Protein 6H4E (pdb70)

InterPro domains:
  IPR002220 DapA-like [PF00701] (4-289)
  IPR002220 DapA-like [PIRSF001365] (1-294)
  IPR002220 DapA-like [PR00146] (37-58)
  IPR002220 DapA-like [PR00146] (73-91)
  IPR002220 DapA-like [PTHR12128] (3-294)
  IPR002220 DapA-like [SM01130] (3-294)
  IPR013785 Aldolase-type TIM barrel [G3DSA:3.20.20.70] (1-297)

Structure (mmCIF, N/CA/C/O backbone):
data_6H4E
#
_entry.id   6H4E
#
_cell.length_a   80.777
_cell.length_b   81.984
_cell.length_c   106.839
_cell.angle_alpha   90.000
_cell.angle_beta   90.000
_cell.angle_gamma   90.000
#
_symmetry.space_group_name_H-M   'P 21 21 2'
#
loop_
_entity.id
_entity.type
_entity.pdbx_description
1 polymer 'Putative N-acetylneuraminate lyase'
2 non-polymer 'SULFATE ION'
3 water water
#
loop_
_atom_site.group_PDB
_atom_site.id
_atom_site.type_symbol
_atom_site.label_atom_id
_atom_site.label_alt_id
_atom_site.label_comp_id
_atom_site.label_asym_id
_atom_site.label_entity_id
_atom_site.label_seq_id
_atom_site.pdbx_PDB_ins_code
_atom_site.Cartn_x
_atom_site.Cartn_y
_atom_site.Cartn_z
_atom_site.occupancy
_atom_site.B_iso_or_equiv
_atom_site.auth_seq_id
_atom_site.auth_comp_id
_atom_site.auth_asym_id
_atom_site.auth_atom_id
_atom_site.pdbx_PDB_model_num
ATOM 1 N N . ASN A 1 1 ? -11.542 28.767 155.641 1.00 26.78 2 ASN A N 1
ATOM 2 C CA . ASN A 1 1 ? -10.330 29.525 155.333 1.00 18.39 2 ASN A CA 1
ATOM 3 C C . ASN A 1 1 ? -9.358 28.686 154.526 1.00 13.53 2 ASN A C 1
ATOM 4 O O . ASN A 1 1 ? -8.776 27.731 155.039 1.00 16.82 2 ASN A O 1
ATOM 9 N N . LYS A 1 2 ? -9.167 29.060 153.268 1.00 11.24 3 LYS A N 1
ATOM 10 C CA . LYS A 1 2 ? -8.319 28.278 152.382 1.00 10.17 3 LYS A CA 1
ATOM 11 C C . LYS A 1 2 ? -6.848 28.537 152.682 1.00 10.66 3 LYS A C 1
ATOM 12 O O . LYS A 1 2 ? -6.469 29.596 153.186 1.00 11.98 3 LYS A O 1
ATOM 18 N N . LEU A 1 3 ? -6.019 27.538 152.389 1.00 8.06 4 LEU A N 1
ATOM 19 C CA . LEU A 1 3 ? -4.578 27.708 152.497 1.00 8.79 4 LEU A CA 1
ATOM 20 C C . LEU A 1 3 ? -4.093 28.781 151.525 1.00 9.01 4 LEU A C 1
ATOM 21 O O . LEU A 1 3 ? -4.752 29.109 150.538 1.00 10.26 4 LEU A O 1
ATOM 26 N N . SER A 1 4 ? -2.905 29.313 151.804 1.00 8.86 5 SER A N 1
ATOM 27 C CA . SER A 1 4 ? -2.272 30.284 150.925 1.00 9.00 5 SER A CA 1
ATOM 28 C C . SER A 1 4 ? -0.767 30.066 150.941 1.00 9.19 5 SER A C 1
ATOM 29 O O . SER A 1 4 ? -0.207 29.593 151.931 1.00 13.09 5 SER A O 1
ATOM 32 N N . GLY A 1 5 ? -0.117 30.411 149.832 1.00 10.15 6 GLY A N 1
ATOM 33 C CA . GLY A 1 5 ? 1.332 30.363 149.811 1.00 9.41 6 GLY A CA 1
ATOM 34 C C . GLY A 1 5 ? 1.878 28.946 149.725 1.00 9.46 6 GLY A C 1
ATOM 35 O O . GLY A 1 5 ? 1.263 28.044 149.146 1.00 10.45 6 GLY A O 1
ATOM 36 N N . LEU A 1 6 ? 3.061 28.758 150.310 1.00 7.47 7 LEU A N 1
ATOM 37 C CA . LEU A 1 6 ? 3.791 27.496 150.248 1.00 7.26 7 LEU A CA 1
ATOM 38 C C . LEU A 1 6 ? 3.593 26.717 151.537 1.00 9.05 7 LEU A C 1
ATOM 39 O O . LEU A 1 6 ? 3.836 27.239 152.628 1.00 9.69 7 LEU A O 1
ATOM 44 N N . ILE A 1 7 ? 3.170 25.464 151.409 1.00 7.41 8 ILE A N 1
ATOM 45 C CA . ILE A 1 7 ? 3.005 24.568 152.545 1.00 6.83 8 ILE A CA 1
ATOM 46 C C . ILE A 1 7 ? 4.027 23.449 152.377 1.00 6.85 8 ILE A C 1
ATOM 47 O O . ILE A 1 7 ? 4.000 22.717 151.381 1.00 7.30 8 ILE A O 1
ATOM 52 N N . ALA A 1 8 ? 4.961 23.342 153.314 1.00 4.97 9 ALA A N 1
ATOM 53 C CA . ALA A 1 8 ? 5.947 22.282 153.205 1.00 4.90 9 ALA A CA 1
ATOM 54 C C . ALA A 1 8 ? 5.342 20.954 153.620 1.00 6.31 9 ALA A C 1
ATOM 55 O O . ALA A 1 8 ? 4.465 20.891 154.482 1.00 8.05 9 ALA A O 1
ATOM 57 N N . ALA A 1 9 ? 5.823 19.886 152.994 1.00 6.14 10 ALA A N 1
ATOM 58 C CA . ALA A 1 9 ? 5.546 18.534 153.446 1.00 5.24 10 ALA A CA 1
ATOM 59 C C . ALA A 1 9 ? 6.804 18.051 154.145 1.00 5.64 10 ALA A C 1
ATOM 60 O O . ALA A 1 9 ? 7.723 17.575 153.480 1.00 6.11 10 ALA A O 1
ATOM 62 N N . PRO A 1 10 ? 6.920 18.215 155.458 1.00 5.71 11 PRO A N 1
ATOM 63 C CA . PRO A 1 10 ? 8.219 17.996 156.107 1.00 4.50 11 PRO A CA 1
ATOM 64 C C . PRO A 1 10 ? 8.576 16.527 156.249 1.00 5.80 11 PRO A C 1
ATOM 65 O O . PRO A 1 10 ? 7.726 15.637 156.279 1.00 6.57 11 PRO A O 1
ATOM 69 N N . HIS A 1 11 ? 9.879 16.292 156.330 1.00 5.24 12 HIS A N 1
ATOM 70 C CA . HIS A 1 11 ? 10.397 14.968 156.614 1.00 4.63 12 HIS A CA 1
ATOM 71 C C . HIS A 1 11 ? 10.131 14.597 158.068 1.00 5.06 12 HIS A C 1
ATOM 72 O O . HIS A 1 11 ? 9.870 15.456 158.921 1.00 6.12 12 HIS A O 1
ATOM 79 N N . THR A 1 12 ? 10.172 13.292 158.345 1.00 6.13 13 THR A N 1
ATOM 80 C CA . THR A 1 12 ? 10.268 12.828 159.722 1.00 5.55 13 THR A CA 1
ATOM 81 C C . THR A 1 12 ? 11.713 12.456 159.984 1.00 6.13 13 THR A C 1
ATOM 82 O O . THR A 1 12 ? 12.261 11.590 159.281 1.00 7.46 13 THR A O 1
ATOM 86 N N . PRO A 1 13 ? 12.367 13.095 160.950 1.00 6.49 14 PRO A N 1
ATOM 87 C CA . PRO A 1 13 ? 13.799 12.851 161.173 1.00 6.93 14 PRO A CA 1
ATOM 88 C C . PRO A 1 13 ? 14.018 11.559 161.949 1.00 7.55 14 PRO A C 1
ATOM 89 O O . PRO A 1 13 ? 13.348 11.294 162.950 1.00 9.01 14 PRO A O 1
ATOM 93 N N . PHE A 1 14 ? 14.961 10.750 161.484 1.00 7.66 15 PHE A N 1
ATOM 94 C CA . PHE A 1 14 ? 15.314 9.523 162.183 1.00 8.13 15 PHE A CA 1
ATOM 95 C C . PHE A 1 14 ? 1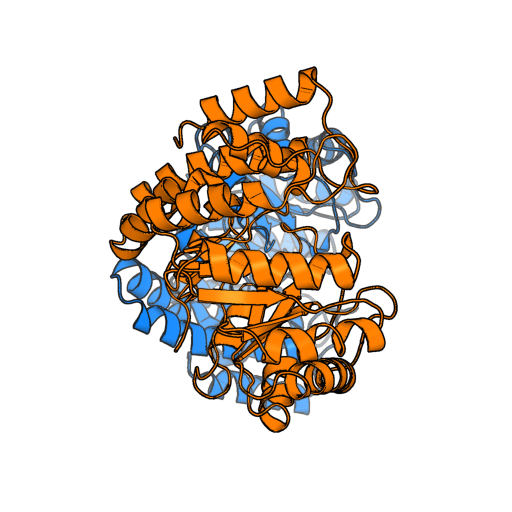6.750 9.610 162.673 1.00 11.24 15 PHE A C 1
ATOM 96 O O . PHE A 1 14 ? 17.614 10.186 161.999 1.00 10.34 15 PHE A O 1
ATOM 104 N N . ALA A 1 15 ? 16.987 9.042 163.853 1.00 11.99 16 ALA A N 1
ATOM 105 C CA . ALA A 1 15 ? 18.333 8.915 164.389 1.00 12.45 16 ALA A CA 1
ATOM 106 C C . ALA A 1 15 ? 19.085 7.820 163.635 1.00 13.87 16 ALA A C 1
ATOM 107 O O . ALA A 1 15 ? 18.543 7.147 162.754 1.00 15.91 16 ALA A O 1
ATOM 109 N N . ALA A 1 16 ? 20.359 7.628 164.006 1.00 14.63 17 ALA A N 1
ATOM 110 C CA . ALA A 1 16 ? 21.190 6.660 163.301 1.00 18.29 17 ALA A CA 1
ATOM 111 C C . ALA A 1 16 ? 20.593 5.260 163.335 1.00 14.98 17 ALA A C 1
ATOM 112 O O . ALA A 1 16 ? 20.738 4.504 162.369 1.00 20.42 17 ALA A O 1
ATOM 114 N N . ASP A 1 17 ? 19.905 4.900 164.416 1.00 16.71 18 ASP A N 1
ATOM 115 C CA . ASP A 1 17 ? 19.320 3.571 164.544 1.00 14.80 18 ASP A CA 1
ATOM 116 C C . ASP A 1 17 ? 17.918 3.474 163.954 1.00 18.99 18 ASP A C 1
ATOM 117 O O . ASP A 1 17 ? 17.269 2.434 164.104 1.00 19.69 18 ASP A O 1
ATOM 122 N N . GLY A 1 18 ? 17.435 4.527 163.296 1.00 14.84 19 GLY A N 1
ATOM 123 C CA . GLY A 1 18 ? 16.120 4.513 162.698 1.00 13.26 19 GLY A CA 1
ATOM 124 C C . GLY A 1 18 ? 14.984 4.950 163.601 1.00 13.27 19 GLY A C 1
ATOM 125 O O . GLY A 1 18 ? 13.849 5.054 163.124 1.00 11.73 19 GLY A O 1
ATOM 126 N N . SER A 1 19 ? 15.244 5.219 164.877 1.00 11.96 20 SER A N 1
ATOM 127 C CA . SER A 1 19 ? 14.195 5.718 165.754 1.00 12.95 20 SER A CA 1
ATOM 128 C C . SER A 1 19 ? 13.868 7.171 165.414 1.00 12.10 20 SER A C 1
ATOM 129 O O . SER A 1 19 ? 14.656 7.873 164.782 1.00 10.34 20 SER A O 1
ATOM 132 N N . VAL A 1 20 ? 12.687 7.630 165.842 1.00 9.25 21 VAL A N 1
ATOM 133 C CA . VAL A 1 20 ? 12.307 9.010 165.549 1.00 9.41 21 VAL A CA 1
ATOM 134 C C . VAL A 1 20 ? 13.146 9.950 166.401 1.00 10.25 21 VAL A C 1
ATOM 135 O O . VAL A 1 20 ? 13.259 9.771 167.621 1.00 10.46 21 VAL A O 1
ATOM 139 N N . ASN A 1 21 ? 13.737 10.961 165.763 1.00 9.60 22 ASN A N 1
ATOM 140 C CA . ASN A 1 21 ? 14.590 11.936 166.448 1.00 9.44 22 ASN A CA 1
ATOM 141 C C . ASN A 1 21 ? 13.747 13.185 166.723 1.00 8.29 22 ASN A C 1
ATOM 142 O O . ASN A 1 21 ? 13.824 14.189 166.015 1.00 9.28 22 ASN A O 1
ATOM 147 N N . TYR A 1 22 ? 12.925 13.113 167.778 1.00 8.93 23 TYR A N 1
ATOM 148 C CA . TYR A 1 22 ? 11.903 14.144 167.988 1.00 7.91 23 TYR A CA 1
ATOM 149 C C . TYR A 1 22 ? 12.441 15.569 168.066 1.00 8.40 23 TYR A C 1
ATOM 150 O O . TYR A 1 22 ? 11.807 16.461 167.477 1.00 9.87 23 TYR A O 1
ATOM 159 N N . PRO A 1 23 ? 13.556 15.871 168.739 1.00 8.30 24 PRO A N 1
ATOM 160 C CA . PRO A 1 23 ? 13.972 17.279 168.825 1.00 9.27 24 PRO A CA 1
ATOM 161 C C . PRO A 1 23 ? 14.275 17.911 167.478 1.00 9.56 24 PRO A C 1
ATOM 162 O O . PRO A 1 23 ? 14.183 19.140 167.352 1.00 11.77 24 PRO A O 1
ATOM 166 N N . VAL A 1 24 ? 14.630 17.117 166.464 1.00 8.23 25 VAL A N 1
ATOM 167 C CA . VAL A 1 24 ? 14.934 17.701 165.161 1.00 7.32 25 VAL A CA 1
ATOM 168 C C . VAL A 1 24 ? 13.671 18.254 164.500 1.00 7.79 25 VAL A C 1
ATOM 169 O O . VAL A 1 24 ? 13.764 19.139 163.646 1.00 7.80 25 VAL A O 1
ATOM 173 N N . ILE A 1 25 ? 12.484 17.798 164.915 1.00 7.95 26 ILE A N 1
ATOM 174 C CA . ILE A 1 25 ? 11.253 18.413 164.427 1.00 8.93 26 ILE A CA 1
ATOM 175 C C . ILE A 1 25 ? 11.224 19.895 164.784 1.00 8.29 26 ILE A C 1
ATOM 176 O O . ILE A 1 25 ? 10.795 20.731 163.977 1.00 8.42 26 ILE A O 1
ATOM 181 N N . ASP A 1 26 ? 11.690 20.252 165.994 1.00 8.03 27 ASP A N 1
ATOM 182 C CA . ASP A 1 26 ? 11.795 21.667 166.356 1.00 9.09 27 ASP A CA 1
ATOM 183 C C . ASP A 1 26 ? 12.649 22.433 165.349 1.00 8.28 27 ASP A C 1
ATOM 184 O O . ASP A 1 26 ? 12.319 23.567 164.976 1.00 9.33 27 ASP A O 1
ATOM 189 N N . ASP A 1 27 ? 13.776 21.842 164.939 1.00 8.37 28 ASP A N 1
ATOM 190 C CA . ASP A 1 27 ? 14.659 22.490 163.968 1.00 9.18 28 ASP A CA 1
ATOM 191 C C . ASP A 1 27 ? 13.949 22.724 162.640 1.00 7.81 28 ASP A C 1
ATOM 192 O O . ASP A 1 27 ? 14.058 23.801 162.043 1.00 9.39 28 ASP A O 1
ATOM 197 N N . ILE A 1 28 ? 13.267 21.699 162.132 1.00 8.00 29 ILE A N 1
ATOM 198 C CA . ILE A 1 28 ? 12.580 21.841 160.851 1.00 7.68 29 ILE A CA 1
ATOM 199 C C . ILE A 1 28 ? 11.527 22.935 160.945 1.00 7.33 29 ILE A C 1
ATOM 200 O O . ILE A 1 28 ? 11.443 23.811 160.080 1.00 8.11 29 ILE A O 1
ATOM 205 N N . ALA A 1 29 ? 10.711 22.900 162.006 1.00 7.02 30 ALA A N 1
ATOM 206 C CA . ALA A 1 29 ? 9.638 23.879 162.150 1.00 8.57 30 ALA A CA 1
ATOM 207 C C . ALA A 1 29 ? 10.187 25.304 162.179 1.00 7.83 30 ALA A C 1
ATOM 208 O O . ALA A 1 29 ? 9.662 26.197 161.502 1.00 6.92 30 ALA A O 1
ATOM 210 N N . LYS A 1 30 ? 11.259 25.532 162.951 1.00 8.65 31 LYS A N 1
ATOM 211 C CA . LYS A 1 30 ? 11.857 26.864 163.017 1.00 9.43 31 LYS A CA 1
ATOM 212 C C . LYS A 1 30 ? 12.342 27.318 161.651 1.00 7.86 31 LYS A C 1
ATOM 213 O O . LYS A 1 30 ? 12.222 28.496 161.299 1.00 9.03 31 LYS A O 1
ATOM 219 N N . HIS A 1 31 ? 12.897 26.394 160.870 1.00 8.88 32 HIS A N 1
ATOM 220 C CA . HIS A 1 31 ? 13.373 26.745 159.541 1.00 9.81 32 HIS A CA 1
ATOM 221 C C . HIS A 1 31 ? 12.216 27.082 158.610 1.00 8.20 32 HIS A C 1
ATOM 222 O O . HIS A 1 31 ? 12.308 28.022 157.811 1.00 8.42 32 HIS A O 1
ATOM 229 N N . LEU A 1 32 ? 11.120 26.318 158.686 1.00 8.61 33 LEU A N 1
ATOM 230 C CA . LEU A 1 32 ? 9.962 26.620 157.849 1.00 8.25 33 LEU A CA 1
ATOM 231 C C . LEU A 1 32 ? 9.409 28.001 158.165 1.00 9.06 33 LEU A C 1
ATOM 232 O O . LEU A 1 32 ? 9.105 28.786 157.260 1.00 10.23 33 LEU A O 1
ATOM 237 N N . ILE A 1 33 ? 9.258 28.307 159.456 1.00 8.87 34 ILE A N 1
ATOM 238 C CA . ILE A 1 33 ? 8.728 29.607 159.858 1.00 10.00 34 ILE A CA 1
ATOM 239 C C . ILE A 1 33 ? 9.628 30.726 159.351 1.00 10.61 34 ILE A C 1
ATOM 240 O O . ILE A 1 33 ? 9.150 31.753 158.850 1.00 11.26 34 ILE A O 1
ATOM 245 N N . ALA A 1 34 ? 10.943 30.528 159.442 1.00 11.76 35 ALA A N 1
ATOM 246 C CA . ALA A 1 34 ? 11.887 31.575 159.061 1.00 11.47 35 ALA A CA 1
ATOM 247 C C . ALA A 1 34 ? 11.915 31.828 157.559 1.00 16.62 35 ALA A C 1
ATOM 248 O O . ALA A 1 34 ? 12.270 32.933 157.130 1.00 18.97 35 ALA A O 1
ATOM 250 N N . THR A 1 35 ? 11.569 30.839 156.739 1.00 10.33 36 THR A N 1
ATOM 251 C CA . THR A 1 35 ? 11.711 30.990 155.297 1.00 11.29 36 THR A CA 1
ATOM 252 C C . THR A 1 35 ? 10.402 31.334 154.596 1.00 13.48 36 THR A C 1
ATOM 253 O O . THR A 1 35 ? 10.358 31.323 153.363 1.00 19.05 36 THR A O 1
ATOM 257 N N . GLY A 1 36 ? 9.351 31.668 155.341 1.00 12.20 37 GLY A N 1
ATOM 258 C CA . GLY A 1 36 ? 8.136 32.176 154.737 1.00 10.48 37 GLY A CA 1
ATOM 259 C C . GLY A 1 36 ? 7.087 31.137 154.421 1.00 12.29 37 GLY A C 1
ATOM 260 O O . GLY A 1 36 ? 6.033 31.491 153.882 1.00 14.64 37 GLY A O 1
ATOM 261 N N . VAL A 1 37 ? 7.345 29.870 154.735 1.00 9.30 38 VAL A N 1
ATOM 262 C CA . VAL A 1 37 ? 6.351 28.821 154.575 1.00 9.46 38 VAL A CA 1
ATOM 263 C C . VAL A 1 37 ? 5.196 29.068 155.540 1.00 8.82 38 VAL A C 1
ATOM 264 O O . VAL A 1 37 ? 5.404 29.488 156.686 1.00 11.89 38 VAL A O 1
ATOM 268 N N . THR A 1 38 ? 3.962 28.820 155.082 1.00 7.97 39 THR A N 1
ATOM 269 C CA . THR A 1 38 ? 2.776 29.128 155.877 1.00 8.57 39 THR A CA 1
ATOM 270 C C . THR A 1 38 ? 2.167 27.917 156.569 1.00 9.17 39 THR A C 1
ATOM 271 O O . THR A 1 38 ? 1.278 28.093 157.409 1.00 10.16 39 THR A O 1
ATOM 275 N N . GLY A 1 39 ? 2.612 26.708 156.250 1.00 8.25 40 GLY A N 1
ATOM 276 C CA . GLY A 1 39 ? 2.016 25.540 156.869 1.00 8.46 40 GLY A CA 1
ATOM 277 C C . GLY A 1 39 ? 2.852 24.304 156.635 1.00 8.20 40 GLY A C 1
ATOM 278 O O . GLY A 1 39 ? 3.841 24.327 155.902 1.00 8.23 40 GLY A O 1
ATOM 279 N N . ALA A 1 40 ? 2.432 23.214 157.276 1.00 7.15 41 ALA A N 1
ATOM 280 C CA . ALA A 1 40 ? 3.112 21.926 157.154 1.00 5.43 41 ALA A CA 1
ATOM 281 C C . ALA A 1 40 ? 2.087 20.813 156.989 1.00 7.16 41 ALA A C 1
ATOM 282 O O . ALA A 1 40 ? 1.135 20.716 157.774 1.00 7.72 41 ALA A O 1
ATOM 284 N N . TYR A 1 41 ? 2.297 19.981 155.967 1.00 7.03 42 TYR A N 1
ATOM 285 C CA . TYR A 1 41 ? 1.498 18.785 155.716 1.00 5.85 42 TYR A CA 1
ATOM 286 C C . TYR A 1 41 ? 2.288 17.612 156.293 1.00 6.59 42 TYR A C 1
ATOM 287 O O . TYR A 1 41 ? 3.269 17.159 155.696 1.00 6.82 42 TYR A O 1
ATOM 296 N N . VAL A 1 42 ? 1.850 17.128 157.463 1.00 5.61 43 VAL A N 1
ATOM 297 C CA . VAL A 1 42 ? 2.660 16.306 158.365 1.00 5.56 43 VAL A CA 1
ATOM 298 C C . VAL A 1 42 ? 2.333 14.831 158.171 1.00 6.10 43 VAL A C 1
ATOM 299 O O . VAL A 1 42 ? 1.160 14.442 158.105 1.00 5.10 43 VAL A O 1
ATOM 303 N N . LEU A 1 43 ? 3.379 14.005 158.112 1.00 6.37 44 LEU A N 1
ATOM 304 C CA . LEU A 1 43 ? 3.273 12.543 158.037 1.00 5.74 44 LEU A CA 1
ATOM 305 C C . LEU A 1 43 ? 2.611 12.071 156.742 1.00 4.78 44 LEU A C 1
ATOM 306 O O . LEU A 1 43 ? 1.979 11.008 156.697 1.00 5.89 44 LEU A O 1
ATOM 311 N N . GLY A 1 44 ? 2.781 12.843 155.680 1.00 6.53 45 GLY A N 1
ATOM 312 C CA . GLY A 1 44 ? 2.426 12.401 154.343 1.00 6.73 45 GLY A CA 1
ATOM 313 C C . GLY A 1 44 ? 3.516 11.542 153.741 1.00 8.08 45 GLY A C 1
ATOM 314 O O . GLY A 1 44 ? 4.280 10.875 154.445 1.00 8.03 45 GLY A O 1
ATOM 315 N N . THR A 1 45 ? 3.594 11.564 152.413 1.00 6.84 46 THR A N 1
ATOM 316 C CA . THR A 1 45 ? 4.593 10.757 151.716 1.00 8.22 46 THR A CA 1
ATOM 317 C C . THR A 1 45 ? 6.010 11.219 152.040 1.00 7.25 46 THR A C 1
ATOM 318 O O . THR A 1 45 ? 6.869 10.411 152.411 1.00 6.64 46 THR A O 1
ATOM 322 N N . THR A 1 46 ? 6.272 12.518 151.907 1.00 6.28 47 THR A N 1
ATOM 323 C CA . THR A 1 46 ? 7.605 13.034 152.205 1.00 5.27 47 THR A CA 1
ATOM 324 C C . THR A 1 46 ? 7.968 12.805 153.668 1.00 6.05 47 THR A C 1
ATOM 325 O O . THR A 1 46 ? 9.137 12.559 153.999 1.00 6.16 47 THR A O 1
ATOM 329 N N . GLY A 1 47 ? 6.977 12.901 154.559 1.00 5.66 48 GLY A N 1
ATOM 330 C CA . GLY A 1 47 ? 7.147 12.641 155.972 1.00 5.66 48 GLY A CA 1
ATOM 331 C C . GLY A 1 47 ? 7.172 11.190 156.364 1.00 5.71 48 GLY A C 1
ATOM 332 O O . GLY A 1 47 ? 7.289 10.893 157.559 1.00 7.01 48 GLY A O 1
ATOM 333 N N . GLU A 1 48 ? 7.061 10.282 155.392 1.00 4.64 49 GLU A N 1
ATOM 334 C CA . GLU A 1 48 ? 7.156 8.844 155.637 1.00 5.83 49 GLU A CA 1
ATOM 335 C C . GLU A 1 48 ? 6.167 8.407 156.710 1.00 6.03 49 GLU A C 1
ATOM 336 O O . GLU A 1 48 ? 6.464 7.568 157.564 1.00 6.78 49 GLU A O 1
ATOM 342 N N . GLY A 1 49 ? 4.971 8.994 156.675 1.00 5.70 50 GLY A N 1
ATOM 343 C CA . GLY A 1 49 ? 3.991 8.669 157.699 1.00 6.54 50 GLY A CA 1
ATOM 344 C C . GLY A 1 49 ? 3.708 7.181 157.771 1.00 5.03 50 GLY A C 1
ATOM 345 O O . GLY A 1 49 ? 3.687 6.584 158.856 1.00 6.29 50 GLY A O 1
ATOM 346 N N . ILE A 1 50 ? 3.511 6.553 156.609 1.00 6.55 51 ILE A N 1
ATOM 347 C CA . ILE A 1 50 ? 3.218 5.123 156.594 1.00 6.60 51 ILE A CA 1
ATOM 348 C C . ILE A 1 50 ? 4.414 4.270 156.990 1.00 7.16 51 ILE A C 1
ATOM 349 O O . ILE A 1 50 ? 4.261 3.058 157.164 1.00 7.89 51 ILE A O 1
ATOM 354 N N . HIS A 1 51 ? 5.589 4.867 157.190 1.00 4.97 52 HIS A N 1
ATOM 355 C CA . HIS A 1 51 ? 6.729 4.122 157.714 1.00 6.73 52 HIS A CA 1
ATOM 356 C C . HIS A 1 51 ? 6.792 4.117 159.236 1.00 7.83 52 HIS A C 1
ATOM 357 O O . HIS A 1 51 ? 7.603 3.375 159.811 1.00 7.31 52 HIS A O 1
ATOM 364 N N . CYS A 1 52 ? 5.941 4.899 159.897 1.00 5.83 53 CYS A N 1
ATOM 365 C CA . CYS A 1 52 ? 5.944 5.031 161.347 1.00 6.98 53 CYS A CA 1
ATOM 366 C C . CYS A 1 52 ? 4.790 4.246 161.959 1.00 7.03 53 CYS A C 1
ATOM 367 O O . CYS A 1 52 ? 3.742 4.065 161.337 1.00 7.06 53 CYS A O 1
ATOM 370 N N . SER A 1 53 ? 4.991 3.776 163.187 1.00 5.70 54 SER A N 1
ATOM 371 C CA . SER A 1 53 ? 3.912 3.099 163.898 1.00 6.97 54 SER A CA 1
ATOM 372 C C . SER A 1 53 ? 2.854 4.115 164.330 1.00 7.28 54 SER A C 1
ATOM 373 O O . SER A 1 53 ? 3.080 5.317 164.311 1.00 6.29 54 SER A O 1
ATOM 376 N N . VAL A 1 54 ? 1.694 3.613 164.763 1.00 7.82 55 VAL A N 1
ATOM 377 C CA . VAL A 1 54 ? 0.645 4.506 165.261 1.00 6.15 55 VAL A CA 1
ATOM 378 C C . VAL A 1 54 ? 1.162 5.360 166.416 1.00 7.84 55 VAL A C 1
ATOM 379 O O . VAL A 1 54 ? 0.909 6.571 166.475 1.00 7.65 55 VAL A O 1
ATOM 383 N N . GLU A 1 55 ? 1.887 4.751 167.358 1.00 7.86 56 GLU A N 1
ATOM 384 C CA . GLU A 1 55 ? 2.361 5.526 168.502 1.00 8.32 56 GLU A CA 1
ATOM 385 C C . GLU A 1 55 ? 3.407 6.552 168.085 1.00 7.94 56 GLU A C 1
ATOM 386 O O . GLU A 1 55 ? 3.421 7.672 168.603 1.00 7.89 56 GLU A O 1
ATOM 392 N N . GLU A 1 56 ? 4.271 6.205 167.124 1.00 6.06 57 GLU A N 1
ATOM 393 C CA . GLU A 1 56 ? 5.214 7.190 166.610 1.00 6.61 57 GLU A CA 1
ATOM 394 C C . GLU A 1 56 ? 4.481 8.343 165.942 1.00 5.82 57 GLU A C 1
ATOM 395 O O . GLU A 1 56 ? 4.836 9.511 166.135 1.00 6.25 57 GLU A O 1
ATOM 401 N N . ARG A 1 57 ? 3.442 8.032 165.163 1.00 6.12 58 ARG A N 1
ATOM 402 C CA . ARG A 1 57 ? 2.732 9.083 164.446 1.00 4.78 58 ARG A CA 1
ATOM 403 C C . ARG A 1 57 ? 2.024 10.028 165.407 1.00 4.67 58 ARG A C 1
ATOM 404 O O . ARG A 1 57 ? 1.999 11.240 165.176 1.00 5.31 58 ARG A O 1
ATOM 412 N N . LYS A 1 58 ? 1.457 9.499 166.497 1.00 5.63 59 LYS A N 1
ATOM 413 C CA . LYS A 1 58 ? 0.845 10.377 167.490 1.00 6.34 59 LYS A CA 1
ATOM 414 C C . LYS A 1 58 ? 1.876 11.331 168.080 1.00 5.59 59 LYS A C 1
ATOM 415 O O . LYS A 1 58 ? 1.635 12.538 168.189 1.00 7.03 59 LYS A O 1
ATOM 421 N N . LYS A 1 59 ? 3.044 10.802 168.451 1.00 5.05 60 LYS A N 1
ATOM 422 C CA . LYS A 1 59 ? 4.072 11.637 169.065 1.00 6.73 60 LYS A CA 1
ATOM 423 C C . LYS A 1 59 ? 4.637 12.652 168.080 1.00 7.20 60 LYS A C 1
ATOM 424 O O . LYS A 1 59 ? 4.942 13.786 168.462 1.00 8.42 60 LYS A O 1
ATOM 430 N N . VAL A 1 60 ? 4.791 12.266 166.807 1.00 6.09 61 VAL A N 1
ATOM 431 C CA . VAL A 1 60 ? 5.269 13.217 165.805 1.00 6.19 61 VAL A CA 1
ATOM 432 C C . VAL A 1 60 ? 4.279 14.366 165.644 1.00 6.52 61 VAL A C 1
ATOM 433 O O . VAL A 1 60 ? 4.672 15.536 165.579 1.00 7.37 61 VAL A O 1
ATOM 437 N N . ALA A 1 61 ? 2.979 14.056 165.583 1.00 5.87 62 ALA A N 1
ATOM 438 C CA . ALA A 1 61 ? 1.996 15.118 165.420 1.00 6.40 62 ALA A CA 1
ATOM 439 C C . ALA A 1 61 ? 1.995 16.041 166.631 1.00 7.56 62 ALA A C 1
ATOM 440 O O . ALA A 1 61 ? 1.924 17.265 166.483 1.00 7.27 62 ALA A O 1
ATOM 442 N N . GLU A 1 62 ? 2.105 15.472 167.836 1.00 8.09 63 GLU A N 1
ATOM 443 C CA . GLU A 1 62 ? 2.173 16.307 169.035 1.00 8.34 63 GLU A CA 1
ATOM 444 C C . GLU A 1 62 ? 3.376 17.232 168.997 1.00 8.23 63 GLU A C 1
ATOM 445 O O . GLU A 1 62 ? 3.275 18.406 169.376 1.00 8.45 63 GLU A O 1
ATOM 451 N N . ARG A 1 63 ? 4.525 16.719 168.541 1.00 8.46 64 ARG A N 1
ATOM 452 C CA . ARG A 1 63 ? 5.734 17.538 168.499 1.00 7.57 64 ARG A CA 1
ATOM 453 C C . ARG A 1 63 ? 5.605 18.660 167.478 1.00 6.96 64 ARG A C 1
ATOM 454 O O . ARG A 1 63 ? 6.107 19.766 167.693 1.00 8.12 64 ARG A O 1
ATOM 462 N N . TRP A 1 64 ? 4.927 18.407 166.359 1.00 5.89 65 TRP A N 1
ATOM 463 C CA . TRP A 1 64 ? 4.721 19.481 165.394 1.00 6.70 65 TRP A CA 1
ATOM 464 C C . TRP A 1 64 ? 3.877 20.604 165.990 1.00 6.35 65 TRP A C 1
ATOM 465 O O . TRP A 1 64 ? 4.123 21.783 165.718 1.00 7.43 65 TRP A O 1
ATOM 476 N N . VAL A 1 65 ? 2.878 20.266 166.806 1.00 6.75 66 VAL A N 1
ATOM 477 C CA . VAL A 1 65 ? 2.077 21.318 167.432 1.00 8.26 66 VAL A CA 1
ATOM 478 C C . VAL A 1 65 ? 2.946 22.173 168.351 1.00 7.31 66 VAL A C 1
ATOM 479 O O . VAL A 1 65 ? 2.923 23.406 168.274 1.00 9.60 66 VAL A O 1
ATOM 483 N N . THR A 1 66 ? 3.731 21.538 169.225 1.00 9.31 67 THR A N 1
ATOM 484 C CA . THR A 1 66 ? 4.532 22.315 170.166 1.00 8.73 67 THR A CA 1
ATOM 485 C C . THR A 1 66 ? 5.646 23.074 169.453 1.00 13.04 67 THR A C 1
ATOM 486 O O . THR A 1 66 ? 5.964 24.209 169.824 1.00 13.65 67 THR A O 1
ATOM 490 N N . ALA A 1 67 ? 6.243 22.467 168.423 1.00 9.76 68 ALA A N 1
ATOM 491 C CA . ALA A 1 67 ? 7.366 23.090 167.726 1.00 11.20 68 ALA A CA 1
ATOM 492 C C . ALA A 1 67 ? 6.946 24.314 166.924 1.00 11.04 68 ALA A C 1
ATOM 493 O O . ALA A 1 67 ? 7.743 25.246 166.752 1.00 12.62 68 ALA A O 1
ATOM 495 N N . SER A 1 68 ? 5.723 24.321 166.397 1.00 9.27 69 SER A N 1
ATOM 496 C CA . SER A 1 68 ? 5.304 25.364 165.475 1.00 10.06 69 SER A CA 1
ATOM 497 C C . SER A 1 68 ? 4.766 26.599 166.185 1.00 11.09 69 SER A C 1
ATOM 498 O O . SER A 1 68 ? 4.664 27.655 165.555 1.00 11.65 69 SER A O 1
ATOM 501 N N . GLN A 1 69 ? 4.412 26.481 167.465 1.00 13.53 70 GLN A N 1
ATOM 502 C CA . GLN A 1 69 ? 4.008 27.624 168.294 1.00 17.56 70 GLN A CA 1
ATOM 503 C C . GLN A 1 69 ? 2.944 28.479 167.612 1.00 15.17 70 GLN A C 1
ATOM 504 O O . GLN A 1 69 ? 2.987 29.713 167.655 1.00 17.65 70 GLN A O 1
ATOM 510 N N . GLY A 1 70 ? 1.988 27.820 166.961 1.00 12.10 71 GLY A N 1
ATOM 511 C CA . GLY A 1 70 ? 0.893 28.519 166.320 1.00 10.69 71 GLY A CA 1
ATOM 512 C C . GLY A 1 70 ? 1.244 29.300 165.074 1.00 14.46 71 GLY A C 1
ATOM 513 O O . GLY A 1 70 ? 0.407 30.068 164.597 1.00 16.32 71 GLY A O 1
ATOM 514 N N . GLN A 1 71 ? 2.447 29.131 164.523 1.00 11.64 72 GLN A N 1
ATOM 515 C CA . GLN A 1 71 ? 2.897 29.923 163.386 1.00 12.01 72 GLN A CA 1
ATOM 516 C C . GLN A 1 71 ? 2.724 29.213 162.049 1.00 11.69 72 GLN A C 1
ATOM 517 O O . GLN A 1 71 ? 3.051 29.795 161.008 1.00 12.69 72 GLN A O 1
ATOM 523 N N . LEU A 1 72 ? 2.230 27.976 162.052 1.00 9.92 73 LEU A N 1
ATOM 524 C CA . LEU A 1 72 ? 2.068 27.182 160.839 1.00 10.05 73 LEU A CA 1
ATOM 525 C C . LEU A 1 72 ? 0.680 26.553 160.815 1.00 9.99 73 LEU A C 1
ATOM 526 O O . LEU A 1 72 ? 0.248 25.983 161.820 1.00 11.18 73 LEU A O 1
ATOM 531 N N . ASP A 1 73 ? -0.007 26.635 159.672 1.00 8.97 74 ASP A N 1
ATOM 532 C CA . ASP A 1 73 ? -1.184 25.794 159.447 1.00 8.65 74 ASP A CA 1
ATOM 533 C C . ASP A 1 73 ? -0.752 24.334 159.416 1.00 9.61 74 ASP A C 1
ATOM 534 O O . ASP A 1 73 ? 0.073 23.949 158.585 1.00 11.99 74 ASP A O 1
ATOM 539 N N . LEU A 1 74 ? -1.315 23.507 160.289 1.00 6.75 75 LEU A N 1
ATOM 540 C CA . LEU A 1 74 ? -0.894 22.113 160.402 1.00 5.70 75 LEU A CA 1
ATOM 541 C C . LEU A 1 74 ? -1.986 21.190 159.890 1.00 7.06 75 LEU A C 1
ATOM 542 O O . LEU A 1 74 ? -3.130 21.267 160.346 1.00 6.70 75 LEU A O 1
ATOM 547 N N . ILE A 1 75 ? -1.625 20.306 158.963 1.00 5.74 76 ILE A N 1
ATOM 548 C CA . ILE A 1 75 ? -2.526 19.284 158.440 1.00 6.70 76 ILE A CA 1
ATOM 549 C C . ILE A 1 75 ? -1.876 17.944 158.733 1.00 6.12 76 ILE A C 1
ATOM 550 O O . ILE A 1 75 ? -0.724 17.717 158.346 1.00 7.27 76 ILE A O 1
ATOM 555 N N . ILE A 1 76 ? -2.584 17.079 159.452 1.00 7.08 77 ILE A N 1
ATOM 556 C CA . ILE A 1 76 ? -2.031 15.800 159.882 1.00 5.73 77 ILE A CA 1
ATOM 557 C C . ILE A 1 76 ? -2.563 14.711 158.960 1.00 5.71 77 ILE A C 1
ATOM 558 O O . ILE A 1 76 ? -3.772 14.455 158.924 1.00 5.78 77 ILE A O 1
ATOM 563 N N . HIS A 1 77 ? -1.663 14.040 158.237 1.00 5.66 78 HIS A N 1
ATOM 564 C CA . HIS A 1 77 ? -2.063 12.880 157.444 1.00 4.24 78 HIS A CA 1
ATOM 565 C C . HIS A 1 77 ? -2.223 11.665 158.357 1.00 5.41 78 HIS A C 1
ATOM 566 O O . HIS A 1 77 ? -1.253 11.199 158.962 1.00 6.31 78 HIS A O 1
ATOM 573 N N . THR A 1 78 ? -3.450 11.143 158.434 1.00 5.15 79 THR A N 1
ATOM 574 C CA . THR A 1 78 ? -3.806 10.027 159.305 1.00 5.98 79 THR A CA 1
ATOM 575 C C . THR A 1 78 ? -3.995 8.722 158.544 1.00 7.13 79 THR A C 1
ATOM 576 O O . THR A 1 78 ? -4.396 7.717 159.147 1.00 8.73 79 THR A O 1
ATOM 580 N N . GLY A 1 79 ? -3.736 8.712 157.238 1.00 6.05 80 GLY A N 1
ATOM 581 C CA . GLY A 1 79 ? -4.063 7.552 156.432 1.00 7.37 80 GLY A CA 1
ATOM 582 C C . GLY A 1 79 ? -3.132 6.382 156.686 1.00 9.11 80 GLY A C 1
ATOM 583 O O . GLY A 1 79 ? -1.939 6.540 156.924 1.00 6.44 80 GLY A O 1
ATOM 584 N N . ALA A 1 80 ? -3.710 5.184 156.621 1.00 10.47 81 ALA A N 1
ATOM 585 C CA . ALA A 1 80 ? -2.990 3.933 156.801 1.00 8.39 81 ALA A CA 1
ATOM 586 C C . ALA A 1 80 ? -3.816 2.848 156.129 1.00 9.62 81 ALA A C 1
ATOM 587 O O . ALA A 1 80 ? -5.007 3.031 155.885 1.00 12.28 81 ALA A O 1
ATOM 589 N N . LEU A 1 81 ? -3.179 1.708 155.838 1.00 8.12 82 LEU A N 1
ATOM 590 C CA . LEU A 1 81 ? -3.944 0.641 155.192 1.00 10.10 82 LEU A CA 1
ATOM 591 C C . LEU A 1 81 ? -5.010 0.072 156.120 1.00 9.71 82 LEU A C 1
ATOM 592 O O . LEU A 1 81 ? -6.050 -0.397 155.644 1.00 9.28 82 LEU A O 1
ATOM 597 N N . SER A 1 82 ? -4.791 0.124 157.438 1.00 6.78 83 SER A N 1
ATOM 598 C CA . SER A 1 82 ? -5.766 -0.374 158.402 1.00 7.32 83 SER A CA 1
ATOM 599 C C . SER A 1 82 ? -6.703 0.747 158.837 1.00 7.30 83 SER A C 1
ATOM 600 O O . SER A 1 82 ? -6.250 1.791 159.319 1.00 8.75 83 SER A O 1
ATOM 603 N N . ILE A 1 83 ? -8.009 0.517 158.680 1.00 8.88 84 ILE A N 1
ATOM 604 C CA . ILE A 1 83 ? -9.000 1.471 159.175 1.00 8.41 84 ILE A CA 1
ATOM 605 C C . ILE A 1 83 ? -8.918 1.596 160.700 1.00 7.47 84 ILE A C 1
ATOM 606 O O . ILE A 1 83 ? -9.207 2.661 161.254 1.00 8.78 84 ILE A O 1
ATOM 611 N N . ALA A 1 84 ? -8.524 0.524 161.397 1.00 7.96 85 ALA A N 1
ATOM 612 C CA . ALA A 1 84 ? -8.310 0.618 162.840 1.00 7.00 85 ALA A CA 1
ATOM 613 C C . ALA A 1 84 ? -7.242 1.657 163.164 1.00 7.72 85 ALA A C 1
ATOM 614 O O . ALA A 1 84 ? -7.442 2.527 164.018 1.00 7.92 85 ALA A O 1
ATOM 616 N N . ASP A 1 85 ? -6.102 1.587 162.467 1.00 7.84 86 ASP A N 1
ATOM 617 C CA . ASP A 1 85 ? -5.020 2.551 162.677 1.00 6.47 86 ASP A CA 1
ATOM 618 C C . ASP A 1 85 ? -5.461 3.962 162.302 1.00 7.04 86 ASP A C 1
ATOM 619 O O . ASP A 1 85 ? -5.196 4.925 163.033 1.00 6.40 86 ASP A O 1
ATOM 624 N N . THR A 1 86 ? -6.114 4.103 161.139 1.00 6.31 87 THR A N 1
ATOM 625 C CA . THR A 1 86 ? -6.535 5.419 160.664 1.00 7.69 87 THR A CA 1
ATOM 626 C C . THR A 1 86 ? -7.465 6.097 161.658 1.00 8.33 87 THR A C 1
ATOM 627 O O . THR A 1 86 ? -7.302 7.284 161.964 1.00 7.76 87 THR A O 1
ATOM 631 N N . LEU A 1 87 ? -8.471 5.367 162.149 1.00 6.79 88 LEU A N 1
ATOM 632 C CA . LEU A 1 87 ? -9.421 6.009 163.055 1.00 6.99 88 LEU A CA 1
ATOM 633 C C . LEU A 1 87 ? -8.785 6.304 164.405 1.00 6.88 88 LEU A C 1
ATOM 634 O O . LEU A 1 87 ? -9.132 7.300 165.043 1.00 7.62 88 LEU A O 1
ATOM 639 N N . GLU A 1 88 ? -7.865 5.456 164.866 1.00 6.41 89 GLU A N 1
ATOM 640 C CA A GLU A 1 88 ? -7.140 5.753 166.098 0.52 7.50 89 GLU A CA 1
ATOM 641 C CA B GLU A 1 88 ? -7.157 5.767 166.103 0.48 7.50 89 GLU A CA 1
ATOM 642 C C . GLU A 1 88 ? -6.312 7.022 165.943 1.00 7.71 89 GLU A C 1
ATOM 643 O O . GLU A 1 88 ? -6.286 7.880 166.836 1.00 7.12 89 GLU A O 1
ATOM 654 N N . LEU A 1 89 ? -5.622 7.153 164.807 1.00 5.75 90 LEU A N 1
ATOM 655 C CA . LEU A 1 89 ? -4.865 8.367 164.527 1.00 5.89 90 LEU A CA 1
ATOM 656 C C . LEU A 1 89 ? -5.779 9.580 164.394 1.00 6.98 90 LEU A C 1
ATOM 657 O O . LEU A 1 89 ? -5.431 10.683 164.834 1.00 7.11 90 LEU A O 1
ATOM 662 N N . ALA A 1 90 ? -6.941 9.410 163.763 1.00 5.76 91 ALA A N 1
ATOM 663 C CA . ALA A 1 90 ? -7.858 10.534 163.632 1.00 6.24 91 ALA A CA 1
ATOM 664 C C . ALA A 1 90 ? -8.393 10.970 164.992 1.00 5.99 91 ALA A C 1
ATOM 665 O O . ALA A 1 90 ? -8.479 12.171 165.277 1.00 7.47 91 ALA A O 1
ATOM 667 N N . ARG A 1 91 ? -8.765 10.010 165.842 1.00 5.87 92 ARG A N 1
ATOM 668 C CA . ARG A 1 91 ? -9.241 10.359 167.181 1.00 7.85 92 ARG A CA 1
ATOM 669 C C . ARG A 1 91 ? -8.181 11.126 167.960 1.00 7.60 92 ARG A C 1
ATOM 670 O O . ARG A 1 91 ? -8.497 12.060 168.701 1.00 8.99 92 ARG A O 1
ATOM 678 N N . HIS A 1 92 ? -6.914 10.756 167.796 1.00 5.09 93 HIS A N 1
ATOM 679 C CA . HIS A 1 92 ? -5.861 11.487 168.487 1.00 7.25 93 HIS A CA 1
ATOM 680 C C . HIS A 1 92 ? -5.685 12.883 167.898 1.00 6.72 93 HIS A C 1
ATOM 681 O O . HIS A 1 92 ? -5.547 13.869 168.635 1.00 8.67 93 HIS A O 1
ATOM 688 N N . ALA A 1 93 ? -5.720 12.993 166.568 1.00 6.44 94 ALA A N 1
ATOM 689 C CA . ALA A 1 93 ? -5.555 14.295 165.925 1.00 7.19 94 ALA A CA 1
ATOM 690 C C . ALA A 1 93 ? -6.656 15.268 166.334 1.00 6.16 94 ALA A C 1
ATOM 691 O O . ALA A 1 93 ? -6.413 16.476 166.437 1.00 8.18 94 ALA A O 1
ATOM 693 N N . GLU A 1 94 ? -7.862 14.756 166.577 1.00 6.68 95 GLU A N 1
ATOM 694 C CA . GLU A 1 94 ? -8.983 15.568 167.036 1.00 7.58 95 GLU A CA 1
ATOM 695 C C . GLU A 1 94 ? -8.683 16.276 168.354 1.00 7.53 95 GLU A C 1
ATOM 696 O O . GLU A 1 94 ? -9.279 17.325 168.629 1.00 11.10 95 GLU A O 1
ATOM 702 N N . THR A 1 95 ? -7.757 15.748 169.157 1.00 7.78 96 THR A N 1
ATOM 703 C CA . THR A 1 95 ? -7.385 16.376 170.420 1.00 8.64 96 THR A CA 1
ATOM 704 C C . THR A 1 95 ? -6.314 17.452 170.269 1.00 9.75 96 THR A C 1
ATOM 705 O O . THR A 1 95 ? -5.942 18.074 171.270 1.00 11.24 96 THR A O 1
ATOM 709 N N . LEU A 1 96 ? -5.804 17.681 169.061 1.00 8.16 97 LEU A N 1
ATOM 710 C CA . LEU A 1 96 ? -4.672 18.572 168.841 1.00 7.65 97 LEU A CA 1
ATOM 711 C C . LEU A 1 96 ? -5.118 19.899 168.239 1.00 7.72 97 LEU A C 1
ATOM 712 O O . LEU A 1 96 ? -6.129 19.982 167.538 1.00 8.92 97 LEU A O 1
ATOM 717 N N . ASP A 1 97 ? -4.327 20.941 168.491 1.0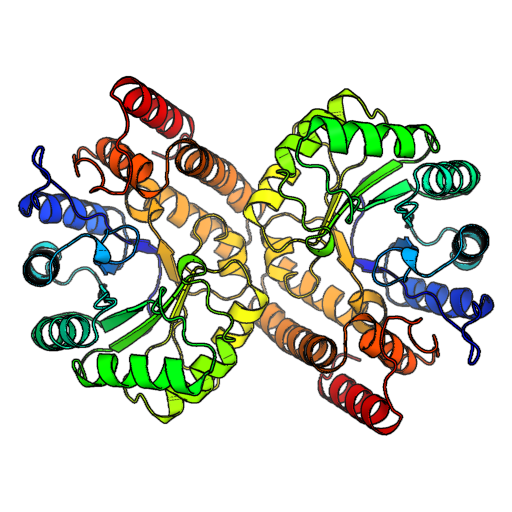0 8.19 98 ASP A N 1
ATOM 718 C CA . ASP A 1 97 ? -4.582 22.260 167.912 1.00 9.56 98 ASP A CA 1
ATOM 719 C C . ASP A 1 97 ? -3.988 22.280 166.506 1.00 9.91 98 ASP A C 1
ATOM 720 O O . ASP A 1 97 ? -2.874 22.756 166.273 1.00 10.29 98 ASP A O 1
ATOM 725 N N . ILE A 1 98 ? -4.755 21.730 165.560 1.00 8.41 99 ILE A N 1
ATOM 726 C CA . ILE A 1 98 ? -4.361 21.621 164.161 1.00 7.34 99 ILE A CA 1
ATOM 727 C C . ILE A 1 98 ? -5.479 22.172 163.279 1.00 8.60 99 ILE A C 1
ATOM 728 O O . ILE A 1 98 ? -6.616 22.345 163.714 1.00 10.54 99 ILE A O 1
ATOM 733 N N . LYS A 1 99 ? -5.149 22.400 162.006 1.00 6.74 100 LYS A N 1
ATOM 734 C CA . LYS A 1 99 ? -6.148 22.888 161.057 1.00 8.14 100 LYS A CA 1
ATOM 735 C C . LYS A 1 99 ? -7.025 21.760 160.526 1.00 8.16 100 LYS A C 1
ATOM 736 O O . LYS A 1 99 ? -8.247 21.926 160.416 1.00 9.33 100 LYS A O 1
ATOM 742 N N . ALA A 1 100 ? -6.435 20.612 160.195 1.00 5.42 101 ALA A N 1
ATOM 743 C CA . ALA A 1 100 ? -7.166 19.595 159.445 1.00 4.96 101 ALA A CA 1
ATOM 744 C C . ALA A 1 100 ? -6.451 18.253 159.545 1.00 5.72 101 ALA A C 1
ATOM 745 O O . ALA A 1 100 ? -5.267 18.189 159.880 1.00 6.35 101 ALA A O 1
ATOM 747 N N . THR A 1 101 ? -7.187 17.182 159.246 1.00 5.82 102 THR A N 1
ATOM 748 C CA . THR A 1 101 ? -6.607 15.870 158.969 1.00 4.48 102 THR A CA 1
ATOM 749 C C . THR A 1 101 ? -6.778 15.546 157.488 1.00 5.26 102 THR A C 1
ATOM 750 O O . THR A 1 101 ? -7.449 16.267 156.751 1.00 5.82 102 THR A O 1
ATOM 754 N N . SER A 1 102 ? -6.170 14.435 157.073 1.00 4.79 103 SER A N 1
ATOM 755 C CA . SER A 1 102 ? -6.119 14.059 155.662 1.00 5.53 103 SER A CA 1
ATOM 756 C C . SER A 1 102 ? -5.815 12.573 155.544 1.00 5.65 103 SER A C 1
ATOM 757 O O . SER A 1 102 ? -5.082 12.026 156.368 1.00 6.07 103 SER A O 1
ATOM 760 N N . VAL A 1 103 ? -6.374 11.918 154.518 1.00 5.05 104 VAL A N 1
ATOM 761 C CA . VAL A 1 103 ? -5.997 10.536 154.209 1.00 5.42 104 VAL A CA 1
ATOM 762 C C . VAL A 1 103 ? -5.710 10.395 152.722 1.00 6.08 104 VAL A C 1
ATOM 763 O O . VAL A 1 103 ? -6.400 10.979 151.881 1.00 6.72 104 VAL A O 1
ATOM 767 N N . ILE A 1 104 ? -4.671 9.612 152.413 1.00 6.06 105 ILE A N 1
ATOM 768 C CA . ILE A 1 104 ? -4.352 9.235 151.040 1.00 5.61 105 ILE A CA 1
ATOM 769 C C . ILE A 1 104 ? -5.212 8.040 150.623 1.00 6.46 105 ILE A C 1
ATOM 770 O O . ILE A 1 104 ? -5.760 7.307 151.452 1.00 8.01 105 ILE A O 1
ATOM 775 N N . GLY A 1 105 ? -5.338 7.833 149.314 1.00 6.25 106 GLY A N 1
ATOM 776 C CA . GLY A 1 105 ? -6.080 6.687 148.828 1.00 8.12 106 GLY A CA 1
ATOM 777 C C . GLY A 1 105 ? -5.417 5.374 149.200 1.00 8.85 106 GLY A C 1
ATOM 778 O O . GLY A 1 105 ? -4.214 5.192 149.008 1.00 9.06 106 GLY A O 1
ATOM 779 N N . PRO A 1 106 ? -6.185 4.432 149.752 1.00 9.61 107 PRO A N 1
ATOM 780 C CA . PRO A 1 106 ? -5.623 3.105 150.046 1.00 9.56 107 PRO A CA 1
ATOM 781 C C . PRO A 1 106 ? -5.096 2.441 148.782 1.00 10.78 107 PRO A C 1
ATOM 782 O O . PRO A 1 106 ? -5.769 2.419 147.749 1.00 13.19 107 PRO A O 1
ATOM 786 N N . CYS A 1 107 ? -3.884 1.901 148.866 1.00 9.97 108 CYS A N 1
ATOM 787 C CA . CYS A 1 107 ? -3.135 1.534 147.671 1.00 10.64 108 CYS A CA 1
ATOM 788 C C . CYS A 1 107 ? -2.969 0.035 147.479 1.00 10.64 108 CYS A C 1
ATOM 789 O O . CYS A 1 107 ? -2.332 -0.374 146.500 1.00 11.34 108 CYS A O 1
ATOM 792 N N . PHE A 1 108 ? -3.520 -0.795 148.369 1.00 9.85 109 PHE A N 1
ATOM 793 C CA . PHE A 1 108 ? -3.420 -2.231 148.148 1.00 11.14 109 PHE A CA 1
ATOM 794 C C . PHE A 1 108 ? -4.726 -2.800 147.611 1.00 10.45 109 PHE A C 1
ATOM 795 O O . PHE A 1 108 ? -4.795 -3.203 146.443 1.00 12.09 109 PHE A O 1
ATOM 803 N N . PHE A 1 109 ? -5.761 -2.857 148.449 1.00 8.11 110 PHE A N 1
ATOM 804 C CA . PHE A 1 109 ? -7.125 -3.005 147.956 1.00 7.35 110 PHE A CA 1
ATOM 805 C C . PHE A 1 109 ? -7.533 -1.628 147.457 1.00 9.71 110 PHE A C 1
ATOM 806 O O . PHE A 1 109 ? -7.876 -0.753 148.253 1.00 12.15 110 PHE A O 1
ATOM 814 N N . LYS A 1 110 ? -7.460 -1.420 146.146 1.00 8.80 111 LYS A N 1
ATOM 815 C CA . LYS A 1 110 ? -7.656 -0.100 145.560 1.00 11.50 111 LYS A CA 1
ATOM 816 C C . LYS A 1 110 ? -9.140 0.157 145.339 1.00 10.26 111 LYS A C 1
ATOM 817 O O . LYS A 1 110 ? -9.775 -0.583 144.577 1.00 13.14 111 LYS A O 1
ATOM 823 N N . PRO A 1 111 ? -9.733 1.163 145.980 1.00 10.05 112 PRO A N 1
ATOM 824 C CA . PRO A 1 111 ? -11.123 1.515 145.660 1.00 10.90 112 PRO A CA 1
ATOM 825 C C . PRO A 1 111 ? -11.267 1.793 144.173 1.00 10.69 112 PRO A C 1
ATOM 826 O O . PRO A 1 111 ? -10.460 2.513 143.582 1.00 11.84 112 PRO A O 1
ATOM 830 N N . SER A 1 112 ? -12.288 1.187 143.563 1.00 12.67 113 SER A N 1
ATOM 831 C CA . SER A 1 112 ? -12.527 1.358 142.140 1.00 12.76 113 SER A CA 1
ATOM 832 C C . SER A 1 112 ? -13.838 2.061 141.834 1.00 15.08 113 SER A C 1
ATOM 833 O O . SER A 1 112 ? -14.123 2.314 140.659 1.00 18.56 113 SER A O 1
ATOM 836 N N . HIS A 1 113 ? -14.630 2.399 142.850 1.00 13.06 114 HIS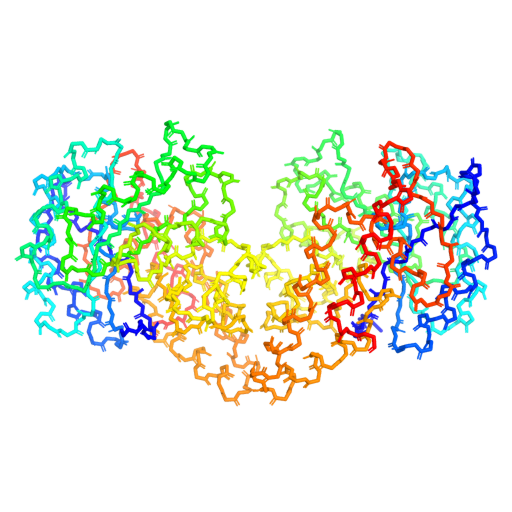 A N 1
ATOM 837 C CA . HIS A 1 113 ? -15.859 3.158 142.675 1.00 11.62 114 HIS A CA 1
ATOM 838 C C . HIS A 1 113 ? -15.851 4.363 143.600 1.00 9.38 114 HIS A C 1
ATOM 839 O O . HIS A 1 113 ? -15.378 4.280 144.737 1.00 11.88 114 HIS A O 1
ATOM 846 N N . VAL A 1 114 ? -16.410 5.468 143.104 1.00 10.11 115 VAL A N 1
ATOM 847 C CA . VAL A 1 114 ? -16.470 6.712 143.873 1.00 9.68 115 VAL A CA 1
ATOM 848 C C . VAL A 1 114 ? -17.032 6.468 145.268 1.00 8.76 115 VAL A C 1
ATOM 849 O O . VAL A 1 114 ? -16.463 6.911 146.272 1.00 8.79 115 VAL A O 1
ATOM 853 N N . ASP A 1 115 ? -18.167 5.767 145.354 1.00 6.35 116 ASP A N 1
ATOM 854 C CA . ASP A 1 115 ? -18.833 5.640 146.648 1.00 10.05 116 ASP A CA 1
ATOM 855 C C . ASP A 1 115 ? -17.962 4.913 147.663 1.00 9.08 116 ASP A C 1
ATOM 856 O O . ASP A 1 115 ? -18.053 5.185 148.867 1.00 10.49 116 ASP A O 1
ATOM 861 N N . ASP A 1 116 ? -17.125 3.981 147.202 1.00 11.04 117 ASP A N 1
ATOM 862 C CA . ASP A 1 116 ? -16.286 3.232 148.130 1.00 11.13 117 ASP A CA 1
ATOM 863 C C . ASP A 1 116 ? -15.167 4.102 148.683 1.00 9.02 117 ASP A C 1
ATOM 864 O O . ASP A 1 116 ? -14.837 4.019 149.876 1.00 9.79 117 ASP A O 1
ATOM 869 N N . LEU A 1 117 ? -14.566 4.940 147.833 1.00 8.80 118 LEU A N 1
ATOM 870 C CA . LEU A 1 117 ? -13.556 5.874 148.322 1.00 7.53 118 LEU A CA 1
ATOM 871 C C . LEU A 1 117 ? -14.179 6.901 149.257 1.00 8.06 118 LEU A C 1
ATOM 872 O O . LEU A 1 117 ? -13.577 7.276 150.270 1.00 8.78 118 LEU A O 1
ATOM 877 N N . VAL A 1 118 ? -15.391 7.361 148.933 1.00 9.18 119 VAL A N 1
ATOM 878 C CA . VAL A 1 118 ? -16.066 8.344 149.777 1.00 7.07 119 VAL A CA 1
ATOM 879 C C . VAL A 1 118 ? -16.316 7.781 151.172 1.00 9.34 119 VAL A C 1
ATOM 880 O O . VAL A 1 118 ? -16.080 8.461 152.178 1.00 9.80 119 VAL A O 1
ATOM 884 N N . GLU A 1 119 ? -16.804 6.536 151.262 1.00 9.58 120 GLU A N 1
ATOM 885 C CA . GLU A 1 119 ? -17.125 5.984 152.576 1.00 12.00 120 GLU A CA 1
ATOM 886 C C . GLU A 1 119 ? -15.873 5.826 153.433 1.00 11.32 120 GLU A C 1
ATOM 887 O O . GLU A 1 119 ? -15.898 6.108 154.636 1.00 10.60 120 GLU A O 1
ATOM 893 N N . TYR A 1 120 ? -14.758 5.394 152.831 1.00 8.25 121 TYR A N 1
ATOM 894 C CA . TYR A 1 120 ? -13.501 5.345 153.573 1.00 10.30 121 TYR A CA 1
ATOM 895 C C . TYR A 1 120 ? -13.131 6.719 154.120 1.00 10.20 121 TYR A C 1
ATOM 896 O O . TYR A 1 120 ? -12.790 6.864 155.301 1.00 9.69 121 TYR A O 1
ATOM 905 N N . CYS A 1 121 ? -13.209 7.750 153.275 1.00 8.62 122 CYS A N 1
ATOM 906 C CA . CYS A 1 121 ? -12.887 9.100 153.725 1.00 7.76 122 CYS A CA 1
ATOM 907 C C . CYS A 1 121 ? -13.886 9.601 154.757 1.00 7.50 122 CYS A C 1
ATOM 908 O O . CYS A 1 121 ? -13.512 10.329 155.681 1.00 9.33 122 CYS A O 1
ATOM 911 N N . ARG A 1 122 ? -15.167 9.255 154.593 1.00 7.18 123 ARG A N 1
ATOM 912 C CA . ARG A 1 122 ? -16.181 9.724 155.536 1.00 8.82 123 ARG A CA 1
ATOM 913 C C . ARG A 1 122 ? -15.879 9.238 156.947 1.00 9.25 123 ARG A C 1
ATOM 914 O O . ARG A 1 122 ? -16.029 9.991 157.923 1.00 8.71 123 ARG A O 1
ATOM 922 N N . LEU A 1 123 ? -15.436 7.987 157.070 1.00 8.92 124 LEU A N 1
ATOM 923 C CA . LEU A 1 123 ? -15.100 7.438 158.380 1.00 10.53 124 LEU A CA 1
ATOM 924 C C . LEU A 1 123 ? -13.923 8.181 159.006 1.00 8.85 124 LEU A C 1
ATOM 925 O O . LEU A 1 123 ? -13.970 8.569 160.181 1.00 9.21 124 LEU A O 1
ATOM 930 N N . ALA A 1 124 ? -12.861 8.407 158.225 1.00 8.38 125 ALA A N 1
ATOM 931 C CA . ALA A 1 124 ? -11.697 9.110 158.756 1.00 6.61 125 ALA A CA 1
ATOM 932 C C . ALA A 1 124 ? -12.050 10.536 159.171 1.00 8.02 125 ALA A C 1
ATOM 933 O O . ALA A 1 124 ? -11.619 11.015 160.226 1.00 8.42 125 ALA A O 1
ATOM 935 N N . ALA A 1 125 ? -12.829 11.231 158.347 1.00 6.88 126 ALA A N 1
ATOM 936 C CA . ALA A 1 125 ? -13.181 12.610 158.656 1.00 6.29 126 ALA A CA 1
ATOM 937 C C . ALA A 1 125 ? -14.082 12.687 159.881 1.00 9.08 126 ALA A C 1
ATOM 938 O O . ALA A 1 125 ? -13.983 13.633 160.674 1.00 8.07 126 ALA A O 1
ATOM 940 N N . ALA A 1 126 ? -14.968 11.701 160.048 1.00 7.96 127 ALA A N 1
ATOM 941 C CA . ALA A 1 126 ? -15.908 11.729 161.161 1.00 8.51 127 ALA A CA 1
ATOM 942 C C . ALA A 1 126 ? -15.250 11.400 162.491 1.00 10.26 127 ALA A C 1
ATOM 943 O O . ALA A 1 126 ? -15.853 11.648 163.545 1.00 11.28 127 ALA A O 1
ATOM 945 N N . SER A 1 127 ? -14.042 10.843 162.472 1.00 8.23 128 SER A N 1
ATOM 946 C CA . SER A 1 127 ? -13.305 10.615 163.704 1.00 7.11 128 SER A CA 1
ATOM 947 C C . SER A 1 127 ? -12.464 11.816 164.122 1.00 8.01 128 SER A C 1
ATOM 948 O O . SER A 1 127 ? -11.966 11.841 165.248 1.00 8.92 128 SER A O 1
ATOM 951 N N . ALA A 1 128 ? -12.321 12.820 163.262 1.00 8.59 129 ALA A N 1
ATOM 952 C CA . ALA A 1 128 ? -11.748 14.113 163.644 1.00 8.40 129 ALA A CA 1
ATOM 953 C C . ALA A 1 128 ? -12.694 15.217 163.184 1.00 8.60 129 ALA A C 1
ATOM 954 O O . ALA A 1 128 ? -12.353 16.049 162.343 1.00 8.83 129 ALA A O 1
ATOM 956 N N . PRO A 1 129 ? -13.906 15.255 163.746 1.00 7.70 130 PRO A N 1
ATOM 957 C CA . PRO A 1 129 ? -14.974 16.057 163.133 1.00 7.54 130 PRO A CA 1
ATOM 958 C C . PRO A 1 129 ? -14.801 17.551 163.285 1.00 6.40 130 PRO A C 1
ATOM 959 O O . PRO A 1 129 ? -15.314 18.297 162.442 1.00 8.76 130 PRO A O 1
ATOM 963 N N . SER A 1 130 ? -14.119 18.030 164.327 1.00 6.18 131 SER A N 1
ATOM 964 C CA . SER A 1 130 ? -14.037 19.472 164.511 1.00 8.48 131 SER A CA 1
ATOM 965 C C . SER A 1 130 ? -12.859 20.085 163.774 1.00 8.21 131 SER A C 1
ATOM 966 O O . SER A 1 130 ? -12.658 21.297 163.862 1.00 10.27 131 SER A O 1
ATOM 969 N N . LYS A 1 131 ? -12.097 19.284 163.034 1.00 6.51 132 LYS A N 1
ATOM 970 C CA . LYS A 1 131 ? -11.025 19.776 162.180 1.00 6.53 132 LYS A CA 1
ATOM 971 C C . LYS A 1 131 ? -11.440 19.663 160.717 1.00 8.08 132 LYS A C 1
ATOM 972 O O . LYS A 1 131 ? -12.335 18.898 160.361 1.00 8.00 132 LYS A O 1
ATOM 978 N N . GLY A 1 132 ? -10.785 20.445 159.868 1.00 6.00 133 GLY A N 1
ATOM 979 C CA . GLY A 1 132 ? -10.987 20.298 158.438 1.00 7.19 133 GLY A CA 1
ATOM 980 C C . GLY A 1 132 ? -10.518 18.939 157.965 1.00 6.97 133 GLY A C 1
ATOM 981 O O . GLY A 1 132 ? -9.867 18.188 158.686 1.00 6.40 133 GLY A O 1
ATOM 982 N N . PHE A 1 133 ? -10.870 18.608 156.722 1.00 6.89 134 PHE A N 1
ATOM 983 C CA . PHE A 1 133 ? -10.491 17.318 156.148 1.00 6.12 134 PHE A CA 1
ATOM 984 C C . PHE A 1 133 ? -10.110 17.485 154.681 1.00 6.70 134 PHE A C 1
ATOM 985 O O . PHE A 1 133 ? -10.919 17.967 153.883 1.00 7.06 134 PHE A O 1
ATOM 993 N N . TYR A 1 134 ? -8.894 17.055 154.321 1.00 4.95 135 TYR A N 1
ATOM 994 C CA . TYR A 1 134 ? -8.434 17.046 152.932 1.00 5.90 135 TYR A CA 1
ATOM 995 C C . TYR A 1 134 ? -8.243 15.612 152.461 1.00 6.02 135 TYR A C 1
ATOM 996 O O . TYR A 1 134 ? -7.530 14.841 153.108 1.00 5.91 135 TYR A O 1
ATOM 1005 N N . TYR A 1 135 ? -8.848 15.248 151.331 1.00 6.56 136 TYR A N 1
ATOM 1006 C CA . TYR A 1 135 ? -8.414 14.018 150.684 1.00 5.32 136 TYR A CA 1
ATOM 1007 C C . TYR A 1 135 ? -7.034 14.254 150.085 1.00 6.39 136 TYR A C 1
ATOM 1008 O O . TYR A 1 135 ? -6.756 15.329 149.557 1.00 9.30 136 TYR A O 1
ATOM 1017 N N . TYR A 1 136 ? -6.159 13.263 150.184 1.00 5.83 137 TYR A N 1
ATOM 1018 C CA . TYR A 1 136 ? -4.833 13.352 149.568 1.00 5.72 137 TYR A CA 1
ATOM 1019 C C . TYR A 1 136 ? -4.878 12.502 148.303 1.00 5.89 137 TYR A C 1
ATOM 1020 O O . TYR A 1 136 ? -4.807 11.274 148.365 1.00 6.43 137 TYR A O 1
ATOM 1029 N N . HIS A 1 137 ? -5.002 13.162 147.155 1.00 5.66 138 HIS A N 1
ATOM 1030 C CA . HIS A 1 137 ? -4.991 12.484 145.871 1.00 5.45 138 HIS A CA 1
ATOM 1031 C C . HIS A 1 137 ? -3.550 12.361 145.392 1.00 7.60 138 HIS A C 1
ATOM 1032 O O . HIS A 1 137 ? -2.896 13.374 145.136 1.00 8.21 138 HIS A O 1
ATOM 1039 N N . SER A 1 138 ? -3.059 11.129 145.272 1.00 6.83 139 SER A N 1
ATOM 1040 C CA . SER A 1 138 ? -1.702 10.887 144.795 1.00 6.88 139 SER A CA 1
ATOM 1041 C C . SER A 1 138 ? -1.731 9.823 143.713 1.00 7.26 139 SER A C 1
ATOM 1042 O O . SER A 1 138 ? -2.342 8.770 143.899 1.00 8.36 139 SER A O 1
ATOM 1045 N N . THR A 1 139 ? -1.032 10.077 142.606 1.00 8.87 140 THR A N 1
ATOM 1046 C CA . THR A 1 139 ? -0.885 9.041 141.592 1.00 8.59 140 THR A CA 1
ATOM 1047 C C . THR A 1 139 ? -0.180 7.804 142.137 1.00 9.21 140 THR A C 1
ATOM 1048 O O . THR A 1 139 ? -0.335 6.721 141.563 1.00 11.43 140 THR A O 1
ATOM 1052 N N . MET A 1 140 ? 0.575 7.935 143.233 1.00 9.82 141 MET A N 1
ATOM 1053 C CA . MET A 1 140 ? 1.222 6.770 143.829 1.00 9.16 141 MET A CA 1
ATOM 1054 C C . MET A 1 140 ? 0.221 5.742 144.338 1.00 11.37 141 MET A C 1
ATOM 1055 O O . MET A 1 140 ? 0.569 4.562 144.444 1.00 11.50 141 MET A O 1
ATOM 1060 N N . SER A 1 141 ? -1.017 6.150 144.633 1.00 7.69 142 SER A N 1
ATOM 1061 C CA . SER A 1 141 ? -2.019 5.183 145.070 1.00 10.82 142 SER A CA 1
ATOM 1062 C C . SER A 1 141 ? -2.574 4.348 143.928 1.00 9.75 142 SER A C 1
ATOM 1063 O O . SER A 1 141 ? -3.161 3.292 144.182 1.00 12.20 142 SER A O 1
ATOM 1066 N N . GLY A 1 142 ? -2.435 4.807 142.686 1.00 9.09 143 GLY A N 1
ATOM 1067 C CA . GLY A 1 142 ? -2.853 4.001 141.555 1.00 11.35 143 GLY A CA 1
ATOM 1068 C C . GLY A 1 142 ? -4.343 3.854 141.348 1.00 11.29 143 GLY A C 1
ATOM 1069 O O . GLY A 1 142 ? -4.773 2.887 140.712 1.00 11.47 143 GLY A O 1
ATOM 1070 N N . LEU A 1 143 ? -5.149 4.781 141.854 1.00 10.39 144 LEU A N 1
ATOM 1071 C CA . LEU A 1 143 ? -6.596 4.697 141.717 1.00 8.06 144 LEU A CA 1
ATOM 1072 C C . LEU A 1 143 ? -7.053 5.306 140.396 1.00 12.65 144 LEU A C 1
ATOM 1073 O O . LEU A 1 143 ? -6.413 6.207 139.852 1.00 16.91 144 LEU A O 1
ATOM 1078 N N . SER A 1 144 ? -8.187 4.818 139.896 1.00 11.05 145 SER A N 1
ATOM 1079 C CA . SER A 1 144 ? -8.734 5.267 138.620 1.00 12.16 145 SER A CA 1
ATOM 1080 C C . SER A 1 144 ? -9.998 6.103 138.787 1.00 15.79 145 SER A C 1
ATOM 1081 O O . SER A 1 144 ? -10.754 6.276 137.828 1.00 22.90 145 SER A O 1
ATOM 1084 N N . ILE A 1 145 ? -10.225 6.641 139.972 1.00 10.58 146 ILE A N 1
ATOM 1085 C CA . ILE A 1 145 ? -11.437 7.388 140.286 1.00 8.31 146 ILE A CA 1
ATOM 1086 C C . ILE A 1 145 ? -11.239 8.850 139.914 1.00 8.68 146 ILE A C 1
ATOM 1087 O O . ILE A 1 145 ? -10.231 9.467 140.291 1.00 10.96 146 ILE A O 1
ATOM 1092 N N . ASP A 1 146 ? -12.203 9.413 139.188 1.00 8.92 147 ASP A N 1
ATOM 1093 C CA . ASP A 1 146 ? -12.102 10.815 138.802 1.00 9.11 147 ASP A CA 1
ATOM 1094 C C . ASP A 1 146 ? -12.287 11.714 140.016 1.00 9.56 147 ASP A C 1
ATOM 1095 O O . ASP A 1 146 ? -13.251 11.564 140.769 1.00 7.92 147 ASP A O 1
ATOM 1100 N N . MET A 1 147 ? -11.370 12.665 140.202 1.00 7.46 148 MET A N 1
ATOM 1101 C CA . MET A 1 147 ? -11.398 13.445 141.432 1.00 5.81 148 MET A CA 1
ATOM 1102 C C . MET A 1 147 ? -12.507 14.488 141.456 1.00 7.11 148 MET A C 1
ATOM 1103 O O . MET A 1 147 ? -12.939 14.881 142.546 1.00 7.58 148 MET A O 1
ATOM 1108 N N . GLU A 1 148 ? -12.976 14.971 140.296 1.00 6.74 149 GLU A N 1
ATOM 1109 C CA . GLU A 1 148 ? -14.145 15.850 140.322 1.00 7.14 149 GLU A CA 1
ATOM 1110 C C . GLU A 1 148 ? -15.369 15.084 140.794 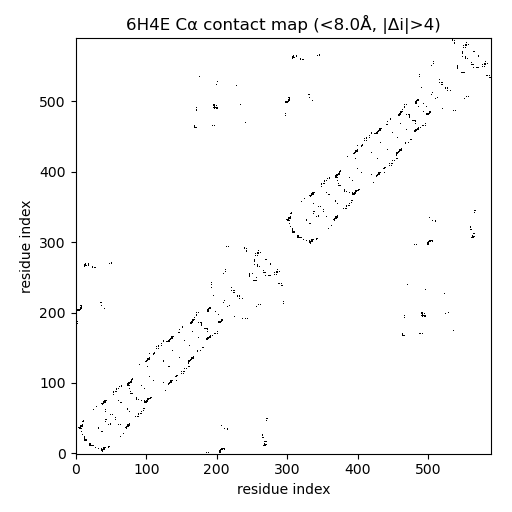1.00 8.88 149 GLU A C 1
ATOM 1111 O O . GLU A 1 148 ? -16.117 15.555 141.659 1.00 8.78 149 GLU A O 1
ATOM 1117 N N . LYS A 1 149 ? -15.583 13.891 140.237 1.00 8.50 150 LYS A N 1
ATOM 1118 C CA . LYS A 1 149 ? -16.701 13.068 140.676 1.00 8.30 150 LYS A CA 1
ATOM 1119 C C . LYS A 1 149 ? -16.580 12.734 142.155 1.00 8.16 150 LYS A C 1
ATOM 1120 O O . LYS A 1 149 ? -17.573 12.765 142.886 1.00 8.87 150 LYS A O 1
ATOM 1126 N N . PHE A 1 150 ? -15.368 12.421 142.615 1.00 6.75 151 PHE A N 1
ATOM 1127 C CA . PHE A 1 150 ? -15.177 12.120 144.028 1.00 7.07 151 PHE A CA 1
ATOM 1128 C C . PHE A 1 150 ? -15.540 13.318 144.892 1.00 6.38 151 PHE A C 1
ATOM 1129 O O . PHE A 1 150 ? -16.228 13.179 145.907 1.00 8.31 151 PHE A O 1
ATOM 1137 N N . LEU A 1 151 ? -15.062 14.507 144.517 1.00 7.02 152 LEU A N 1
ATOM 1138 C CA . LEU A 1 151 ? -15.298 15.684 145.345 1.00 8.25 152 LEU A CA 1
ATOM 1139 C C . LEU A 1 151 ? -16.785 16.023 145.410 1.00 9.18 152 LEU A C 1
ATOM 1140 O O . LEU A 1 151 ? -17.306 16.375 146.475 1.00 10.73 152 LEU A O 1
ATOM 1145 N N . GLN A 1 152 ? -17.495 15.885 144.285 1.00 8.19 153 GLN A N 1
ATOM 1146 C CA . GLN A 1 152 ? -18.932 16.140 144.277 1.00 9.94 153 GLN A CA 1
ATOM 1147 C C . GLN A 1 152 ? -19.675 15.169 145.181 1.00 8.54 153 GLN A C 1
ATOM 1148 O O . GLN A 1 152 ? -20.578 15.568 145.922 1.00 12.22 153 GLN A O 1
ATOM 1154 N N . ALA A 1 153 ? -19.300 13.890 145.152 1.00 7.79 154 ALA A N 1
ATOM 1155 C CA . ALA A 1 153 ? -19.967 12.911 146.007 1.00 8.31 154 ALA A CA 1
ATOM 1156 C C . ALA A 1 153 ? -19.576 13.082 147.469 1.00 9.16 154 ALA A C 1
ATOM 1157 O O . ALA A 1 153 ? -20.422 12.974 148.365 1.00 8.78 154 ALA A O 1
ATOM 1159 N N . ALA A 1 154 ? -18.294 13.322 147.729 1.00 7.39 155 ALA A N 1
ATOM 1160 C CA . ALA A 1 154 ? -17.845 13.467 149.109 1.00 6.69 155 ALA A CA 1
ATOM 1161 C C . ALA A 1 154 ? -18.453 14.698 149.760 1.00 8.82 155 ALA A C 1
ATOM 1162 O O . ALA A 1 154 ? -18.757 14.679 150.959 1.00 9.28 155 ALA A O 1
ATOM 1164 N N . GLY A 1 155 ? -18.655 15.765 148.988 1.00 9.80 156 GLY A N 1
ATOM 1165 C CA . GLY A 1 155 ? -19.236 16.972 149.548 1.00 11.58 156 GLY A CA 1
ATOM 1166 C C . GLY A 1 155 ? -20.623 16.767 150.113 1.00 11.08 156 GLY A C 1
ATOM 1167 O O . GLY A 1 155 ? -21.040 17.507 151.013 1.00 13.23 156 GLY A O 1
ATOM 1168 N N . LYS A 1 156 ? -21.342 15.756 149.631 1.00 9.61 157 LYS A N 1
ATOM 1169 C CA . LYS A 1 156 ? -22.694 15.517 150.111 1.00 9.96 157 LYS A CA 1
ATOM 1170 C C . LYS A 1 156 ? -22.744 14.781 151.443 1.00 11.28 157 LYS A C 1
ATOM 1171 O O . LYS A 1 156 ? -23.767 14.871 152.133 1.00 14.17 157 LYS A O 1
ATOM 1177 N N . VAL A 1 157 ? -21.690 14.062 151.831 1.00 8.79 158 VAL A N 1
ATOM 1178 C CA . VAL A 1 157 ? -21.733 13.249 153.040 1.00 10.16 158 VAL A CA 1
ATOM 1179 C C . VAL A 1 157 ? -20.644 13.584 154.048 1.00 9.58 158 VAL A C 1
ATOM 1180 O O . VAL A 1 157 ? -20.714 13.087 155.182 1.00 13.75 158 VAL A O 1
ATOM 1184 N N . ILE A 1 158 ? -19.634 14.377 153.692 1.00 6.80 159 ILE A N 1
ATOM 1185 C CA . ILE A 1 158 ? -18.581 14.716 154.653 1.00 6.59 159 ILE A CA 1
ATOM 1186 C C . ILE A 1 158 ? -18.705 16.190 155.006 1.00 5.76 159 ILE A C 1
ATOM 1187 O O . ILE A 1 158 ? -18.263 17.055 154.235 1.00 6.57 159 ILE A O 1
ATOM 1192 N N . PRO A 1 159 ? -19.315 16.522 156.146 1.00 7.26 160 PRO A N 1
ATOM 1193 C CA . PRO A 1 159 ? -19.634 17.929 156.415 1.00 6.46 160 PRO A CA 1
ATOM 1194 C C . PRO A 1 159 ? -18.420 18.786 156.704 1.00 6.13 160 PRO A C 1
ATOM 1195 O O . PRO A 1 159 ? -18.499 20.007 156.525 1.00 7.97 160 PRO A O 1
ATOM 1199 N N . ASN A 1 160 ? -17.298 18.196 157.114 1.00 4.62 161 ASN A N 1
ATOM 1200 C CA . ASN A 1 160 ? -16.081 18.956 157.353 1.00 5.39 161 ASN A CA 1
ATOM 1201 C C . ASN A 1 160 ? -15.081 18.832 156.203 1.00 5.11 161 ASN A C 1
ATOM 1202 O O . ASN A 1 160 ? -13.901 19.146 156.380 1.00 7.75 161 ASN A O 1
ATOM 1207 N N . LEU A 1 161 ? -15.540 18.437 155.013 1.00 5.84 162 LEU A N 1
ATOM 1208 C CA . LEU A 1 161 ? -14.665 18.380 153.844 1.00 5.40 162 LEU A CA 1
ATOM 1209 C C . LEU A 1 161 ? -14.142 19.765 153.495 1.00 7.62 162 LEU A C 1
ATOM 1210 O O . LEU A 1 161 ? -14.918 20.688 153.235 1.00 7.94 162 LEU A O 1
ATOM 1215 N N . SER A 1 162 ? -12.816 19.899 153.474 1.00 6.18 163 SER A N 1
ATOM 1216 C CA . SER A 1 162 ? -12.142 21.130 153.093 1.00 7.12 163 SER A CA 1
ATOM 1217 C C . SER A 1 162 ? -11.688 21.130 151.644 1.00 7.19 163 SER A C 1
ATOM 1218 O O . SER A 1 162 ? -11.639 22.193 151.025 1.00 8.26 163 SER A O 1
ATOM 1221 N N . GLY A 1 163 ? -11.360 19.975 151.101 1.00 6.88 164 GLY A N 1
ATOM 1222 C CA . GLY A 1 163 ? -10.890 19.904 149.733 1.00 7.76 164 GLY A CA 1
ATOM 1223 C C . GLY A 1 163 ? -9.920 18.738 149.562 1.00 6.41 164 GLY A C 1
ATOM 1224 O O . GLY A 1 163 ? -10.127 17.659 150.110 1.00 5.66 164 GLY A O 1
ATOM 1225 N N . MET A 1 164 ? -8.862 18.989 148.792 1.00 7.06 165 MET A N 1
ATOM 1226 C CA . MET A 1 164 ? -8.038 17.906 148.286 1.00 7.54 165 MET A CA 1
ATOM 1227 C C . MET A 1 164 ? -6.626 18.415 148.041 1.00 6.81 165 MET A C 1
ATOM 1228 O O . MET A 1 164 ? -6.459 19.461 147.418 1.00 8.25 165 MET A O 1
ATOM 1233 N N . LYS A 1 165 ? -5.626 17.682 148.533 1.00 5.93 166 LYS A N 1
ATOM 1234 C CA . LYS A 1 165 ? -4.246 17.890 148.109 1.00 5.20 166 LYS A CA 1
ATOM 1235 C C . LYS A 1 165 ? -4.044 17.147 146.791 1.00 7.42 166 LYS A C 1
ATOM 1236 O O . LYS A 1 165 ? -4.345 15.954 146.701 1.00 6.87 166 LYS A O 1
ATOM 1242 N N . PHE A 1 166 ? -3.576 17.853 145.762 1.00 6.62 167 PHE A N 1
ATOM 1243 C CA . PHE A 1 166 ? -3.647 17.346 144.389 1.00 5.61 167 PHE A CA 1
ATOM 1244 C C . PHE A 1 166 ? -2.250 17.011 143.883 1.00 5.00 167 PHE A C 1
ATOM 1245 O O . PHE A 1 166 ? -1.555 17.881 143.356 1.00 6.22 167 PHE A O 1
ATOM 1253 N N . ASN A 1 167 ? -1.855 15.742 144.009 1.00 4.53 168 ASN A N 1
ATOM 1254 C CA . ASN A 1 167 ? -0.545 15.263 143.563 1.00 5.61 168 ASN A CA 1
ATOM 1255 C C . ASN A 1 167 ? -0.747 14.434 142.301 1.00 6.58 168 ASN A C 1
ATOM 1256 O O . ASN A 1 167 ? -0.724 13.205 142.322 1.00 8.11 168 ASN A O 1
ATOM 1261 N N . SER A 1 168 ? -0.932 15.134 141.189 1.00 5.35 169 SER A N 1
ATOM 1262 C CA . SER A 1 168 ? -1.194 14.504 139.904 1.00 6.25 169 SER A CA 1
ATOM 1263 C C . SER A 1 168 ? -0.845 15.498 138.812 1.00 5.31 169 SER A C 1
ATOM 1264 O O . SER A 1 168 ? -1.019 16.704 139.012 1.00 6.22 169 SER A O 1
ATOM 1267 N N . PRO A 1 169 ? -0.362 15.033 137.660 1.00 7.14 170 PRO A N 1
ATOM 1268 C CA . PRO A 1 169 ? -0.105 15.935 136.534 1.00 6.65 170 PRO A CA 1
ATOM 1269 C C . PRO A 1 169 ? -1.347 16.273 135.731 1.00 7.14 170 PRO A C 1
ATOM 1270 O O . PRO A 1 169 ? -1.238 16.988 134.730 1.00 6.97 170 PRO A O 1
ATOM 1274 N N . ASP A 1 170 ? -2.520 15.786 136.124 1.00 6.93 171 ASP A N 1
ATOM 1275 C CA . ASP A 1 170 ? -3.713 16.006 135.305 1.00 5.52 171 ASP A CA 1
ATOM 1276 C C . ASP A 1 170 ? -4.262 17.393 135.612 1.00 7.00 171 ASP A C 1
ATOM 1277 O O . ASP A 1 170 ? -5.114 17.577 136.492 1.00 6.18 171 ASP A O 1
ATOM 1282 N N . MET A 1 171 ? -3.788 18.375 134.843 1.00 6.11 172 MET A N 1
ATOM 1283 C CA . MET A 1 171 ? -4.186 19.767 135.034 1.00 5.62 172 MET A CA 1
ATOM 1284 C C . MET A 1 171 ? -5.626 20.022 134.621 1.00 6.59 172 MET A C 1
ATOM 1285 O O . MET A 1 171 ? -6.226 20.991 135.098 1.00 6.47 172 MET A O 1
ATOM 1290 N N . TYR A 1 172 ? -6.180 19.181 133.745 1.00 4.26 173 TYR A N 1
ATOM 1291 C CA . TYR A 1 172 ? -7.593 19.287 133.387 1.00 4.90 173 TYR A CA 1
ATOM 1292 C C . TYR A 1 172 ? -8.472 18.896 134.569 1.00 5.78 173 TYR A C 1
ATOM 1293 O O . TYR A 1 172 ? -9.411 19.623 134.939 1.00 5.64 173 TYR A O 1
ATOM 1302 N N . GLU A 1 173 ? -8.159 17.755 135.182 1.00 6.52 174 GLU A N 1
ATOM 1303 C CA . GLU A 1 173 ? -8.847 17.330 136.394 1.00 7.03 174 GLU A CA 1
ATOM 1304 C C . GLU A 1 173 ? -8.681 18.357 137.508 1.00 5.61 174 GLU A C 1
ATOM 1305 O O . GLU A 1 173 ? -9.641 18.672 138.215 1.00 6.54 174 GLU A O 1
ATOM 1311 N N . PHE A 1 174 ? -7.475 18.909 137.660 1.00 4.82 175 PHE A N 1
ATOM 1312 C CA . PHE A 1 174 ? -7.248 19.947 138.664 1.00 4.55 175 PHE A CA 1
ATOM 1313 C C . PHE A 1 174 ? -8.200 21.124 138.461 1.00 5.61 175 PHE A C 1
ATOM 1314 O O . PHE A 1 174 ? -8.856 21.588 139.402 1.00 6.96 175 PHE A O 1
ATOM 1322 N N . GLN A 1 175 ? -8.297 21.614 137.227 1.00 5.08 176 GLN A N 1
ATOM 1323 C CA . GLN A 1 175 ? -9.169 22.756 136.972 1.00 5.40 176 GLN A CA 1
ATOM 1324 C C . GLN A 1 175 ? -10.634 22.420 137.228 1.00 7.08 176 GLN A C 1
ATOM 1325 O O . GLN A 1 175 ? -11.402 23.274 137.685 1.00 7.02 176 GLN A O 1
ATOM 1331 N N . ARG A 1 176 ? -11.054 21.192 136.924 1.00 6.69 177 ARG A N 1
ATOM 1332 C CA . ARG A 1 176 ? -12.441 20.837 137.226 1.00 7.03 177 ARG A CA 1
ATOM 1333 C C . ARG A 1 176 ? -12.681 20.795 138.734 1.00 8.07 177 ARG A C 1
ATOM 1334 O O . ARG A 1 176 ? -13.741 21.215 139.213 1.00 8.25 177 ARG A O 1
ATOM 1342 N N . CYS A 1 177 ? -11.699 20.323 139.500 1.00 6.81 178 CYS A N 1
ATOM 1343 C CA . CYS A 1 177 ? -11.892 20.258 140.945 1.00 5.79 178 CYS A CA 1
ATOM 1344 C C . CYS A 1 177 ? -12.013 21.652 141.550 1.00 6.27 178 CYS A C 1
ATOM 1345 O O . CYS A 1 177 ? -12.806 21.867 142.473 1.00 7.49 178 CYS A O 1
ATOM 1348 N N . LEU A 1 178 ? -11.233 22.611 141.046 1.00 6.56 179 LEU A N 1
ATOM 1349 C CA . LEU A 1 178 ? -11.322 23.984 141.538 1.00 7.20 179 LEU A CA 1
ATOM 1350 C C . LEU A 1 178 ? -12.710 24.569 141.344 1.00 8.87 179 LEU A C 1
ATOM 1351 O O . LEU A 1 178 ? -13.079 25.504 142.061 1.00 9.96 179 LEU A O 1
ATOM 1356 N N . ARG A 1 179 ? -13.479 24.054 140.386 1.00 6.30 180 ARG A N 1
ATOM 1357 C CA . ARG A 1 179 ? -14.790 24.602 140.074 1.00 6.97 180 ARG A CA 1
ATOM 1358 C C . ARG A 1 179 ? -15.945 23.900 140.787 1.00 10.22 180 ARG A C 1
ATOM 1359 O O . ARG A 1 179 ? -17.073 24.393 140.706 1.00 9.71 180 ARG A O 1
ATOM 1367 N N . VAL A 1 180 ? -15.694 22.795 141.502 1.00 8.51 181 VAL A N 1
ATOM 1368 C CA . VAL A 1 180 ? -16.777 22.056 142.151 1.00 9.18 181 VAL A CA 1
ATOM 1369 C C . VAL A 1 180 ? -17.491 22.942 143.172 1.00 7.50 181 VAL A C 1
ATOM 1370 O O . VAL A 1 180 ? -16.862 23.717 143.902 1.00 7.67 181 VAL A O 1
ATOM 1374 N N . GLU A 1 181 ? -18.820 22.824 143.221 1.00 10.96 182 GLU A N 1
ATOM 1375 C CA . GLU A 1 181 ? -19.654 23.567 144.172 1.00 10.41 182 GLU A CA 1
ATOM 1376 C C . GLU A 1 181 ? -19.316 25.058 144.168 1.00 8.89 182 GLU A C 1
ATOM 1377 O O . GLU A 1 181 ? -19.154 25.693 145.210 1.00 10.61 182 GLU A O 1
ATOM 1383 N N . GLY A 1 182 ? -19.222 25.626 142.968 1.00 9.92 183 GLY A N 1
ATOM 1384 C CA . GLY A 1 182 ? -18.955 27.047 142.844 1.00 11.32 183 GLY A CA 1
ATOM 1385 C C . GLY A 1 182 ? -17.617 27.500 143.382 1.00 12.59 183 GLY A C 1
ATOM 1386 O O . GLY A 1 182 ? -17.468 28.664 143.751 1.00 14.48 183 GLY A O 1
ATOM 1387 N N . GLY A 1 183 ? -16.629 26.616 143.432 1.00 9.53 184 GLY A N 1
ATOM 1388 C CA . GLY A 1 183 ? -15.339 26.986 143.979 1.00 10.47 184 GLY A CA 1
ATOM 1389 C C . GLY A 1 183 ? -15.231 26.857 145.480 1.00 9.83 184 GLY A C 1
ATOM 1390 O O . GLY A 1 183 ? -14.325 27.450 146.077 1.00 12.31 184 GLY A O 1
ATOM 1391 N N . LYS A 1 184 ? -16.113 26.079 146.109 1.00 8.65 185 LYS A N 1
ATOM 1392 C CA . LYS A 1 184 ? -16.140 25.999 147.566 1.00 8.18 185 LYS A CA 1
ATOM 1393 C C . LYS A 1 184 ? -14.842 25.437 148.137 1.00 9.82 185 LYS A C 1
ATOM 1394 O O . LYS A 1 184 ? -14.364 25.904 149.177 1.00 10.83 185 LYS A O 1
ATOM 1400 N N . TYR A 1 185 ? -14.251 24.450 147.469 1.00 7.77 186 TYR A N 1
ATOM 1401 C CA . TYR A 1 185 ? -13.236 23.631 148.116 1.00 8.69 186 TYR A CA 1
ATOM 1402 C C . TYR A 1 185 ? -11.832 24.162 147.866 1.00 6.91 186 TYR A C 1
ATOM 1403 O O . TYR A 1 185 ? -11.573 24.928 146.932 1.00 9.38 186 TYR A O 1
ATOM 1412 N N . ASP A 1 186 ? -10.933 23.758 148.753 1.00 6.15 187 ASP A N 1
ATOM 1413 C CA . ASP A 1 186 ? -9.530 24.143 148.726 1.00 6.47 187 ASP A CA 1
ATOM 1414 C C . ASP A 1 186 ? -8.747 23.023 148.056 1.00 7.11 187 ASP A C 1
ATOM 1415 O O . ASP A 1 186 ? -8.790 21.879 148.518 1.00 7.99 187 ASP A O 1
ATOM 1420 N N . ILE A 1 187 ? -8.042 23.345 146.970 1.00 6.76 188 ILE A N 1
ATOM 1421 C CA . ILE A 1 187 ? -7.286 22.337 146.223 1.00 6.22 188 ILE A CA 1
ATOM 1422 C C . ILE A 1 187 ? -5.812 22.727 146.171 1.00 5.63 188 ILE A C 1
ATOM 1423 O O . ILE A 1 187 ? -5.314 23.122 145.103 1.00 6.93 188 ILE A O 1
ATOM 1428 N N . PRO A 1 188 ? -5.068 22.618 147.275 1.00 6.05 189 PRO A N 1
ATOM 1429 C CA . PRO A 1 188 ? -3.623 22.882 147.213 1.00 4.64 189 PRO A CA 1
ATOM 1430 C C . PRO A 1 188 ? -2.943 22.005 146.171 1.00 7.22 189 PRO A C 1
ATOM 1431 O O . PRO A 1 188 ? -3.203 20.803 146.078 1.00 7.45 189 PRO A O 1
ATOM 1435 N N . PHE A 1 189 ? -2.044 22.616 145.401 1.00 5.70 190 PHE A N 1
ATOM 1436 C CA . PHE A 1 189 ? -1.415 21.944 144.269 1.00 6.40 190 PHE A CA 1
ATOM 1437 C C . PHE A 1 189 ? -0.117 21.263 144.700 1.00 6.08 190 PHE A C 1
ATOM 1438 O O . PHE A 1 189 ? 0.745 21.889 145.322 1.00 6.88 190 PHE A O 1
ATOM 1446 N N . GLY A 1 190 ? 0.033 19.990 144.334 1.00 5.98 191 GLY A N 1
ATOM 1447 C CA . GLY A 1 190 ? 1.063 19.146 144.912 1.00 5.79 191 GLY A CA 1
ATOM 1448 C C . GLY A 1 190 ? 2.272 18.799 144.074 1.00 9.26 191 GLY A C 1
ATOM 1449 O O . GLY A 1 190 ? 3.126 18.030 144.548 1.00 12.92 191 GLY A O 1
ATOM 1450 N N . VAL A 1 191 ? 2.422 19.334 142.870 1.00 6.05 192 VAL A N 1
ATOM 1451 C CA . VAL A 1 191 ? 3.530 18.948 141.998 1.00 7.04 192 VAL A CA 1
ATOM 1452 C C . VAL A 1 191 ? 4.464 20.148 141.846 1.00 7.14 192 VAL A C 1
ATOM 1453 O O . VAL A 1 191 ? 4.233 21.021 141.004 1.00 6.26 192 VAL A O 1
ATOM 1457 N N . ASP A 1 192 ? 5.542 20.180 142.646 1.00 7.64 193 ASP A N 1
ATOM 1458 C CA . ASP A 1 192 ? 6.382 21.377 142.740 1.00 6.77 193 ASP A CA 1
ATOM 1459 C C . ASP A 1 192 ? 6.909 21.800 141.374 1.00 6.69 193 ASP A C 1
ATOM 1460 O O . ASP A 1 192 ? 6.909 22.989 141.033 1.00 8.90 193 ASP A O 1
ATOM 1465 N N . GLU A 1 193 ? 7.397 20.840 140.598 1.00 6.73 194 GLU A N 1
ATOM 1466 C CA . GLU A 1 193 ? 8.059 21.130 139.335 1.00 7.73 194 GLU A CA 1
ATOM 1467 C C . GLU A 1 193 ? 7.075 21.521 138.244 1.00 8.80 194 GLU A C 1
ATOM 1468 O O . GLU A 1 193 ? 7.502 21.875 137.138 1.00 9.93 194 GLU A O 1
ATOM 1474 N N . PHE A 1 194 ? 5.773 21.488 138.542 1.00 6.21 195 PHE A N 1
ATOM 1475 C CA . PHE A 1 194 ? 4.736 22.034 137.678 1.00 6.68 195 PHE A CA 1
ATOM 1476 C C . PHE A 1 194 ? 4.262 23.410 138.131 1.00 7.95 195 PHE A C 1
ATOM 1477 O O . PHE A 1 194 ? 3.226 23.871 137.656 1.00 7.37 195 PHE A O 1
ATOM 1485 N N . ILE A 1 195 ? 4.944 24.058 139.072 1.00 6.78 196 ILE A N 1
ATOM 1486 C CA . ILE A 1 195 ? 4.329 25.237 139.693 1.00 8.10 196 ILE A CA 1
ATOM 1487 C C . ILE A 1 195 ? 3.904 26.331 138.705 1.00 8.45 196 ILE A C 1
ATOM 1488 O O . ILE A 1 195 ? 2.853 26.945 138.941 1.00 8.18 196 ILE A O 1
ATOM 1493 N N . PRO A 1 196 ? 4.600 26.607 137.585 1.00 7.62 197 PRO A N 1
ATOM 1494 C CA . PRO A 1 196 ? 4.039 27.617 136.665 1.00 7.62 197 PRO A CA 1
ATOM 1495 C C . PRO A 1 196 ? 2.693 27.190 136.111 1.00 9.85 197 PRO A C 1
ATOM 1496 O O . PRO A 1 196 ? 1.792 28.023 135.961 1.00 9.05 197 PRO A O 1
ATOM 1500 N N . ALA A 1 197 ? 2.544 25.892 135.823 1.00 8.22 198 ALA A N 1
ATOM 1501 C CA . ALA A 1 197 ? 1.266 25.350 135.366 1.00 7.11 198 ALA A CA 1
ATOM 1502 C C . ALA A 1 197 ? 0.203 25.470 136.447 1.00 9.24 198 ALA A C 1
ATOM 1503 O O . ALA A 1 197 ? -0.944 25.841 136.166 1.00 8.60 198 ALA A O 1
ATOM 1505 N N . GLY A 1 198 ? 0.564 25.156 137.689 1.00 8.09 199 GLY A N 1
ATOM 1506 C CA . GLY A 1 198 ? -0.399 25.283 138.770 1.00 9.50 199 GLY A CA 1
ATOM 1507 C C . GLY A 1 198 ? -0.893 26.706 138.928 1.00 10.94 199 GLY A C 1
ATOM 1508 O O . GLY A 1 198 ? -2.097 26.951 139.028 1.00 10.62 199 GLY A O 1
ATOM 1509 N N . LEU A 1 199 ? 0.035 27.667 138.941 1.00 8.62 200 LEU A N 1
ATOM 1510 C CA . LEU A 1 199 ? -0.352 29.073 139.027 1.00 8.36 200 LEU A CA 1
ATOM 1511 C C . LEU A 1 199 ? -1.267 29.466 137.871 1.00 11.18 200 LEU A C 1
ATOM 1512 O O . LEU A 1 199 ? -2.299 30.120 138.073 1.00 12.39 200 LEU A O 1
ATOM 1517 N N . ALA A 1 200 ? -0.915 29.067 136.647 1.00 7.96 201 ALA A N 1
ATOM 1518 C CA . ALA A 1 200 ? -1.720 29.461 135.497 1.00 9.51 201 ALA A CA 1
ATOM 1519 C C . ALA A 1 200 ? -3.081 28.785 135.489 1.00 10.14 201 ALA A C 1
ATOM 1520 O O . ALA A 1 200 ? -4.011 29.295 134.846 1.00 12.06 201 ALA A O 1
ATOM 1522 N N . CYS A 1 201 ? -3.217 27.654 136.175 1.00 8.59 202 CYS A N 1
ATOM 1523 C CA . CYS A 1 201 ? -4.483 26.936 136.242 1.00 8.55 202 CYS A CA 1
ATOM 1524 C C . CYS A 1 201 ? -5.275 27.251 137.506 1.00 9.71 202 CYS A C 1
ATOM 1525 O O . CYS A 1 201 ? -6.255 26.564 137.795 1.00 10.73 202 CYS A O 1
ATOM 1528 N N . GLY A 1 202 ? -4.871 28.257 138.267 1.00 8.13 203 GLY A N 1
ATOM 1529 C CA . GLY A 1 202 ? -5.691 28.772 139.343 1.00 11.32 203 GLY A CA 1
ATOM 1530 C C . GLY A 1 202 ? -5.312 28.362 140.751 1.00 9.84 203 GLY A C 1
ATOM 1531 O O . GLY A 1 202 ? -6.089 28.616 141.674 1.00 11.08 203 GLY A O 1
ATOM 1532 N N . ALA A 1 203 ? -4.145 27.754 140.957 1.00 9.75 204 ALA A N 1
ATOM 1533 C CA . ALA A 1 203 ? -3.772 27.345 142.307 1.00 8.35 204 ALA A CA 1
ATOM 1534 C C . ALA A 1 203 ? -3.622 28.551 143.228 1.00 8.77 204 ALA A C 1
ATOM 1535 O O . ALA A 1 203 ? -3.047 29.574 142.850 1.00 10.54 204 ALA A O 1
ATOM 1537 N N . LEU A 1 204 ? -4.144 28.416 144.450 1.00 9.12 205 LEU A N 1
ATOM 1538 C CA . LEU A 1 204 ? -3.984 29.425 145.492 1.00 8.46 205 LEU A CA 1
ATOM 1539 C C . LEU A 1 204 ? -2.899 29.067 146.494 1.00 9.26 205 LEU A C 1
ATOM 1540 O O . LEU A 1 204 ? -2.440 29.945 147.236 1.00 11.62 205 LEU A O 1
ATOM 1545 N N . SER A 1 205 ? -2.500 27.801 146.547 1.00 8.22 206 SER A N 1
ATOM 1546 C CA . SER A 1 205 ? -1.431 27.358 147.424 1.00 7.00 206 SER A CA 1
ATOM 1547 C C . SER A 1 205 ? -0.786 26.135 146.794 1.00 6.70 206 SER A C 1
ATOM 1548 O O . SER A 1 205 ? -1.340 25.514 145.883 1.00 8.34 206 SER A O 1
ATOM 1551 N N . ALA A 1 206 ? 0.406 25.809 147.283 1.00 7.43 207 ALA A N 1
ATOM 1552 C CA . ALA A 1 206 ? 1.127 24.634 146.823 1.00 8.73 207 ALA A CA 1
ATOM 1553 C C . ALA A 1 206 ? 1.696 23.900 148.026 1.00 9.95 207 ALA A C 1
ATOM 1554 O O . ALA A 1 206 ? 2.206 24.529 148.956 1.00 9.95 207 ALA A O 1
ATOM 1556 N N . VAL A 1 207 ? 1.595 22.573 148.011 1.00 7.27 208 VAL A N 1
ATOM 1557 C CA . VAL A 1 207 ? 2.116 21.726 149.081 1.00 7.74 208 VAL A CA 1
ATOM 1558 C C . VAL A 1 207 ? 3.178 20.833 148.467 1.00 8.27 208 VAL A C 1
ATOM 1559 O O . VAL A 1 207 ? 2.916 20.170 147.457 1.00 9.15 208 VAL A O 1
ATOM 1563 N N . GLY A 1 208 ? 4.373 20.817 149.048 1.00 7.32 209 GLY A N 1
ATOM 1564 C CA . GLY A 1 208 ? 5.449 20.112 148.378 1.00 10.02 209 GLY A CA 1
ATOM 1565 C C . GLY A 1 208 ? 6.673 19.901 149.238 1.00 7.33 209 GLY A C 1
ATOM 1566 O O . GLY A 1 208 ? 6.898 20.599 150.234 1.00 7.76 209 GLY A O 1
ATOM 1567 N N . SER A 1 209 ? 7.479 18.923 148.817 1.00 5.71 210 SER A N 1
ATOM 1568 C CA . SER A 1 209 ? 8.684 18.578 149.556 1.00 6.38 210 SER A CA 1
ATOM 1569 C C . SER A 1 209 ? 9.799 19.585 149.345 1.00 6.72 210 SER A C 1
ATOM 1570 O O . SER A 1 209 ? 10.623 19.785 150.252 1.00 7.29 210 SER A O 1
ATOM 1573 N N . THR A 1 210 ? 9.884 20.198 148.160 1.00 4.83 211 THR A N 1
ATOM 1574 C CA . THR A 1 210 ? 11.055 21.043 147.941 1.00 8.24 211 THR A CA 1
ATOM 1575 C C . THR A 1 210 ? 10.960 22.371 148.676 1.00 6.54 211 THR A C 1
ATOM 1576 O O . THR A 1 210 ? 11.980 23.057 148.812 1.00 7.72 211 THR A O 1
ATOM 1580 N N . TYR A 1 211 ? 9.784 22.734 149.190 1.00 6.37 212 TYR A N 1
ATOM 1581 C CA . TYR A 1 211 ? 9.681 23.959 149.976 1.00 5.36 212 TYR A CA 1
ATOM 1582 C C . TYR A 1 211 ? 10.335 23.816 151.347 1.00 7.76 212 TYR A C 1
ATOM 1583 O O . TYR A 1 211 ? 10.480 24.816 152.050 1.00 8.68 212 TYR A O 1
ATOM 1592 N N . ASN A 1 212 ? 10.743 22.603 151.727 1.00 6.27 213 ASN A N 1
ATOM 1593 C CA . ASN A 1 212 ? 11.511 22.413 152.954 1.00 6.61 213 ASN A CA 1
ATOM 1594 C C . ASN A 1 212 ? 12.862 23.092 152.876 1.00 8.48 213 ASN A C 1
ATOM 1595 O O . ASN A 1 212 ? 13.397 23.522 153.900 1.00 8.80 213 ASN A O 1
ATOM 1600 N N . TYR A 1 213 ? 13.453 23.155 151.685 1.00 6.99 214 TYR A N 1
ATOM 1601 C CA . TYR A 1 213 ? 14.827 23.622 151.562 1.00 7.26 214 TYR A CA 1
ATOM 1602 C C . TYR A 1 213 ? 15.027 24.632 150.442 1.00 7.66 214 TYR A C 1
ATOM 1603 O O . TYR A 1 213 ? 16.136 25.162 150.303 1.00 9.05 214 TYR A O 1
ATOM 1612 N N . ALA A 1 214 ? 13.988 24.938 149.660 1.00 7.80 215 ALA A N 1
ATOM 1613 C CA . ALA A 1 214 ? 14.114 25.883 148.554 1.00 7.75 215 ALA A CA 1
ATOM 1614 C C . ALA A 1 214 ? 12.942 26.860 148.501 1.00 8.25 215 ALA A C 1
ATOM 1615 O O . ALA A 1 214 ? 12.611 27.366 147.425 1.00 7.67 215 ALA A O 1
ATOM 1617 N N . ALA A 1 215 ? 12.298 27.140 149.640 1.00 9.38 216 ALA A N 1
ATOM 1618 C CA . ALA A 1 215 ? 11.142 28.037 149.605 1.00 8.76 216 ALA A CA 1
ATOM 1619 C C . ALA A 1 215 ? 11.455 29.413 149.016 1.00 8.59 216 ALA A C 1
ATOM 1620 O O . ALA A 1 215 ? 10.642 29.896 148.209 1.00 9.69 216 ALA A O 1
ATOM 1622 N N . PRO A 1 216 ? 12.574 30.077 149.326 1.00 10.29 217 PRO A N 1
ATOM 1623 C CA . PRO A 1 216 ? 12.795 31.404 148.722 1.00 11.66 217 PRO A CA 1
ATOM 1624 C C . PRO A 1 216 ? 12.823 31.382 147.205 1.00 10.44 217 PRO A C 1
ATOM 1625 O O . PRO A 1 216 ? 12.345 32.334 146.575 1.00 11.13 217 PRO A O 1
ATOM 1629 N N . LEU A 1 217 ? 13.365 30.319 146.602 1.00 8.31 218 LEU A N 1
ATOM 1630 C CA . LEU A 1 217 ? 13.349 30.197 145.146 1.00 9.01 218 LEU A CA 1
ATOM 1631 C C . LEU A 1 217 ? 11.924 30.245 144.612 1.00 9.79 218 LEU A C 1
ATOM 1632 O O . LEU A 1 217 ? 11.629 30.958 143.648 1.00 7.79 218 LEU A O 1
ATOM 1637 N N . TYR A 1 218 ? 11.021 29.482 145.226 1.00 8.20 219 TYR A N 1
ATOM 1638 C CA . TYR A 1 218 ? 9.650 29.449 144.724 1.00 8.45 219 TYR A CA 1
ATOM 1639 C C . TYR A 1 218 ? 8.884 30.724 145.058 1.00 9.64 219 TYR A C 1
ATOM 1640 O O . TYR A 1 218 ? 8.002 31.136 144.294 1.00 8.96 219 TYR A O 1
ATOM 1649 N N . LEU A 1 219 ? 9.182 31.353 146.192 1.00 7.56 220 LEU A N 1
ATOM 1650 C CA . LEU A 1 219 ? 8.556 32.639 146.477 1.00 9.29 220 LEU A CA 1
ATOM 1651 C C . LEU A 1 219 ? 8.961 33.682 145.443 1.00 9.84 220 LEU A C 1
ATOM 1652 O O . LEU A 1 219 ? 8.140 34.519 145.044 1.00 10.96 220 LEU A O 1
ATOM 1657 N N . GLU A 1 220 ? 10.221 33.640 144.987 1.00 10.71 221 GLU A N 1
ATOM 1658 C CA . GLU A 1 220 ? 10.647 34.529 143.906 1.00 11.61 221 GLU A CA 1
ATOM 1659 C C . GLU A 1 220 ? 9.940 34.199 142.598 1.00 13.40 221 GLU A C 1
ATOM 1660 O O . GLU A 1 220 ? 9.511 35.107 141.874 1.00 11.60 221 GLU A O 1
ATOM 1666 N N . LEU A 1 221 ? 9.812 32.907 142.271 1.00 10.13 222 LEU A N 1
ATOM 1667 C CA . LEU A 1 221 ? 9.099 32.512 141.055 1.00 10.64 222 LEU A CA 1
ATOM 1668 C C . LEU A 1 221 ? 7.673 33.053 141.063 1.00 9.56 222 LEU A C 1
ATOM 1669 O O . LEU A 1 221 ? 7.193 33.588 140.061 1.00 11.69 222 LEU A O 1
ATOM 1674 N N . ILE A 1 222 ? 6.976 32.895 142.190 1.00 9.13 223 ILE A N 1
ATOM 1675 C CA . ILE A 1 222 ? 5.598 33.362 142.302 1.00 10.50 223 ILE A CA 1
ATOM 1676 C C . ILE A 1 222 ? 5.526 34.869 142.081 1.00 12.24 223 ILE A C 1
ATOM 1677 O O . ILE A 1 222 ? 4.652 35.365 141.357 1.00 13.31 223 ILE A O 1
ATOM 1682 N N . GLU A 1 223 ? 6.453 35.618 142.678 1.00 12.36 224 GLU A N 1
ATOM 1683 C CA . GLU A 1 223 ? 6.446 37.061 142.466 1.00 17.10 224 GLU A CA 1
ATOM 1684 C C . GLU A 1 223 ? 6.681 37.411 140.997 1.00 16.61 224 GLU A C 1
ATOM 1685 O O . GLU A 1 223 ? 5.976 38.257 140.436 1.00 16.38 224 GLU A O 1
ATOM 1691 N N . LYS A 1 224 ? 7.654 36.762 140.348 1.00 11.93 225 LYS A N 1
ATOM 1692 C CA . LYS A 1 224 ? 7.891 37.017 138.928 1.00 13.73 225 LYS A CA 1
ATOM 1693 C C . LYS A 1 224 ? 6.658 36.695 138.094 1.00 15.29 225 LYS A C 1
ATOM 1694 O O . LYS A 1 224 ? 6.337 37.420 137.145 1.00 17.36 225 LYS A O 1
ATOM 1700 N N . PHE A 1 225 ? 5.955 35.606 138.429 1.00 12.84 226 PHE A N 1
ATOM 1701 C CA . PHE A 1 225 ? 4.731 35.252 137.716 1.00 14.71 226 PHE A CA 1
ATOM 1702 C C . PHE A 1 225 ? 3.683 36.345 137.867 1.00 17.81 226 PHE A C 1
ATOM 1703 O O . PHE A 1 225 ? 3.052 36.758 136.887 1.00 19.52 226 PHE A O 1
ATOM 1711 N N . ASN A 1 226 ? 3.492 36.829 139.094 1.00 17.06 227 ASN A N 1
ATOM 1712 C CA . ASN A 1 226 ? 2.485 37.851 139.340 1.00 18.33 227 ASN A CA 1
ATOM 1713 C C . ASN A 1 226 ? 2.859 39.171 138.682 1.00 18.87 227 ASN A C 1
ATOM 1714 O O . ASN A 1 226 ? 1.972 39.955 138.328 1.00 21.34 227 ASN A O 1
ATOM 1719 N N . GLN A 1 227 ? 4.152 39.430 138.511 1.00 19.45 228 GLN A N 1
ATOM 1720 C CA . GLN A 1 227 ? 4.637 40.674 137.928 1.00 19.94 228 GLN A CA 1
ATOM 1721 C C . GLN A 1 227 ? 4.742 40.623 136.412 1.00 25.05 228 GLN A C 1
ATOM 1722 O O . GLN A 1 227 ? 5.222 41.592 135.811 1.00 25.53 228 GLN A O 1
ATOM 1728 N N . GLY A 1 228 ? 4.312 39.529 135.787 1.00 21.55 229 GLY A N 1
ATOM 1729 C CA . GLY A 1 228 ? 4.353 39.403 134.343 1.00 19.09 229 GLY A CA 1
ATOM 1730 C C . GLY A 1 228 ? 5.728 39.199 133.750 1.00 21.66 229 GLY A C 1
ATOM 1731 O O . GLY A 1 228 ? 5.892 39.350 132.536 1.00 24.55 229 GLY A O 1
ATOM 1732 N N . ASP A 1 229 ? 6.718 38.845 134.565 1.00 18.60 230 ASP A N 1
ATOM 1733 C CA . ASP A 1 229 ? 8.097 38.681 134.106 1.00 15.80 230 ASP A CA 1
ATOM 1734 C C . ASP A 1 229 ? 8.297 37.223 133.702 1.00 18.65 230 ASP A C 1
ATOM 1735 O O . ASP A 1 229 ? 8.792 36.393 134.465 1.00 18.58 230 ASP A O 1
ATOM 1740 N N . HIS A 1 230 ? 7.903 36.913 132.464 1.00 21.62 231 HIS A N 1
ATOM 1741 C CA . HIS A 1 230 ? 7.943 35.524 132.017 1.00 20.62 231 HIS A CA 1
ATOM 1742 C C . HIS A 1 230 ? 9.372 34.992 131.946 1.00 20.61 231 HIS A C 1
ATOM 1743 O O . HIS A 1 230 ? 9.602 33.805 132.202 1.00 19.07 231 HIS A O 1
ATOM 1750 N N . GLN A 1 231 ? 10.348 35.846 131.635 1.00 18.09 232 GLN A N 1
ATOM 1751 C CA . GLN A 1 231 ? 11.728 35.377 131.607 1.00 18.07 232 GLN A CA 1
ATOM 1752 C C . GLN A 1 231 ? 12.228 35.075 133.015 1.00 17.91 232 GLN A C 1
ATOM 1753 O O . GLN A 1 231 ? 12.990 34.124 133.222 1.00 17.15 232 GLN A O 1
ATOM 1759 N N . GLY A 1 232 ? 11.792 35.860 134.000 1.00 15.83 233 GLY A N 1
ATOM 1760 C CA . GLY A 1 232 ? 12.167 35.575 135.374 1.00 16.58 233 GLY A CA 1
ATOM 1761 C C . GLY A 1 232 ? 11.603 34.256 135.865 1.00 13.23 233 GLY A C 1
ATOM 1762 O O . GLY A 1 232 ? 12.253 33.543 136.635 1.00 11.75 233 GLY A O 1
ATOM 1763 N N . VAL A 1 233 ? 10.383 33.918 135.441 1.00 11.20 234 VAL A N 1
ATOM 1764 C CA . VAL A 1 233 ? 9.807 32.626 135.816 1.00 11.25 234 VAL A CA 1
ATOM 1765 C C . VAL A 1 233 ? 10.640 31.492 135.229 1.00 11.28 234 VAL A C 1
ATOM 1766 O O . VAL A 1 233 ? 10.968 30.514 135.914 1.00 10.92 234 VAL A O 1
ATOM 1770 N N . ALA A 1 234 ? 11.010 31.617 133.952 1.00 12.95 235 ALA A N 1
ATOM 1771 C CA . ALA A 1 234 ? 11.841 30.596 133.322 1.00 12.61 235 ALA A CA 1
ATOM 1772 C C . ALA A 1 234 ? 13.200 30.476 134.004 1.00 11.05 235 ALA A C 1
ATOM 1773 O O . ALA A 1 234 ? 13.712 29.364 134.192 1.00 12.33 235 ALA A O 1
ATOM 1775 N N . ASP A 1 235 ? 13.809 31.610 134.371 1.00 12.14 236 ASP A N 1
ATOM 1776 C CA . ASP A 1 235 ? 15.097 31.565 135.059 1.00 12.72 236 ASP A CA 1
ATOM 1777 C C . ASP A 1 235 ? 14.983 30.864 136.408 1.00 11.28 236 ASP A C 1
ATOM 1778 O O . ASP A 1 235 ? 15.881 30.113 136.808 1.00 12.41 236 ASP A O 1
ATOM 1783 N N . CYS A 1 236 ? 13.894 31.117 137.136 1.00 9.08 237 CYS A N 1
ATOM 1784 C CA . CYS A 1 236 ? 13.663 30.385 138.374 1.00 11.78 237 CYS A CA 1
ATOM 1785 C C . CYS A 1 236 ? 13.480 28.903 138.094 1.00 9.44 237 CYS A C 1
ATOM 1786 O O . CYS A 1 236 ? 13.982 28.057 138.841 1.00 7.85 237 CYS A O 1
ATOM 1789 N N . MET A 1 237 ? 12.764 28.569 137.016 1.00 8.94 238 MET A N 1
ATOM 1790 C CA . MET A 1 237 ? 12.537 27.163 136.710 1.00 8.86 238 MET A CA 1
ATOM 1791 C C . MET A 1 237 ? 13.803 26.440 136.272 1.00 7.51 238 MET A C 1
ATOM 1792 O O . MET A 1 237 ? 13.852 25.216 136.396 1.00 7.48 238 MET A O 1
ATOM 1797 N N . ASP A 1 238 ? 14.814 27.148 135.744 1.00 7.48 239 ASP A N 1
ATOM 1798 C CA . ASP A 1 238 ? 16.111 26.507 135.534 1.00 7.03 239 ASP A CA 1
ATOM 1799 C C . ASP A 1 238 ? 16.610 25.870 136.823 1.00 7.27 239 ASP A C 1
ATOM 1800 O O . ASP A 1 238 ? 17.138 24.748 136.818 1.00 9.27 239 ASP A O 1
ATOM 1805 N N . LYS A 1 239 ? 16.466 26.593 137.938 1.00 7.62 240 LYS A N 1
ATOM 1806 C CA . LYS A 1 239 ? 16.951 26.124 139.226 1.00 7.68 240 LYS A CA 1
ATOM 1807 C C . LYS A 1 239 ? 16.045 25.049 139.804 1.00 7.93 240 LYS A C 1
ATOM 1808 O O . LYS A 1 239 ? 16.535 24.087 140.407 1.00 7.85 240 LYS A O 1
ATOM 1814 N N . VAL A 1 240 ? 14.729 25.189 139.619 1.00 7.14 241 VAL A N 1
ATOM 1815 C CA . VAL A 1 240 ? 13.812 24.137 140.048 1.00 6.41 241 VAL A CA 1
ATOM 1816 C C . VAL A 1 240 ? 14.141 22.835 139.326 1.00 7.46 241 VAL A C 1
ATOM 1817 O O . VAL A 1 240 ? 14.248 21.769 139.946 1.00 5.94 241 VAL A O 1
ATOM 1821 N N . ILE A 1 241 ? 14.325 22.909 138.004 1.00 7.18 242 ILE A N 1
ATOM 1822 C CA . ILE A 1 241 ? 14.658 21.709 137.241 1.00 5.89 242 ILE A CA 1
ATOM 1823 C C . ILE A 1 241 ? 15.932 21.069 137.777 1.00 5.12 242 ILE A C 1
ATOM 1824 O O . ILE A 1 241 ? 16.009 19.845 137.929 1.00 7.70 242 ILE A O 1
ATOM 1829 N N . ALA A 1 242 ? 16.949 21.880 138.077 1.00 6.53 243 ALA A N 1
ATOM 1830 C CA . ALA A 1 242 ? 18.200 21.319 138.585 1.00 6.92 243 ALA A CA 1
ATOM 1831 C C . ALA A 1 242 ? 17.989 20.562 139.897 1.00 5.35 243 ALA A C 1
ATOM 1832 O O . ALA A 1 242 ? 18.625 19.524 140.129 1.00 8.08 243 ALA A O 1
ATOM 1834 N N . ILE A 1 243 ? 17.103 21.067 140.764 1.00 6.46 244 ILE A N 1
ATOM 1835 C CA . ILE A 1 243 ? 16.769 20.356 142.000 1.00 8.34 244 ILE A CA 1
ATOM 1836 C C . ILE A 1 243 ? 16.127 19.017 141.680 1.00 6.27 244 ILE A C 1
ATOM 1837 O O . ILE A 1 243 ? 16.515 17.974 142.218 1.00 6.90 244 ILE A O 1
ATOM 1842 N N . ILE A 1 244 ? 15.117 19.029 140.805 1.00 6.84 245 ILE A N 1
ATOM 1843 C CA . ILE A 1 244 ? 14.359 17.810 140.534 1.00 6.18 245 ILE A CA 1
ATOM 1844 C C . ILE A 1 244 ? 15.260 16.736 139.950 1.00 7.23 245 ILE A C 1
ATOM 1845 O O . ILE A 1 244 ? 15.080 15.543 140.230 1.00 6.90 245 ILE A O 1
ATOM 1850 N N . ARG A 1 245 ? 16.244 17.135 139.137 1.00 5.79 246 ARG A N 1
ATOM 1851 C CA . ARG A 1 245 ? 17.156 16.158 138.562 1.00 5.75 246 ARG A CA 1
ATOM 1852 C C . ARG A 1 245 ? 17.845 15.351 139.647 1.00 8.50 246 ARG A C 1
ATOM 1853 O O . ARG A 1 245 ? 18.085 14.151 139.473 1.00 9.36 246 ARG A O 1
ATOM 1861 N N . VAL A 1 246 ? 18.186 15.995 140.769 1.00 5.82 247 VAL A N 1
ATOM 1862 C CA . VAL A 1 246 ? 18.841 15.267 141.860 1.00 7.58 247 VAL A CA 1
ATOM 1863 C C . VAL A 1 246 ? 17.865 14.300 142.514 1.00 8.29 247 VAL A C 1
ATOM 1864 O O . VAL A 1 246 ? 18.235 13.183 142.893 1.00 7.82 247 VAL A O 1
ATOM 1868 N N . LEU A 1 247 ? 16.608 14.724 142.678 1.00 6.99 248 LEU A N 1
ATOM 1869 C CA . LEU A 1 247 ? 15.594 13.848 143.258 1.00 7.38 248 LEU A CA 1
ATOM 1870 C C . LEU A 1 247 ? 15.343 12.628 142.376 1.00 9.69 248 LEU A C 1
ATOM 1871 O O . LEU A 1 247 ? 15.118 11.521 142.882 1.00 9.53 248 LEU A O 1
ATOM 1876 N N . VAL A 1 248 ? 15.363 12.815 141.056 1.00 9.47 249 VAL A N 1
ATOM 1877 C CA . VAL A 1 248 ? 15.145 11.694 140.150 1.00 11.43 249 VAL A CA 1
ATOM 1878 C C . VAL A 1 248 ? 16.314 10.719 140.222 1.00 9.82 249 VAL A C 1
ATOM 1879 O O . VAL A 1 248 ? 16.120 9.496 140.224 1.00 13.33 249 VAL A O 1
ATOM 1883 N N . GLU A 1 249 ? 17.539 11.240 140.298 1.00 11.85 250 GLU A N 1
ATOM 1884 C CA . GLU A 1 249 ? 18.718 10.373 140.296 1.00 10.01 250 GLU A CA 1
ATOM 1885 C C . GLU A 1 249 ? 18.817 9.548 141.572 1.00 13.61 250 GLU A C 1
ATOM 1886 O O . GLU A 1 249 ? 19.145 8.356 141.523 1.00 14.92 250 GLU A O 1
ATOM 1892 N N . TYR A 1 250 ? 18.527 10.152 142.721 1.00 11.57 251 TYR A N 1
ATOM 1893 C CA . TYR A 1 250 ? 18.851 9.542 144.004 1.00 11.47 251 TYR A CA 1
ATOM 1894 C C . TYR A 1 250 ? 17.639 9.154 144.841 1.00 11.95 251 TYR A C 1
ATOM 1895 O O . TYR A 1 250 ? 17.816 8.534 145.896 1.00 16.16 251 TYR A O 1
ATOM 1904 N N . GLY A 1 251 ? 16.432 9.481 144.401 1.00 10.57 252 GLY A N 1
ATOM 1905 C CA . GLY A 1 251 ? 15.233 9.193 145.166 1.00 9.22 252 GLY A CA 1
ATOM 1906 C C . GLY A 1 251 ? 14.725 10.457 145.818 1.00 8.90 252 GLY A C 1
ATOM 1907 O O . GLY A 1 251 ? 15.504 11.207 146.413 1.00 8.86 252 GLY A O 1
ATOM 1908 N N . GLY A 1 252 ? 13.425 10.714 145.698 1.00 9.35 253 GLY A N 1
ATOM 1909 C CA . GLY A 1 252 ? 12.884 11.962 146.215 1.00 7.22 253 GLY A CA 1
ATOM 1910 C C . GLY A 1 252 ? 13.041 12.103 147.722 1.00 9.37 253 GLY A C 1
ATOM 1911 O O . GLY A 1 252 ? 13.513 13.131 148.218 1.00 7.49 253 GLY A O 1
ATOM 1912 N N . VAL A 1 253 ? 12.635 11.076 148.477 1.00 8.34 254 VAL A N 1
ATOM 1913 C CA . VAL A 1 253 ? 12.757 11.167 149.930 1.00 6.83 254 VAL A CA 1
ATOM 1914 C C . VAL A 1 253 ? 14.228 11.192 150.333 1.00 7.74 254 VAL A C 1
ATOM 1915 O O . VAL A 1 253 ? 14.658 12.055 151.108 1.00 9.07 254 VAL A O 1
ATOM 1919 N N . ALA A 1 254 ? 15.031 10.265 149.794 1.00 7.64 255 ALA A N 1
ATOM 1920 C CA . ALA A 1 254 ? 16.430 10.171 150.211 1.00 9.58 255 ALA A CA 1
ATOM 1921 C C . ALA A 1 254 ? 17.194 11.454 149.894 1.00 8.47 255 ALA A C 1
ATOM 1922 O O . ALA A 1 254 ? 17.937 11.973 150.739 1.00 9.30 255 ALA A O 1
ATOM 1924 N N . ALA A 1 255 ? 17.024 11.986 148.679 1.00 6.89 256 ALA A N 1
ATOM 1925 C CA . ALA A 1 255 ? 17.781 13.175 148.306 1.00 9.00 256 ALA A CA 1
ATOM 1926 C C . ALA A 1 255 ? 17.238 14.413 149.000 1.00 9.10 256 ALA A C 1
ATOM 1927 O O . ALA A 1 255 ? 18.007 15.295 149.387 1.00 7.43 256 ALA A O 1
ATOM 1929 N N . GLY A 1 256 ? 15.917 14.505 149.156 1.00 7.40 257 GLY A N 1
ATOM 1930 C CA . GLY A 1 256 ? 15.363 15.632 149.887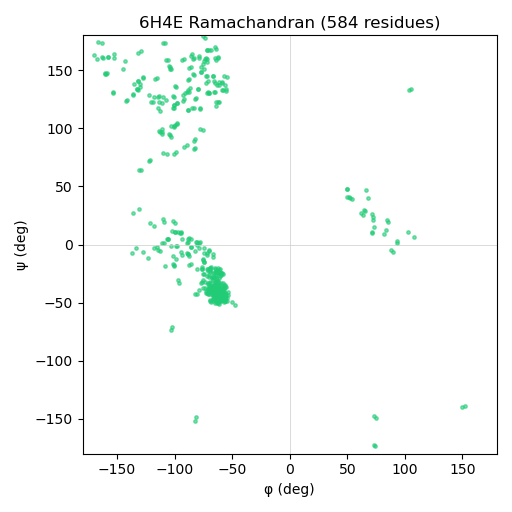 1.00 8.68 257 GLY A CA 1
ATOM 1931 C C . GLY A 1 256 ? 15.830 15.663 151.331 1.00 7.00 257 GLY A C 1
ATOM 1932 O O . GLY A 1 256 ? 16.084 16.732 151.896 1.00 6.51 257 GLY A O 1
ATOM 1933 N N . LYS A 1 257 ? 15.962 14.490 151.948 1.00 6.66 258 LYS A N 1
ATOM 1934 C CA . LYS A 1 257 ? 16.464 14.451 153.317 1.00 7.14 258 LYS A CA 1
ATOM 1935 C C . LYS A 1 257 ? 17.896 14.969 153.392 1.00 8.88 258 LYS A C 1
ATOM 1936 O O . LYS A 1 257 ? 18.227 15.769 154.276 1.00 9.51 258 LYS A O 1
ATOM 1942 N N . VAL A 1 258 ? 18.751 14.537 152.461 1.00 8.39 259 VAL A N 1
ATOM 1943 C CA . VAL A 1 258 ? 20.116 15.054 152.365 1.00 9.92 259 VAL A CA 1
ATOM 1944 C C . VAL A 1 258 ? 20.113 16.568 152.188 1.00 9.30 259 VAL A C 1
ATOM 1945 O O . VAL A 1 258 ? 20.940 17.279 152.775 1.00 10.26 259 VAL A O 1
ATOM 1949 N N . ALA A 1 259 ? 19.173 17.091 151.388 1.00 6.51 260 ALA A N 1
ATOM 1950 C CA . ALA A 1 259 ? 19.126 18.526 151.127 1.00 6.97 260 ALA A CA 1
ATOM 1951 C C . ALA A 1 259 ? 18.942 19.338 152.408 1.00 7.77 260 ALA A C 1
ATOM 1952 O O . ALA A 1 259 ? 19.346 20.503 152.463 1.00 9.02 260 ALA A O 1
ATOM 1954 N N . MET A 1 260 ? 18.331 18.755 153.443 1.00 7.36 261 MET A N 1
ATOM 1955 C CA . MET A 1 260 ? 18.133 19.513 154.674 1.00 6.77 261 MET A CA 1
ATOM 1956 C C . MET A 1 260 ? 19.457 19.869 155.334 1.00 9.35 261 MET A C 1
ATOM 1957 O O . MET A 1 260 ? 19.514 20.836 156.102 1.00 10.03 261 MET A O 1
ATOM 1962 N N . GLN A 1 261 ? 20.533 19.145 155.020 1.00 8.47 262 GLN A N 1
ATOM 1963 C CA . GLN A 1 261 ? 21.831 19.522 155.576 1.00 9.68 262 GLN A CA 1
ATOM 1964 C C . GLN A 1 261 ? 22.339 20.838 155.003 1.00 12.31 262 GLN A C 1
ATOM 1965 O O . GLN A 1 261 ? 23.181 21.488 155.631 1.00 10.11 262 GLN A O 1
ATOM 1971 N N . LEU A 1 262 ? 21.813 21.278 153.856 1.00 10.33 263 LEU A N 1
ATOM 1972 C CA . LEU A 1 262 ? 22.125 22.613 153.351 1.00 11.28 263 LEU A CA 1
ATOM 1973 C C . LEU A 1 262 ? 21.573 23.722 154.241 1.00 12.88 263 LEU A C 1
ATOM 1974 O O . LEU A 1 262 ? 21.890 24.897 154.018 1.00 15.17 263 LEU A O 1
ATOM 1979 N N . HIS A 1 263 ? 20.752 23.381 155.236 1.00 8.64 264 HIS A N 1
ATOM 1980 C CA . HIS A 1 263 ? 20.271 24.326 156.231 1.00 11.10 264 HIS A CA 1
ATOM 1981 C C . HIS A 1 263 ? 20.660 23.895 157.640 1.00 10.05 264 HIS A C 1
ATOM 1982 O O . HIS A 1 263 ? 20.054 24.343 158.619 1.00 13.24 264 HIS A O 1
ATOM 1989 N N . GLY A 1 264 ? 21.644 23.011 157.748 1.00 9.17 265 GLY A N 1
ATOM 1990 C CA . GLY A 1 264 ? 22.171 22.595 159.028 1.00 10.40 265 GLY A CA 1
ATOM 1991 C C . GLY A 1 264 ? 21.380 21.528 159.747 1.00 9.21 265 GLY A C 1
ATOM 1992 O O . GLY A 1 264 ? 21.684 21.239 160.909 1.00 8.77 265 GLY A O 1
ATOM 1993 N N . ILE A 1 265 ? 20.389 20.913 159.100 1.00 8.53 266 ILE A N 1
ATOM 1994 C CA . ILE A 1 265 ? 19.480 19.980 159.768 1.00 8.21 266 ILE A CA 1
ATOM 1995 C C . ILE A 1 265 ? 19.757 18.573 159.255 1.00 9.94 266 ILE A C 1
ATOM 1996 O O . ILE A 1 265 ? 19.652 18.316 158.049 1.00 10.65 266 ILE A O 1
ATOM 2001 N N . ASP A 1 266 ? 20.095 17.659 160.164 1.00 9.83 267 ASP A N 1
ATOM 2002 C CA . ASP A 1 266 ? 20.324 16.256 159.821 1.00 11.73 267 ASP A CA 1
ATOM 2003 C C . ASP A 1 266 ? 19.058 15.485 160.188 1.00 11.41 267 ASP A C 1
ATOM 2004 O O . ASP A 1 266 ? 18.804 15.205 161.365 1.00 10.26 267 ASP A O 1
ATOM 2009 N N . VAL A 1 267 ? 18.258 15.150 159.174 1.00 8.61 268 VAL A N 1
ATOM 2010 C CA . VAL A 1 267 ? 17.020 14.410 159.394 1.00 7.88 268 VAL A CA 1
ATOM 2011 C C . VAL A 1 267 ? 17.218 12.911 159.209 1.00 8.77 268 VAL A C 1
ATOM 2012 O O . VAL A 1 267 ? 16.240 12.151 159.200 1.00 9.82 268 VAL A O 1
ATOM 2016 N N . GLY A 1 268 ? 18.467 12.459 159.093 1.00 9.45 269 GLY A N 1
ATOM 2017 C CA . GLY A 1 268 ? 18.727 11.048 158.982 1.00 8.37 269 GLY A CA 1
ATOM 2018 C C . GLY A 1 268 ? 18.355 10.472 157.621 1.00 9.52 269 GLY A C 1
ATOM 2019 O O . GLY A 1 268 ? 18.011 11.173 156.669 1.00 12.10 269 GLY A O 1
ATOM 2020 N N . ALA A 1 269 ? 18.436 9.160 157.555 1.00 9.61 270 ALA A N 1
ATOM 2021 C CA . ALA A 1 269 ? 18.130 8.410 156.351 1.00 8.74 270 ALA A CA 1
ATOM 2022 C C . ALA A 1 269 ? 16.639 8.137 156.277 1.00 7.94 270 ALA A C 1
ATOM 2023 O O . ALA A 1 269 ? 15.925 8.264 157.278 1.00 8.66 270 ALA A O 1
ATOM 2025 N N . PRO A 1 270 ? 16.128 7.791 155.102 1.00 7.04 271 PRO A N 1
ATOM 2026 C CA . PRO A 1 270 ? 14.774 7.238 155.039 1.00 8.59 271 PRO A CA 1
ATOM 2027 C C . PRO A 1 270 ? 14.724 5.902 155.754 1.00 8.02 271 PRO A C 1
ATOM 2028 O O . PRO A 1 270 ? 15.745 5.248 155.973 1.00 9.01 271 PRO A O 1
ATOM 2032 N N . ARG A 1 271 ? 13.514 5.497 156.114 1.00 7.93 272 ARG A N 1
ATOM 2033 C CA . ARG A 1 271 ? 13.312 4.168 156.663 1.00 8.24 272 ARG A CA 1
ATOM 2034 C C . ARG A 1 271 ? 13.167 3.158 155.539 1.00 8.48 272 ARG A C 1
ATOM 2035 O O . ARG A 1 271 ? 12.650 3.467 154.466 1.00 7.73 272 ARG A O 1
ATOM 2043 N N . ARG A 1 272 ? 13.643 1.945 155.794 1.00 8.50 273 ARG A N 1
ATOM 2044 C CA . ARG A 1 272 ? 13.402 0.828 154.892 1.00 6.82 273 ARG A CA 1
ATOM 2045 C C . ARG A 1 272 ? 11.897 0.671 154.749 1.00 7.91 273 ARG A C 1
ATOM 2046 O O . ARG A 1 272 ? 11.180 0.870 155.721 1.00 10.19 273 ARG A O 1
ATOM 2054 N N . PRO A 1 273 ? 11.413 0.292 153.560 1.00 10.70 274 PRO A N 1
ATOM 2055 C CA . PRO A 1 273 ? 12.142 -0.225 152.396 1.00 12.10 274 PRO A CA 1
ATOM 2056 C C . PRO A 1 273 ? 12.827 0.804 151.499 1.00 14.78 274 PRO A C 1
ATOM 2057 O O . PRO A 1 273 ? 13.441 0.390 150.518 1.00 14.00 274 PRO A O 1
ATOM 2061 N N . LEU A 1 274 ? 12.735 2.096 151.797 1.00 8.64 275 LEU A N 1
ATOM 2062 C CA . LEU A 1 274 ? 13.488 3.055 150.998 1.00 8.14 275 LEU A CA 1
ATOM 2063 C C . LEU A 1 274 ? 14.975 2.847 151.237 1.00 11.69 275 LEU A C 1
ATOM 2064 O O . LEU A 1 274 ? 15.395 2.506 152.344 1.00 11.05 275 LEU A O 1
ATOM 2069 N N . ARG A 1 275 ? 15.782 3.057 150.166 1.00 15.25 276 ARG A N 1
ATOM 2070 C CA . ARG A 1 275 ? 17.225 2.824 150.186 1.00 17.43 276 ARG A CA 1
ATOM 2071 C C . ARG A 1 275 ? 17.959 4.071 150.662 1.00 13.86 276 ARG A C 1
ATOM 2072 O O . ARG A 1 275 ? 17.684 5.165 150.165 1.00 15.59 276 ARG A O 1
ATOM 2080 N N . PRO A 1 276 ? 18.901 3.946 151.591 1.00 14.92 277 PRO A N 1
ATOM 2081 C CA . PRO A 1 276 ? 19.710 5.099 151.986 1.00 11.66 277 PRO A CA 1
ATOM 2082 C C . PRO A 1 276 ? 20.800 5.373 150.960 1.00 14.14 277 PRO A C 1
ATOM 2083 O O . PRO A 1 276 ? 21.177 4.512 150.167 1.00 16.73 277 PRO A O 1
ATOM 2087 N N . LEU A 1 277 ? 21.316 6.598 150.996 1.00 12.50 278 LEU A N 1
ATOM 2088 C CA . LEU A 1 277 ? 22.417 6.970 150.119 1.00 11.49 278 LEU A CA 1
ATOM 2089 C C . LEU A 1 277 ? 23.747 6.618 150.770 1.00 11.35 278 LEU A C 1
ATOM 2090 O O . LEU A 1 277 ? 23.913 6.765 151.982 1.00 15.26 278 LEU A O 1
ATOM 2095 N N . THR A 1 278 ? 24.698 6.162 149.954 1.00 13.15 279 THR A N 1
ATOM 2096 C CA . THR A 1 278 ? 26.054 6.001 150.450 1.00 15.68 279 THR A CA 1
ATOM 2097 C C . THR A 1 278 ? 26.667 7.369 150.729 1.00 16.48 279 THR A C 1
ATOM 2098 O O . THR A 1 278 ? 26.147 8.410 150.322 1.00 14.19 279 THR A O 1
ATOM 2102 N N . ALA A 1 279 ? 27.804 7.363 151.425 1.00 17.42 280 ALA A N 1
ATOM 2103 C CA . ALA A 1 279 ? 28.482 8.624 151.697 1.00 16.87 280 ALA A CA 1
ATOM 2104 C C . ALA A 1 279 ? 28.890 9.310 150.401 1.00 14.67 280 ALA A C 1
ATOM 2105 O O . ALA A 1 279 ? 28.777 10.535 150.274 1.00 14.96 280 ALA A O 1
ATOM 2107 N N . GLU A 1 280 ? 29.350 8.530 149.421 1.00 15.87 281 GLU A N 1
ATOM 2108 C CA . GLU A 1 280 ? 29.709 9.093 148.127 1.00 17.08 281 GLU A CA 1
ATOM 2109 C C . GLU A 1 280 ? 28.496 9.698 147.430 1.00 15.72 281 GLU A C 1
ATOM 2110 O O . GLU A 1 280 ? 28.582 10.791 146.856 1.00 15.36 281 GLU A O 1
ATOM 2116 N N . GLN A 1 281 ? 27.354 9.005 147.478 1.00 14.89 282 GLN A N 1
ATOM 2117 C CA . GLN A 1 281 ? 26.141 9.532 146.855 1.00 13.55 282 GLN A CA 1
ATOM 2118 C C . GLN A 1 281 ? 25.649 10.789 147.559 1.00 12.08 282 GLN A C 1
ATOM 2119 O O . GLN A 1 281 ? 25.184 11.733 146.909 1.00 12.21 282 GLN A O 1
ATOM 2125 N N . LYS A 1 282 ? 25.708 10.808 148.890 1.00 12.06 283 LYS A N 1
ATOM 2126 C CA . LYS A 1 282 ? 25.307 11.998 149.627 1.00 12.68 283 LYS A CA 1
ATOM 2127 C C . LYS A 1 282 ? 26.168 13.203 149.250 1.00 13.11 283 LYS A C 1
ATOM 2128 O O . LYS A 1 282 ? 25.651 14.308 149.051 1.00 11.04 283 LYS A O 1
ATOM 2134 N N . ALA A 1 283 ? 27.485 13.014 149.138 1.00 12.39 284 ALA A N 1
ATOM 2135 C CA . ALA A 1 283 ? 28.341 14.129 148.740 1.00 12.64 284 ALA A CA 1
ATOM 2136 C C . ALA A 1 283 ? 28.039 14.593 147.318 1.00 12.07 284 ALA A C 1
ATOM 2137 O O . ALA A 1 283 ? 28.039 15.799 147.038 1.00 13.94 284 ALA A O 1
ATOM 2139 N N . ASP A 1 284 ? 27.770 13.653 146.404 1.00 11.50 285 ASP A N 1
ATOM 2140 C CA . ASP A 1 284 ? 27.444 14.032 145.032 1.00 11.77 285 ASP A CA 1
ATOM 2141 C C . ASP A 1 284 ? 26.121 14.783 144.979 1.00 12.47 285 ASP A C 1
ATOM 2142 O O . ASP A 1 284 ? 25.994 15.793 144.270 1.00 11.23 285 ASP A O 1
ATOM 2147 N N . ALA A 1 285 ? 25.128 14.312 145.738 1.00 10.44 286 ALA A N 1
ATOM 2148 C CA . ALA A 1 285 ? 23.836 14.989 145.750 1.00 10.37 286 ALA A CA 1
ATOM 2149 C C . ALA A 1 285 ? 23.965 16.412 146.286 1.00 10.65 286 ALA A C 1
ATOM 2150 O O . ALA A 1 285 ? 23.436 17.364 145.694 1.00 10.03 286 ALA A O 1
ATOM 2152 N N . LEU A 1 286 ? 24.680 16.581 147.405 1.00 10.65 287 LEU A N 1
ATOM 2153 C CA . LEU A 1 286 ? 24.872 17.917 147.959 1.00 10.87 287 LEU A CA 1
ATOM 2154 C C . LEU A 1 286 ? 25.600 18.817 146.973 1.00 10.13 287 LEU A C 1
ATOM 2155 O O . LEU A 1 286 ? 25.272 20.001 146.839 1.00 10.53 287 LEU A O 1
ATOM 2160 N N . ALA A 1 287 ? 26.584 18.267 146.256 1.00 9.39 288 ALA A N 1
ATOM 2161 C CA . ALA A 1 287 ? 27.301 19.076 145.277 1.00 10.52 288 ALA A CA 1
ATOM 2162 C C . ALA A 1 287 ? 26.373 19.527 144.155 1.00 11.18 288 ALA A C 1
ATOM 2163 O O . ALA A 1 287 ? 26.430 20.684 143.720 1.00 13.33 288 ALA A O 1
ATOM 2165 N N . LYS A 1 288 ? 25.495 18.631 143.692 1.00 10.35 289 LYS A N 1
ATOM 2166 C CA . LYS A 1 288 ? 24.556 18.989 142.635 1.00 11.23 289 LYS A CA 1
ATOM 2167 C C . LYS A 1 288 ? 23.505 19.973 143.136 1.00 10.94 289 LYS A C 1
ATOM 2168 O O . LYS A 1 288 ? 23.121 20.897 142.414 1.00 10.08 289 LYS A O 1
ATOM 2174 N N . PHE A 1 289 ? 23.048 19.819 144.383 1.00 9.44 290 PHE A N 1
ATOM 2175 C CA . PHE A 1 289 ? 22.139 20.821 144.934 1.00 9.70 290 PHE A CA 1
ATOM 2176 C C . PHE A 1 289 ? 22.800 22.198 144.975 1.00 7.73 290 PHE A C 1
ATOM 2177 O O . PHE A 1 289 ? 22.163 23.214 144.682 1.00 9.60 290 PHE A O 1
ATOM 2185 N N . LYS A 1 290 ? 24.078 22.256 145.358 1.00 10.27 291 LYS A N 1
ATOM 2186 C CA . LYS A 1 290 ? 24.757 23.546 145.404 1.00 11.54 291 LYS A CA 1
ATOM 2187 C C . LYS A 1 290 ? 24.953 24.123 144.011 1.00 11.48 291 LYS A C 1
ATOM 2188 O O . LYS A 1 290 ? 24.818 25.334 143.814 1.00 15.34 291 LYS A O 1
ATOM 2194 N N . ALA A 1 291 ? 25.278 23.274 143.032 1.00 11.76 292 ALA A N 1
ATOM 2195 C CA . ALA A 1 291 ? 25.429 23.743 141.660 1.00 11.31 292 ALA A CA 1
ATOM 2196 C C . ALA A 1 291 ? 24.124 24.272 141.086 1.00 15.21 292 ALA A C 1
ATOM 2197 O O . ALA A 1 291 ? 24.157 25.080 140.150 1.00 17.06 292 ALA A O 1
ATOM 2199 N N . ALA A 1 292 ? 22.978 23.839 141.624 1.00 12.83 293 ALA A N 1
ATOM 2200 C CA . ALA A 1 292 ? 21.696 24.365 141.166 1.00 14.41 293 ALA A CA 1
ATOM 2201 C C . ALA A 1 292 ? 21.545 25.849 141.465 1.00 15.15 293 ALA A C 1
ATOM 2202 O O . ALA A 1 292 ? 20.734 26.520 140.817 1.00 17.62 293 ALA A O 1
ATOM 2204 N N . ASN A 1 293 ? 22.275 26.359 142.459 1.00 14.37 294 ASN A N 1
ATOM 2205 C CA . ASN A 1 293 ? 22.402 27.792 142.719 1.00 16.75 294 ASN A CA 1
ATOM 2206 C C . ASN A 1 293 ? 21.074 28.422 143.157 1.00 15.51 294 ASN A C 1
ATOM 2207 O O . ASN A 1 293 ? 20.678 29.479 142.670 1.00 19.09 294 ASN A O 1
ATOM 2212 N N . PHE A 1 294 ? 20.394 27.774 144.105 1.00 15.37 295 PHE A N 1
ATOM 2213 C CA . PHE A 1 294 ? 19.166 28.322 144.666 1.00 14.39 295 PHE A CA 1
ATOM 2214 C C . PHE A 1 294 ? 19.310 28.817 146.098 1.00 13.21 295 PHE A C 1
ATOM 2215 O O . PHE A 1 294 ? 18.470 29.600 146.550 1.00 14.23 295 PHE A O 1
ATOM 2223 N N . LEU A 1 295 ? 20.340 28.387 146.818 1.00 12.85 296 LEU A N 1
ATOM 2224 C CA . LEU A 1 295 ? 20.477 28.712 148.241 1.00 16.15 296 LEU A CA 1
ATOM 2225 C C . LEU A 1 295 ? 20.713 30.202 148.495 1.00 23.40 296 LEU A C 1
ATOM 2226 O O . LEU A 1 295 ? 21.289 30.897 147.656 1.00 22.60 296 LEU A O 1
ATOM 2231 N N . ASN B 1 1 ? 10.434 29.919 110.709 1.00 26.14 2 ASN B N 1
ATOM 2232 C CA . ASN B 1 1 ? 11.232 28.992 111.498 1.00 19.32 2 ASN B CA 1
ATOM 2233 C C . ASN B 1 1 ? 10.362 28.186 112.458 1.00 14.76 2 ASN B C 1
ATOM 2234 O O . ASN B 1 1 ? 9.787 27.191 112.050 1.00 17.77 2 ASN B O 1
ATOM 2239 N N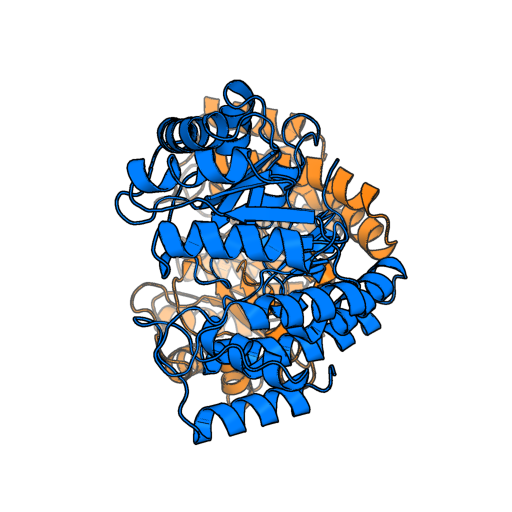 . LYS B 1 2 ? 10.260 28.600 113.724 1.00 11.29 3 LYS B N 1
ATOM 2240 C CA . LYS B 1 2 ? 9.389 27.892 114.659 1.00 10.53 3 LYS B CA 1
ATOM 2241 C C . LYS B 1 2 ? 7.924 28.212 114.386 1.00 10.49 3 LYS B C 1
ATOM 2242 O O . LYS B 1 2 ? 7.580 29.295 113.910 1.00 11.84 3 LYS B O 1
ATOM 2248 N N . LEU B 1 3 ? 7.053 27.253 114.704 1.00 9.24 4 LEU B N 1
ATOM 2249 C CA . LEU B 1 3 ? 5.619 27.482 114.597 1.00 6.87 4 LEU B CA 1
ATOM 2250 C C . LEU B 1 3 ? 5.177 28.574 115.569 1.00 8.75 4 LEU B C 1
ATOM 2251 O O . LEU B 1 3 ? 5.849 28.872 116.561 1.00 9.94 4 LEU B O 1
ATOM 2256 N N . SER B 1 4 ? 4.029 29.184 115.278 1.00 8.78 5 SER B N 1
ATOM 2257 C CA . SER B 1 4 ? 3.438 30.126 116.217 1.00 8.03 5 SER B CA 1
ATOM 2258 C C . SER B 1 4 ? 1.928 29.972 116.192 1.00 8.00 5 SER B C 1
ATOM 2259 O O . SER B 1 4 ? 1.354 29.468 115.229 1.00 11.62 5 SER B O 1
ATOM 2262 N N . GLY B 1 5 ? 1.289 30.407 117.273 1.00 10.21 6 GLY B N 1
ATOM 2263 C CA . GLY B 1 5 ? -0.160 30.430 117.284 1.00 8.66 6 GLY B CA 1
ATOM 2264 C C . GLY B 1 5 ? -0.769 29.043 117.400 1.00 7.34 6 GLY B C 1
ATOM 2265 O O . GLY B 1 5 ? -0.227 28.138 118.044 1.00 8.96 6 GLY B O 1
ATOM 2266 N N . LEU B 1 6 ? -1.928 28.886 116.766 1.00 6.42 7 LEU B N 1
ATOM 2267 C CA . LEU B 1 6 ? -2.699 27.651 116.808 1.00 6.53 7 LEU B CA 1
ATOM 2268 C C . LEU B 1 6 ? -2.489 26.860 115.527 1.00 7.68 7 LEU B C 1
ATOM 2269 O O . LEU B 1 6 ? -2.688 27.385 114.426 1.00 6.98 7 LEU B O 1
ATOM 2274 N N . ILE B 1 7 ? -2.124 25.590 115.684 1.00 7.13 8 ILE B N 1
ATOM 2275 C CA . ILE B 1 7 ? -1.980 24.644 114.586 1.00 8.05 8 ILE B CA 1
ATOM 2276 C C . ILE B 1 7 ? -3.085 23.604 114.745 1.00 5.48 8 ILE B C 1
ATOM 2277 O O . ILE B 1 7 ? -3.099 22.868 115.730 1.00 6.72 8 ILE B O 1
ATOM 2282 N N . ALA B 1 8 ? -4.015 23.542 113.801 1.00 4.75 9 ALA B N 1
ATOM 2283 C CA . ALA B 1 8 ? -5.057 22.535 113.911 1.00 5.26 9 ALA B CA 1
ATOM 2284 C C . ALA B 1 8 ? -4.506 21.180 113.505 1.00 5.15 9 ALA B C 1
ATOM 2285 O O . ALA B 1 8 ? -3.605 21.082 112.672 1.00 6.20 9 ALA B O 1
ATOM 2287 N N . ALA B 1 9 ? -5.034 20.130 114.125 1.00 5.22 10 ALA B N 1
ATOM 2288 C CA . ALA B 1 9 ? -4.810 18.779 113.640 1.00 5.21 10 ALA B CA 1
ATOM 2289 C C . ALA B 1 9 ? -6.091 18.353 112.943 1.00 4.16 10 ALA B C 1
ATOM 2290 O O . ALA B 1 9 ? -7.024 17.914 113.614 1.00 5.92 10 ALA B O 1
ATOM 2292 N N . PRO B 1 10 ? -6.206 18.520 111.630 1.00 5.20 11 PRO B N 1
ATOM 2293 C CA . PRO B 1 10 ? -7.516 18.351 110.990 1.00 3.84 11 PRO B CA 1
ATOM 2294 C C . PRO B 1 10 ? -7.925 16.894 110.872 1.00 4.75 11 PRO B C 1
ATOM 2295 O O . PRO B 1 10 ? -7.111 15.967 110.890 1.00 5.97 11 PRO B O 1
ATOM 2299 N N . HIS B 1 11 ? -9.233 16.712 110.750 1.00 5.54 12 HIS B N 1
ATOM 2300 C CA . HIS B 1 11 ? -9.802 15.408 110.474 1.00 5.24 12 HIS B CA 1
ATOM 2301 C C . HIS B 1 11 ? -9.549 15.012 109.027 1.00 4.70 12 HIS B C 1
ATOM 2302 O O . HIS B 1 11 ? -9.258 15.845 108.158 1.00 5.17 12 HIS B O 1
ATOM 2309 N N . THR B 1 12 ? -9.640 13.707 108.772 1.00 4.62 13 THR B N 1
ATOM 2310 C CA . THR B 1 12 ? -9.752 13.239 107.395 1.00 5.66 13 THR B CA 1
ATOM 2311 C C . THR B 1 12 ? -11.209 12.915 107.121 1.00 5.72 13 THR B C 1
ATOM 2312 O O . THR B 1 12 ? -11.796 12.082 107.826 1.00 6.34 13 THR B O 1
ATOM 2316 N N . PRO B 1 13 ? -11.834 13.572 106.146 1.00 4.58 14 PRO B N 1
ATOM 2317 C CA . PRO B 1 13 ? -13.273 13.384 105.921 1.00 7.52 14 PRO B CA 1
ATOM 2318 C C . PRO B 1 13 ? -13.538 12.099 105.149 1.00 6.73 14 PRO B C 1
ATOM 2319 O O . PRO B 1 13 ? -12.871 11.808 104.150 1.00 6.91 14 PRO B O 1
ATOM 2323 N N . PHE B 1 14 ? -14.518 11.327 105.617 1.00 5.82 15 PHE B N 1
ATOM 2324 C CA . PHE B 1 14 ? -14.913 10.092 104.958 1.00 6.57 15 PHE B CA 1
ATOM 2325 C C . PHE B 1 14 ? -16.354 10.208 104.490 1.00 9.42 15 PHE B C 1
ATOM 2326 O O . PHE B 1 14 ? -17.195 10.796 105.177 1.00 9.60 15 PHE B O 1
ATOM 2334 N N . ALA B 1 15 ? -16.619 9.645 103.317 1.00 9.08 16 ALA B N 1
ATOM 2335 C CA . ALA B 1 15 ? -17.973 9.566 102.791 1.00 10.93 16 ALA B CA 1
ATOM 2336 C C . ALA B 1 15 ? -18.764 8.484 103.530 1.00 10.89 16 ALA B C 1
ATOM 2337 O O . ALA B 1 15 ? -18.256 7.787 104.413 1.00 11.23 16 ALA B O 1
ATOM 2339 N N . ALA B 1 16 ? -20.037 8.334 103.140 1.00 13.94 17 ALA B N 1
ATOM 2340 C CA . ALA B 1 16 ? -20.916 7.392 103.822 1.00 17.03 17 ALA B CA 1
ATOM 2341 C C . ALA B 1 16 ? -20.343 5.980 103.819 1.00 16.19 17 ALA B C 1
ATOM 2342 O O . ALA B 1 16 ? -20.475 5.252 104.808 1.00 18.25 17 ALA B O 1
ATOM 2344 N N . ASP B 1 17 ? -19.687 5.582 102.731 1.00 14.62 18 ASP B N 1
ATOM 2345 C CA . ASP B 1 17 ? -19.145 4.236 102.597 1.00 15.95 18 ASP B CA 1
ATOM 2346 C C . ASP B 1 17 ? -17.751 4.092 103.196 1.00 16.85 18 ASP B C 1
ATOM 2347 O O . ASP B 1 17 ? -17.137 3.029 103.056 1.00 14.77 18 ASP B O 1
ATOM 2352 N N . GLY B 1 18 ? -17.232 5.132 103.844 1.00 12.98 19 GLY B N 1
ATOM 2353 C CA . GLY B 1 18 ? -15.916 5.072 104.437 1.00 10.02 19 GLY B CA 1
ATOM 2354 C C . GLY B 1 18 ? -14.776 5.490 103.530 1.00 10.22 19 GLY B C 1
ATOM 2355 O O . GLY B 1 18 ? -13.638 5.570 104.005 1.00 11.06 19 GLY B O 1
ATOM 2356 N N . SER B 1 19 ? -15.036 5.757 102.251 1.00 10.24 20 SER B N 1
ATOM 2357 C CA . SER B 1 19 ? -13.991 6.241 101.356 1.00 10.49 20 SER B CA 1
ATOM 2358 C C . SER B 1 19 ? -13.621 7.688 101.693 1.00 10.15 20 SER B C 1
ATOM 2359 O O . SER B 1 19 ? -14.388 8.418 102.315 1.00 10.32 20 SER B O 1
ATOM 2362 N N . VAL B 1 20 ? -12.409 8.093 101.298 1.00 8.08 21 VAL B N 1
ATOM 2363 C CA . VAL B 1 20 ? -11.966 9.457 101.571 1.00 8.06 21 VAL B CA 1
ATOM 2364 C C . VAL B 1 20 ? -12.758 10.432 100.711 1.00 7.88 21 VAL B C 1
ATOM 2365 O O . VAL B 1 20 ? -12.864 10.265 99.492 1.00 9.69 21 VAL B O 1
ATOM 2369 N N . ASN B 1 21 ? -13.298 11.473 101.344 1.00 6.88 22 ASN B N 1
ATOM 2370 C CA . ASN B 1 21 ? -14.123 12.474 100.665 1.00 7.36 22 ASN B CA 1
ATOM 2371 C C . ASN B 1 21 ? -13.246 13.696 100.394 1.00 7.34 22 ASN B C 1
ATOM 2372 O O . ASN B 1 21 ? -13.294 14.703 101.101 1.00 7.96 22 ASN B O 1
ATOM 2377 N N . TYR B 1 22 ? -12.416 13.590 99.352 1.00 7.36 23 TYR B N 1
ATOM 2378 C CA . TYR B 1 22 ? -11.352 14.580 99.164 1.00 8.37 23 TYR B CA 1
ATOM 2379 C C . TYR B 1 22 ? -11.836 16.025 99.080 1.00 7.07 23 TYR B C 1
ATOM 2380 O O . TYR B 1 22 ? -11.171 16.894 99.673 1.00 8.38 23 TYR B O 1
ATOM 2389 N N . PRO B 1 23 ? -12.935 16.368 98.396 1.00 7.57 24 PRO B N 1
ATOM 2390 C CA . PRO B 1 23 ? -13.307 17.794 98.308 1.00 9.37 24 PRO B CA 1
ATOM 2391 C C . PRO B 1 23 ? -13.590 18.452 99.655 1.00 9.23 24 PRO B C 1
ATOM 2392 O O . PRO B 1 23 ? -13.440 19.673 99.773 1.00 8.66 24 PRO B O 1
ATOM 2396 N N . VAL B 1 24 ? -13.972 17.689 100.680 1.00 7.58 25 VAL B N 1
ATOM 2397 C CA . VAL B 1 24 ? -14.247 18.300 101.972 1.00 7.07 25 VAL B CA 1
ATOM 2398 C C . VAL B 1 24 ? -12.963 18.813 102.622 1.00 6.31 25 VAL B C 1
ATOM 2399 O O . VAL B 1 24 ? -13.016 19.701 103.476 1.00 7.87 25 VAL B O 1
ATOM 2403 N N . ILE B 1 25 ? -11.800 18.313 102.197 1.00 7.48 26 ILE B N 1
ATOM 2404 C CA . ILE B 1 25 ? -10.544 18.891 102.665 1.00 6.98 26 ILE B CA 1
ATOM 2405 C C . ILE B 1 25 ? -10.461 20.367 102.293 1.00 6.85 26 ILE B C 1
ATOM 2406 O O . ILE B 1 25 ? -10.016 21.197 103.100 1.00 6.77 26 ILE B O 1
ATOM 2411 N N . ASP B 1 26 ? -10.930 20.727 101.085 1.00 6.67 27 ASP B N 1
ATOM 2412 C CA . ASP B 1 26 ? -11.003 22.136 100.698 1.00 7.63 27 ASP B CA 1
ATOM 2413 C C . ASP B 1 26 ? -11.809 22.944 101.710 1.00 7.65 27 ASP B C 1
ATOM 2414 O O . ASP B 1 26 ? -11.429 24.072 102.057 1.00 8.67 27 ASP B O 1
ATOM 2419 N N . ASP B 1 27 ? -12.945 22.396 102.163 1.00 7.26 28 ASP B N 1
ATOM 2420 C CA . ASP B 1 27 ? -13.798 23.096 103.124 1.00 7.78 28 ASP B CA 1
ATOM 2421 C C . ASP B 1 27 ? -13.075 23.305 104.445 1.00 7.16 28 ASP B C 1
ATOM 2422 O O . ASP B 1 27 ? -13.146 24.384 105.041 1.00 6.96 28 ASP B O 1
ATOM 2427 N N . ILE B 1 28 ? -12.415 22.256 104.944 1.00 4.21 29 ILE B N 1
ATOM 2428 C CA . ILE B 1 28 ? -11.721 22.366 106.224 1.00 5.22 29 ILE B CA 1
ATOM 2429 C C . ILE B 1 28 ? -10.625 23.414 106.126 1.00 5.70 29 ILE B C 1
ATOM 2430 O O . ILE B 1 28 ? -10.502 24.291 106.983 1.00 5.77 29 ILE B O 1
ATOM 2435 N N . ALA B 1 29 ? -9.824 23.342 105.060 1.00 4.62 30 ALA B N 1
ATOM 2436 C CA . ALA B 1 29 ? -8.711 24.273 104.915 1.00 6.72 30 ALA B CA 1
ATOM 2437 C C . ALA B 1 29 ? -9.197 25.714 104.853 1.00 6.82 30 ALA B C 1
ATOM 2438 O O . ALA B 1 29 ? -8.621 26.591 105.502 1.00 7.29 30 ALA B O 1
ATOM 2440 N N . LYS B 1 30 ? -10.261 25.982 104.081 1.00 7.28 31 LYS B N 1
ATOM 2441 C CA . LYS B 1 30 ? -10.794 27.344 104.016 1.00 9.18 31 LYS B CA 1
ATOM 2442 C C . LYS B 1 30 ? -11.228 27.827 105.391 1.00 7.34 31 LYS B C 1
ATOM 2443 O O . LYS B 1 30 ? -10.983 28.981 105.762 1.00 9.93 31 LYS B O 1
ATOM 2449 N N . HIS B 1 31 ? -11.862 26.948 106.169 1.00 6.86 32 HIS B N 1
ATOM 2450 C CA . HIS B 1 31 ? -12.291 27.315 107.513 1.00 9.03 32 HIS B CA 1
ATOM 2451 C C . HIS B 1 31 ? -11.103 27.622 108.418 1.00 7.39 32 HIS B C 1
ATOM 2452 O O . HIS B 1 31 ? -11.129 28.596 109.179 1.00 7.43 32 HIS B O 1
ATOM 2459 N N . LEU B 1 32 ? -10.062 26.784 108.372 1.00 8.00 33 LEU B N 1
ATOM 2460 C CA . LEU B 1 32 ? -8.893 27.021 109.212 1.00 6.92 33 LEU B CA 1
ATOM 2461 C C . LEU B 1 32 ? -8.265 28.372 108.897 1.00 7.57 33 LEU B C 1
ATOM 2462 O O . LEU B 1 32 ? -7.934 29.145 109.802 1.00 9.13 33 LEU B O 1
ATOM 2467 N N . ILE B 1 33 ? -8.083 28.663 107.612 1.00 7.25 34 ILE B N 1
ATOM 2468 C CA . ILE B 1 33 ? -7.481 29.936 107.221 1.00 10.07 34 ILE B CA 1
ATOM 2469 C C . ILE B 1 33 ? -8.336 31.101 107.699 1.00 8.13 34 ILE B C 1
ATOM 2470 O O . ILE B 1 33 ? -7.817 32.106 108.205 1.00 10.83 34 ILE B O 1
ATOM 2475 N N . ALA B 1 34 ? -9.659 30.983 107.547 1.00 8.19 35 ALA B N 1
ATOM 2476 C CA . ALA B 1 34 ? -10.558 32.068 107.927 1.00 10.93 35 ALA B CA 1
ATOM 2477 C C . ALA B 1 34 ? -10.503 32.373 109.416 1.00 13.90 35 ALA B C 1
ATOM 2478 O O . ALA B 1 34 ? -10.695 33.525 109.820 1.00 16.81 35 ALA B O 1
ATOM 2480 N N . THR B 1 35 ? -10.261 31.368 110.254 1.00 10.70 36 THR B N 1
ATOM 2481 C CA . THR B 1 35 ? -10.332 31.572 111.695 1.00 11.31 36 THR B CA 1
ATOM 2482 C C . THR B 1 35 ? -8.996 31.914 112.342 1.00 14.86 36 THR B C 1
ATOM 2483 O O . THR B 1 35 ? -8.941 32.018 113.568 1.00 18.14 36 THR B O 1
ATOM 2487 N N . GLY B 1 36 ? -7.926 32.088 111.573 1.00 12.61 37 GLY B N 1
ATOM 2488 C CA . GLY B 1 36 ? -6.672 32.533 112.148 1.00 14.78 37 GLY B CA 1
ATOM 2489 C C . GLY B 1 36 ? -5.720 31.430 112.547 1.00 14.43 37 GLY B C 1
ATOM 2490 O O . GLY B 1 36 ? -4.656 31.719 113.105 1.00 13.13 37 GLY B O 1
ATOM 2491 N N . VAL B 1 37 ? -6.073 30.174 112.288 1.00 7.89 38 VAL B N 1
ATOM 2492 C CA . VAL B 1 37 ? -5.134 29.080 112.488 1.00 7.35 38 VAL B CA 1
ATOM 2493 C C . VAL B 1 37 ? -3.961 29.234 111.518 1.00 8.73 38 VAL B C 1
ATOM 2494 O O . VAL B 1 37 ? -4.147 29.609 110.354 1.00 9.54 38 VAL B O 1
ATOM 2498 N N . THR B 1 38 ? -2.733 28.966 111.995 1.00 7.50 39 THR B N 1
ATOM 2499 C CA . THR B 1 38 ? -1.535 29.228 111.198 1.00 7.66 39 THR B CA 1
ATOM 2500 C C . THR B 1 38 ? -0.982 27.992 110.501 1.00 7.85 39 THR B C 1
ATOM 2501 O O . THR B 1 38 ? -0.114 28.131 109.629 1.00 9.29 39 THR B O 1
ATOM 2505 N N . GLY B 1 39 ? -1.450 26.799 110.856 1.00 7.08 40 GLY B N 1
ATOM 2506 C CA . GLY B 1 39 ? -0.906 25.597 110.254 1.00 8.26 40 GLY B CA 1
ATOM 2507 C C . GLY B 1 39 ? -1.822 24.414 110.467 1.00 6.83 40 GLY B C 1
ATOM 2508 O O . GLY B 1 39 ? -2.825 24.494 111.174 1.00 7.66 40 GLY B O 1
ATOM 2509 N N . ALA B 1 40 ? -1.457 23.301 109.828 1.00 5.41 41 ALA B N 1
ATOM 2510 C CA . ALA B 1 40 ? -2.207 22.054 109.932 1.00 6.18 41 ALA B CA 1
ATOM 2511 C C . ALA B 1 40 ? -1.234 20.897 110.104 1.00 5.41 41 ALA B C 1
ATOM 2512 O O . ALA B 1 40 ? -0.284 20.762 109.327 1.00 6.74 41 ALA B O 1
ATOM 2514 N N . TYR B 1 41 ? -1.475 20.078 111.132 1.00 6.40 42 TYR B N 1
ATOM 2515 C CA . TYR B 1 41 ? -0.732 18.844 111.372 1.00 5.21 42 TYR B CA 1
ATOM 2516 C C . TYR B 1 41 ? -1.576 17.709 110.801 1.00 5.49 42 TYR B C 1
ATOM 2517 O O . TYR B 1 41 ? -2.587 17.328 111.398 1.00 5.33 42 TYR B O 1
ATOM 2526 N N . VAL B 1 42 ? -1.160 17.187 109.645 1.00 4.84 43 VAL B N 1
ATOM 2527 C CA . VAL B 1 42 ? -2.012 16.398 108.756 1.00 6.32 43 VAL B CA 1
ATOM 2528 C C . VAL B 1 42 ? -1.749 14.909 108.942 1.00 4.82 43 VAL B C 1
ATOM 2529 O O . VAL B 1 42 ? -0.596 14.472 109.015 1.00 5.18 43 VAL B O 1
ATOM 2533 N N . LEU B 1 43 ? -2.831 14.123 109.002 1.00 6.05 44 LEU B N 1
ATOM 2534 C CA . LEU B 1 43 ? -2.772 12.659 109.066 1.00 5.40 44 LEU B CA 1
ATOM 2535 C C . LEU B 1 43 ? -2.131 12.159 110.365 1.00 5.06 44 LEU B C 1
ATOM 2536 O O . LEU B 1 43 ? -1.550 11.075 110.409 1.00 4.76 44 LEU B O 1
ATOM 2541 N N . GLY B 1 44 ? -2.271 12.933 111.430 1.00 5.70 45 GLY B N 1
ATOM 2542 C CA . GLY B 1 44 ? -1.902 12.490 112.761 1.00 6.08 45 GLY B CA 1
ATOM 2543 C C . GLY B 1 44 ? -3.007 11.650 113.363 1.00 7.79 45 GLY B C 1
ATOM 2544 O O . GLY B 1 44 ? -3.748 10.965 112.656 1.00 7.74 45 GLY B O 1
ATOM 2545 N N . THR B 1 45 ? -3.139 11.723 114.688 1.00 6.66 46 THR B N 1
ATOM 2546 C CA . THR B 1 45 ? -4.160 10.938 115.377 1.00 5.51 46 THR B CA 1
ATOM 2547 C C . THR B 1 45 ? -5.564 11.445 115.044 1.00 6.79 46 THR B C 1
ATOM 2548 O O . THR B 1 45 ? -6.444 10.668 114.653 1.00 6.56 46 THR B O 1
ATOM 2552 N N . THR B 1 46 ? -5.779 12.754 115.166 1.00 4.85 47 THR B N 1
ATOM 2553 C CA . THR B 1 46 ? -7.082 13.328 114.849 1.00 4.72 47 THR B CA 1
ATOM 2554 C C . THR B 1 46 ? -7.442 13.123 113.383 1.00 5.83 47 THR B C 1
ATOM 2555 O O . THR B 1 46 ? -8.614 12.898 113.048 1.00 5.54 47 THR B O 1
ATOM 2559 N N . GLY B 1 47 ? -6.448 13.199 112.492 1.00 5.29 48 GLY B N 1
ATOM 2560 C CA . GLY B 1 47 ? -6.646 12.928 111.084 1.00 6.73 48 GLY B CA 1
ATOM 2561 C C . GLY B 1 47 ? -6.727 11.467 110.718 1.00 5.34 48 GLY B C 1
ATOM 2562 O O . GLY B 1 47 ? -6.867 11.143 109.534 1.00 7.27 48 GLY B O 1
ATOM 2563 N N . GLU B 1 48 ? -6.657 10.579 111.713 1.00 5.67 49 GLU B N 1
ATOM 2564 C CA . GLU B 1 48 ? -6.788 9.133 111.492 1.00 5.43 49 GLU B CA 1
ATOM 2565 C C . GLU B 1 48 ? -5.835 8.648 110.408 1.00 5.61 49 GLU B C 1
ATOM 2566 O O . GLU B 1 48 ? -6.182 7.815 109.572 1.00 6.23 49 GLU B O 1
ATOM 2572 N N . GLY B 1 49 ? -4.613 9.183 110.414 1.00 5.25 50 GLY B N 1
ATOM 2573 C CA . GLY B 1 49 ? -3.671 8.824 109.367 1.00 4.63 50 GLY B CA 1
ATOM 2574 C C . GLY B 1 49 ? -3.421 7.330 109.304 1.00 4.14 50 GLY B C 1
ATOM 2575 O O . GLY B 1 49 ? -3.408 6.741 108.222 1.00 6.01 50 GLY B O 1
ATOM 2576 N N . ILE B 1 50 ? -3.244 6.698 110.469 1.00 6.77 51 ILE B N 1
ATOM 2577 C CA . ILE B 1 50 ? -3.001 5.263 110.500 1.00 6.96 51 ILE B CA 1
ATOM 2578 C C . ILE B 1 50 ? -4.228 4.456 110.120 1.00 5.09 51 ILE B C 1
ATOM 2579 O O . ILE B 1 50 ? -4.128 3.235 109.982 1.00 6.62 51 ILE B O 1
ATOM 2584 N N . HIS B 1 51 ? -5.378 5.098 109.911 1.00 3.95 52 HIS B N 1
ATOM 2585 C CA . HIS B 1 51 ? -6.533 4.385 109.384 1.00 4.77 52 HIS B CA 1
ATOM 2586 C C . HIS B 1 51 ? -6.593 4.385 107.866 1.00 7.83 52 HIS B C 1
ATOM 2587 O O . HIS B 1 51 ? -7.431 3.683 107.289 1.00 6.62 52 HIS B O 1
ATOM 2594 N N . CYS B 1 52 ? -5.718 5.131 107.211 1.00 4.88 53 CYS B N 1
ATOM 2595 C CA . CYS B 1 52 ? -5.720 5.267 105.765 1.00 4.36 53 CYS B CA 1
ATOM 2596 C C . CYS B 1 52 ? -4.608 4.427 105.150 1.00 5.34 53 CYS B C 1
ATOM 2597 O O . CYS B 1 52 ? -3.575 4.193 105.776 1.00 6.70 53 CYS B O 1
ATOM 2600 N N . SER B 1 53 ? -4.833 3.970 103.915 1.00 5.36 54 SER B N 1
ATOM 2601 C CA . SER B 1 53 ? -3.791 3.260 103.193 1.00 5.69 54 SER B CA 1
ATOM 2602 C C . SER B 1 53 ? -2.692 4.226 102.768 1.00 5.64 54 SER B C 1
ATOM 2603 O O . SER B 1 53 ? -2.864 5.446 102.779 1.00 4.59 54 SER B O 1
ATOM 2606 N N . VAL B 1 54 ? -1.562 3.663 102.336 1.00 6.96 55 VAL B N 1
ATOM 2607 C CA . VAL B 1 54 ? -0.475 4.505 101.837 1.00 6.04 55 VAL B CA 1
ATOM 2608 C C . VAL B 1 54 ? -0.962 5.379 100.687 1.00 5.99 55 VAL B C 1
ATOM 2609 O O . VAL B 1 54 ? -0.688 6.583 100.646 1.00 7.11 55 VAL B O 1
ATOM 2613 N N . GLU B 1 55 ? -1.709 4.795 99.743 1.00 5.81 56 GLU B N 1
ATOM 2614 C CA . GLU B 1 55 ? -2.145 5.596 98.606 1.00 5.66 56 GLU B CA 1
ATOM 2615 C C . GLU B 1 55 ? -3.142 6.666 99.032 1.00 6.65 56 GLU B C 1
ATOM 2616 O O . GLU B 1 55 ? -3.095 7.793 98.527 1.00 7.08 56 GLU B O 1
ATOM 2622 N N . GLU B 1 56 ? -4.026 6.350 99.986 1.00 6.07 57 GLU B N 1
ATOM 2623 C CA . GLU B 1 56 ? -4.920 7.379 100.505 1.00 5.89 57 GLU B CA 1
ATOM 2624 C C . GLU B 1 56 ? -4.141 8.510 101.162 1.00 5.29 57 GLU B C 1
ATOM 2625 O O . GLU B 1 56 ? -4.467 9.686 100.973 1.00 6.58 57 GLU B O 1
ATOM 2631 N N . ARG B 1 57 ? -3.138 8.171 101.975 1.00 5.11 58 ARG B N 1
ATOM 2632 C CA . ARG B 1 57 ? -2.386 9.202 102.679 1.00 3.43 58 ARG B CA 1
ATOM 2633 C C . ARG B 1 57 ? -1.644 10.112 101.704 1.00 4.90 58 ARG B C 1
ATOM 2634 O O . ARG B 1 57 ? -1.557 11.322 101.932 1.00 5.56 58 ARG B O 1
ATOM 2642 N N . LYS B 1 58 ? -1.105 9.551 100.615 1.00 5.22 59 LYS B N 1
ATOM 2643 C CA . LYS B 1 58 ? -0.459 10.388 99.603 1.00 3.37 59 LYS B CA 1
ATOM 2644 C C . LYS B 1 58 ? -1.445 11.386 99.020 1.00 5.04 59 LYS B C 1
ATOM 2645 O O . LYS B 1 58 ? -1.157 12.586 98.934 1.00 5.99 59 LYS B O 1
ATOM 2651 N N . LYS B 1 59 ? -2.624 10.903 98.622 1.00 6.13 60 LYS B N 1
ATOM 2652 C CA . LYS B 1 59 ? -3.620 11.787 98.023 1.00 5.49 60 LYS B CA 1
ATOM 2653 C C . LYS B 1 59 ? -4.147 12.816 99.019 1.00 6.26 60 LYS B C 1
ATOM 2654 O O . LYS B 1 59 ? -4.434 13.956 98.633 1.00 7.81 60 LYS B O 1
ATOM 2660 N N . VAL B 1 60 ? -4.305 12.437 100.296 1.00 4.91 61 VAL B N 1
ATOM 2661 C CA . VAL B 1 60 ? -4.757 13.399 101.298 1.00 5.34 61 VAL B CA 1
ATOM 2662 C C . VAL B 1 60 ? -3.733 14.516 101.449 1.00 5.12 61 VAL B C 1
ATOM 2663 O O . VAL B 1 60 ? -4.077 15.702 101.474 1.00 5.96 61 VAL B O 1
ATOM 2667 N N . ALA B 1 61 ? -2.453 14.153 101.535 1.00 4.27 62 ALA B N 1
ATOM 2668 C CA . ALA B 1 61 ? -1.419 15.176 101.684 1.00 3.66 62 ALA B CA 1
ATOM 2669 C C . ALA B 1 61 ? -1.387 16.106 100.477 1.00 5.80 62 ALA B C 1
ATOM 2670 O O . ALA B 1 61 ? -1.263 17.328 100.633 1.00 5.83 62 ALA B O 1
ATOM 2672 N N . GLU B 1 62 ? -1.515 15.545 99.268 1.00 7.23 63 GLU B N 1
ATOM 2673 C CA . GLU B 1 62 ? -1.578 16.373 98.062 1.00 8.27 63 GLU B CA 1
ATOM 2674 C C . GLU B 1 62 ? -2.757 17.333 98.111 1.00 8.40 63 GLU B C 1
ATOM 2675 O O . GLU B 1 62 ? -2.629 18.504 97.733 1.00 8.19 63 GLU B O 1
ATOM 2681 N N . ARG B 1 63 ? -3.919 16.857 98.571 1.00 7.26 64 ARG B N 1
ATOM 2682 C CA . ARG B 1 63 ? -5.091 17.727 98.620 1.00 6.97 64 ARG B CA 1
ATOM 2683 C C . ARG B 1 63 ? -4.902 18.859 99.620 1.00 7.00 64 ARG B C 1
ATOM 2684 O O . ARG B 1 63 ? -5.377 19.976 99.389 1.00 7.87 64 ARG B O 1
ATOM 2692 N N . TRP B 1 64 ? -4.211 18.603 100.732 1.00 6.08 65 TRP B N 1
ATOM 2693 C CA . TRP B 1 64 ? -3.972 19.684 101.682 1.00 4.76 65 TRP B CA 1
ATOM 2694 C C . TRP B 1 64 ? -3.083 20.769 101.078 1.00 5.08 65 TRP B C 1
ATOM 2695 O O . TRP B 1 64 ? -3.286 21.960 101.342 1.00 5.84 65 TRP B O 1
ATOM 2706 N N . VAL B 1 65 ? -2.083 20.384 100.281 1.00 8.13 66 VAL B N 1
ATOM 2707 C CA . VAL B 1 65 ? -1.244 21.392 99.630 1.00 6.42 66 VAL B CA 1
ATOM 2708 C C . VAL B 1 65 ? -2.086 22.271 98.712 1.00 7.92 66 VAL B C 1
ATOM 2709 O O . VAL B 1 65 ? -2.032 23.505 98.779 1.00 9.27 66 VAL B O 1
ATOM 2713 N N . THR B 1 66 ? -2.876 21.645 97.840 1.00 7.46 67 THR B N 1
ATOM 2714 C CA . THR B 1 66 ? -3.692 22.403 96.897 1.00 8.16 67 THR B CA 1
ATOM 2715 C C . THR B 1 66 ? -4.729 23.250 97.623 1.00 8.96 67 THR B C 1
ATOM 2716 O O . THR B 1 66 ? -4.926 24.426 97.290 1.00 12.28 67 THR B O 1
ATOM 2720 N N . ALA B 1 67 ? -5.403 22.667 98.621 1.00 7.85 68 ALA B N 1
ATOM 2721 C CA . ALA B 1 67 ? -6.476 23.380 99.312 1.00 9.36 68 ALA B CA 1
ATOM 2722 C C . ALA B 1 67 ? -5.974 24.577 100.116 1.00 11.57 68 ALA B C 1
ATOM 2723 O O . ALA B 1 67 ? -6.721 25.545 100.307 1.00 14.18 68 ALA B O 1
ATOM 2725 N N . SER B 1 68 ? -4.746 24.527 100.633 1.00 7.71 69 SER B N 1
ATOM 2726 C CA . SER B 1 68 ? -4.301 25.548 101.568 1.00 7.43 69 SER B CA 1
ATOM 2727 C C . SER B 1 68 ? -3.690 26.762 100.879 1.00 10.04 69 SER B C 1
ATOM 2728 O O . SER B 1 68 ? -3.544 27.805 101.521 1.00 10.62 69 SER B O 1
ATOM 2731 N N . GLN B 1 69 ? -3.304 26.632 99.608 1.00 14.02 70 GLN B N 1
ATOM 2732 C CA . GLN B 1 69 ? -2.859 27.762 98.787 1.00 14.60 70 GLN B CA 1
ATOM 2733 C C . GLN B 1 69 ? -1.767 28.577 99.476 1.00 13.30 70 GLN B C 1
ATOM 2734 O O . GLN B 1 69 ? -1.766 29.813 99.446 1.00 15.10 70 GLN B O 1
ATOM 2740 N N . GLY B 1 70 ? -0.835 27.873 100.118 1.00 9.92 71 GLY B N 1
ATOM 2741 C CA . GLY B 1 70 ? 0.303 28.505 100.754 1.00 10.44 71 GLY B CA 1
ATOM 2742 C C . GLY B 1 70 ? 0.001 29.291 102.008 1.00 10.90 71 GLY B C 1
ATOM 2743 O O . GLY B 1 70 ? 0.886 29.992 102.509 1.00 14.93 71 GLY B O 1
ATOM 2744 N N . GLN B 1 71 ? -1.213 29.192 102.545 1.00 9.15 72 GLN B N 1
ATOM 2745 C CA . GLN B 1 71 ? -1.609 29.998 103.689 1.00 8.79 72 GLN B CA 1
ATOM 2746 C C . GLN B 1 71 ? -1.509 29.259 105.018 1.00 9.59 72 GLN B C 1
ATOM 2747 O O . GLN B 1 71 ? -1.785 29.857 106.068 1.00 11.01 72 GLN B O 1
ATOM 2753 N N . LEU B 1 72 ? -1.110 27.987 105.010 1.00 9.36 73 LEU B N 1
ATOM 2754 C CA . LEU B 1 72 ? -0.956 27.207 106.233 1.00 10.17 73 LEU B CA 1
ATOM 2755 C C . LEU B 1 72 ? 0.406 26.528 106.254 1.00 7.47 73 LEU B C 1
ATOM 2756 O O . LEU B 1 72 ? 0.825 25.957 105.246 1.00 10.05 73 LEU B O 1
ATOM 2761 N N . ASP B 1 73 ? 1.091 26.582 107.407 1.00 7.18 74 ASP B N 1
ATOM 2762 C CA . ASP B 1 73 ? 2.240 25.706 107.643 1.00 7.19 74 ASP B CA 1
ATOM 2763 C C . ASP B 1 73 ? 1.763 24.261 107.664 1.00 9.05 74 ASP B C 1
ATOM 2764 O O . ASP B 1 73 ? 0.934 23.902 108.499 1.00 11.74 74 ASP B O 1
ATOM 2769 N N . LEU B 1 74 ? 2.267 23.429 106.754 1.00 6.83 75 LEU B N 1
ATOM 2770 C CA . LEU B 1 74 ? 1.797 22.049 106.627 1.00 6.68 75 LEU B CA 1
ATOM 2771 C C . LEU B 1 74 ? 2.859 21.099 107.166 1.00 7.03 75 LEU B C 1
ATOM 2772 O O . LEU B 1 74 ? 4.000 21.113 106.702 1.00 6.31 75 LEU B O 1
ATOM 2777 N N . ILE B 1 75 ? 2.475 20.264 108.125 1.00 4.94 76 ILE B N 1
ATOM 2778 C CA . ILE B 1 75 ? 3.324 19.187 108.643 1.00 5.70 76 ILE B CA 1
ATOM 2779 C C . ILE B 1 75 ? 2.603 17.882 108.351 1.00 6.31 76 ILE B C 1
ATOM 2780 O O . ILE B 1 75 ? 1.456 17.704 108.776 1.00 6.41 76 ILE B O 1
ATOM 2785 N N . ILE B 1 76 ? 3.259 16.979 107.621 1.00 4.02 77 ILE B N 1
ATOM 2786 C CA . ILE B 1 76 ? 2.649 15.712 107.206 1.00 4.89 77 ILE B CA 1
ATOM 2787 C C . ILE B 1 76 ? 3.144 14.603 108.118 1.00 4.74 77 ILE B C 1
ATOM 2788 O O . ILE B 1 76 ? 4.340 14.294 108.128 1.00 5.86 77 ILE B O 1
ATOM 2793 N N . HIS B 1 77 ? 2.231 13.969 108.852 1.00 4.27 78 HIS B N 1
ATOM 2794 C CA . HIS B 1 77 ? 2.598 12.794 109.641 1.00 4.09 78 HIS B CA 1
ATOM 2795 C C . HIS B 1 77 ? 2.711 11.583 108.723 1.00 4.67 78 HIS B C 1
ATOM 2796 O O . HIS B 1 77 ? 1.720 11.166 108.111 1.00 5.31 78 HIS B O 1
ATOM 2803 N N . THR B 1 78 ? 3.919 11.011 108.650 1.00 5.01 79 THR B N 1
ATOM 2804 C CA . THR B 1 78 ? 4.234 9.881 107.781 1.00 4.60 79 THR B CA 1
ATOM 2805 C C . THR B 1 78 ? 4.366 8.569 108.549 1.00 4.60 79 THR B C 1
ATOM 2806 O O . THR B 1 78 ? 4.692 7.537 107.950 1.00 7.72 79 THR B O 1
ATOM 2810 N N . GLY B 1 79 ? 4.096 8.572 109.851 1.00 6.34 80 GLY B N 1
ATOM 2811 C CA . GLY B 1 79 ? 4.367 7.395 110.658 1.00 7.37 80 GLY B CA 1
ATOM 2812 C C . GLY B 1 79 ? 3.403 6.255 110.383 1.00 7.87 80 GLY B C 1
ATOM 2813 O O . GLY B 1 79 ? 2.214 6.448 110.144 1.00 5.33 80 GLY B O 1
ATOM 2814 N N . ALA B 1 80 ? 3.941 5.038 110.457 1.00 8.30 81 ALA B N 1
ATOM 2815 C CA . ALA B 1 80 ? 3.187 3.807 110.254 1.00 8.02 81 ALA B CA 1
ATOM 2816 C C . ALA B 1 80 ? 3.957 2.694 110.945 1.00 9.42 81 ALA B C 1
ATOM 2817 O O . ALA B 1 80 ? 5.146 2.838 111.231 1.00 11.76 81 ALA B O 1
ATOM 2819 N N . LEU B 1 81 ? 3.271 1.582 111.215 1.00 7.46 82 LEU B N 1
ATOM 2820 C CA . LEU B 1 81 ? 3.985 0.478 111.856 1.00 7.80 82 LEU B CA 1
ATOM 2821 C C . LEU B 1 81 ? 5.027 -0.127 110.929 1.00 8.98 82 LEU B C 1
ATOM 2822 O O . LEU B 1 81 ? 6.046 -0.641 111.409 1.00 7.63 82 LEU B O 1
ATOM 2827 N N . SER B 1 82 ? 4.816 -0.062 109.609 1.00 5.28 83 SER B N 1
ATOM 2828 C CA . SER B 1 82 ? 5.773 -0.610 108.650 1.00 5.71 83 SER B CA 1
ATOM 2829 C C . SER B 1 82 ? 6.742 0.476 108.204 1.00 7.00 83 SER B C 1
ATOM 2830 O O . SER B 1 82 ? 6.316 1.510 107.677 1.00 7.59 83 SER B O 1
ATOM 2833 N N . ILE B 1 83 ? 8.043 0.223 108.390 1.00 7.38 84 ILE B N 1
ATOM 2834 C CA . ILE B 1 83 ? 9.063 1.156 107.915 1.00 9.12 84 ILE B CA 1
ATOM 2835 C C . ILE B 1 83 ? 8.985 1.299 106.398 1.00 7.57 84 ILE B C 1
ATOM 2836 O O . ILE B 1 83 ? 9.310 2.360 105.851 1.00 7.53 84 ILE B O 1
ATOM 2841 N N . ALA B 1 84 ? 8.536 0.254 105.692 1.00 7.01 85 ALA B N 1
ATOM 2842 C CA . ALA B 1 84 ? 8.369 0.372 104.249 1.00 6.82 85 ALA B CA 1
ATOM 2843 C C . ALA B 1 84 ? 7.319 1.422 103.912 1.00 5.75 85 ALA B C 1
ATOM 2844 O O . ALA B 1 84 ? 7.543 2.288 103.065 1.00 7.00 85 ALA B O 1
ATOM 2846 N N . ASP B 1 85 ? 6.166 1.363 104.582 1.00 6.35 86 ASP B N 1
ATOM 2847 C CA . ASP B 1 85 ? 5.137 2.384 104.396 1.00 6.09 86 ASP B CA 1
ATOM 2848 C C . ASP B 1 85 ? 5.640 3.767 104.794 1.00 5.58 86 ASP B C 1
ATOM 2849 O O . ASP B 1 85 ? 5.388 4.753 104.089 1.00 6.13 86 ASP B O 1
ATOM 2854 N N . THR B 1 86 ? 6.322 3.864 105.941 1.00 5.89 87 THR B N 1
ATOM 2855 C CA . THR B 1 86 ? 6.780 5.165 106.430 1.00 5.80 87 THR B CA 1
ATOM 2856 C C . THR B 1 86 ? 7.730 5.818 105.436 1.00 5.65 87 THR B C 1
ATOM 2857 O O . THR B 1 86 ? 7.615 7.015 105.137 1.00 5.83 87 THR B O 1
ATOM 2861 N N . LEU B 1 87 ? 8.691 5.050 104.923 1.00 6.83 88 LEU B N 1
ATOM 2862 C CA . LEU B 1 87 ? 9.650 5.639 103.991 1.00 5.90 88 LEU B CA 1
ATOM 2863 C C . LEU B 1 87 ? 9.007 5.957 102.645 1.00 5.92 88 LEU B C 1
ATOM 2864 O O . LEU B 1 87 ? 9.375 6.950 102.013 1.00 7.12 88 LEU B O 1
ATOM 2869 N N . GLU B 1 88 ? 8.042 5.153 102.190 1.00 4.81 89 GLU B N 1
ATOM 2870 C CA A GLU B 1 88 ? 7.329 5.513 100.968 0.55 5.94 89 GLU B CA 1
ATOM 2871 C CA B GLU B 1 88 ? 7.315 5.503 100.972 0.45 5.95 89 GLU B CA 1
ATOM 2872 C C . GLU B 1 88 ? 6.561 6.819 101.148 1.00 6.62 89 GLU B C 1
ATOM 2873 O O . GLU B 1 88 ? 6.583 7.688 100.264 1.00 7.90 89 GLU B O 1
ATOM 2884 N N . LEU B 1 89 ? 5.896 6.988 102.295 1.00 5.38 90 LEU B N 1
ATOM 2885 C CA . LEU B 1 89 ? 5.179 8.227 102.575 1.00 6.07 90 LEU B CA 1
ATOM 2886 C C . LEU B 1 89 ? 6.132 9.412 102.709 1.00 5.68 90 LEU B C 1
ATOM 2887 O O . LEU B 1 89 ? 5.807 10.525 102.271 1.00 5.25 90 LEU B O 1
ATOM 2892 N N . ALA B 1 90 ? 7.300 9.199 103.326 1.00 5.23 91 ALA B N 1
ATOM 2893 C CA . ALA B 1 90 ? 8.275 10.277 103.457 1.00 4.32 91 ALA B CA 1
ATOM 2894 C C . ALA B 1 90 ? 8.837 10.684 102.097 1.00 6.30 91 ALA B C 1
ATOM 2895 O O . ALA B 1 90 ? 8.992 11.879 101.814 1.00 6.16 91 ALA B O 1
ATOM 2897 N N . ARG B 1 91 ? 9.166 9.706 101.249 1.00 4.53 92 ARG B N 1
ATOM 2898 C CA . ARG B 1 91 ? 9.646 10.036 99.905 1.00 5.60 92 ARG B CA 1
ATOM 2899 C C . ARG B 1 91 ? 8.612 10.843 99.138 1.00 7.11 92 ARG B C 1
ATOM 2900 O O . ARG B 1 91 ? 8.960 11.767 98.399 1.00 6.77 92 ARG B O 1
ATOM 2908 N N . HIS B 1 92 ? 7.331 10.530 99.322 1.00 5.83 93 HIS B N 1
ATOM 2909 C CA . HIS B 1 92 ? 6.296 11.298 98.643 1.00 5.53 93 HIS B CA 1
ATOM 2910 C C . HIS B 1 92 ? 6.170 12.696 99.235 1.00 8.00 93 HIS B C 1
ATOM 2911 O O . HIS B 1 92 ? 6.044 13.682 98.495 1.00 6.92 93 HIS B O 1
ATOM 2918 N N . ALA B 1 93 ? 6.206 12.803 100.569 1.00 5.36 94 ALA B N 1
ATOM 2919 C CA . ALA B 1 93 ? 6.122 14.114 101.202 1.00 6.46 94 ALA B CA 1
ATOM 2920 C C . ALA B 1 93 ? 7.263 15.021 100.755 1.00 5.31 94 ALA B C 1
ATOM 2921 O O . ALA B 1 93 ? 7.074 16.234 100.621 1.00 7.70 94 ALA B O 1
ATOM 2923 N N . GLU B 1 94 ? 8.438 14.446 100.486 1.00 4.12 95 GLU B N 1
ATOM 2924 C CA . GLU B 1 94 ? 9.586 15.229 100.036 1.00 4.95 95 GLU B CA 1
ATOM 2925 C C . GLU B 1 94 ? 9.321 15.932 98.706 1.00 7.95 95 GLU B C 1
ATOM 2926 O O . GLU B 1 94 ? 9.971 16.941 98.413 1.00 9.67 95 GLU B O 1
ATOM 2932 N N . THR B 1 95 ? 8.355 15.448 97.912 1.00 7.07 96 THR B N 1
ATOM 2933 C CA . THR B 1 95 ? 8.009 16.087 96.645 1.00 8.46 96 THR B CA 1
ATOM 2934 C C . THR B 1 95 ? 6.998 17.214 96.796 1.00 10.36 96 THR B C 1
ATOM 2935 O O . THR B 1 95 ? 6.655 17.849 95.792 1.00 11.52 96 THR B O 1
ATOM 2939 N N . LEU B 1 96 ? 6.504 17.466 98.009 1.00 7.26 97 LEU B N 1
ATOM 2940 C CA . LEU B 1 96 ? 5.406 18.393 98.248 1.00 8.08 97 LEU B CA 1
ATOM 2941 C C . LEU B 1 96 ? 5.894 19.712 98.836 1.00 7.70 97 LEU B C 1
ATOM 2942 O O . LEU B 1 96 ? 6.902 19.767 99.543 1.00 7.92 97 LEU B O 1
ATOM 2947 N N . ASP B 1 97 ? 5.138 20.780 98.576 1.00 7.38 98 ASP B N 1
ATOM 2948 C CA . ASP B 1 97 ? 5.424 22.083 99.176 1.00 9.62 98 ASP B CA 1
ATOM 2949 C C . ASP B 1 97 ? 4.833 22.102 100.584 1.00 8.60 98 ASP B C 1
ATOM 2950 O O . ASP B 1 97 ? 3.724 22.588 100.824 1.00 9.46 98 ASP B O 1
ATOM 2955 N N . ILE B 1 98 ? 5.600 21.545 101.529 1.00 6.98 99 ILE B N 1
ATOM 2956 C CA . ILE B 1 98 ? 5.221 21.424 102.935 1.00 7.84 99 ILE B CA 1
ATOM 2957 C C . ILE B 1 98 ? 6.366 21.909 103.822 1.00 6.29 99 ILE B C 1
ATOM 2958 O O . ILE B 1 98 ? 7.508 22.053 103.389 1.00 9.55 99 ILE B O 1
ATOM 2963 N N . LYS B 1 99 ? 6.047 22.144 105.096 1.00 6.28 100 LYS B N 1
ATOM 2964 C CA . LYS B 1 99 ? 7.066 22.604 106.031 1.00 6.90 100 LYS B CA 1
ATOM 2965 C C . LYS B 1 99 ? 7.896 21.445 106.568 1.00 6.33 100 LYS B C 1
ATOM 2966 O O . LYS B 1 99 ? 9.128 21.549 106.643 1.00 8.00 100 LYS B O 1
ATOM 2972 N N . ALA B 1 100 ? 7.257 20.326 106.912 1.00 4.76 101 ALA B N 1
ATOM 2973 C CA . ALA B 1 100 ? 7.949 19.283 107.658 1.00 5.62 101 ALA B CA 1
ATOM 2974 C C . ALA B 1 100 ? 7.182 17.973 107.557 1.00 5.66 101 ALA B C 1
ATOM 2975 O O . ALA B 1 100 ? 5.990 17.959 107.241 1.00 6.24 101 ALA B O 1
ATOM 2977 N N . THR B 1 101 ? 7.884 16.871 107.840 1.00 5.73 102 THR B N 1
ATOM 2978 C CA . THR B 1 101 ? 7.256 15.574 108.096 1.00 6.08 102 THR B CA 1
ATOM 2979 C C . THR B 1 101 ? 7.384 15.235 109.577 1.00 5.39 102 THR B C 1
ATOM 2980 O O . THR B 1 101 ? 8.054 15.934 110.340 1.00 5.52 102 THR B O 1
ATOM 2984 N N . SER B 1 102 ? 6.728 14.143 109.976 1.00 4.71 103 SER B N 1
ATOM 2985 C CA . SER B 1 102 ? 6.687 13.781 111.389 1.00 6.06 103 SER B CA 1
ATOM 2986 C C . SER B 1 102 ? 6.328 12.308 111.522 1.00 5.95 103 SER B C 1
ATOM 2987 O O . SER B 1 102 ? 5.582 11.784 110.701 1.00 5.73 103 SER B O 1
ATOM 2990 N N . VAL B 1 103 ? 6.859 11.638 112.558 1.00 4.30 104 VAL B N 1
ATOM 2991 C CA . VAL B 1 103 ? 6.428 10.274 112.875 1.00 4.87 104 VAL B CA 1
ATOM 2992 C C . VAL B 1 103 ? 6.130 10.156 114.361 1.00 6.20 104 VAL B C 1
ATOM 2993 O O . VAL B 1 103 ? 6.839 10.718 115.202 1.00 5.72 104 VAL B O 1
ATOM 2997 N N . ILE B 1 104 ? 5.070 9.417 114.673 1.00 5.38 105 ILE B N 1
ATOM 2998 C CA . ILE B 1 104 ? 4.737 9.052 116.045 1.00 5.77 105 ILE B CA 1
ATOM 2999 C C . ILE B 1 104 ? 5.534 7.813 116.456 1.00 6.67 105 ILE B C 1
ATOM 3000 O O . ILE B 1 104 ? 6.034 7.051 115.621 1.00 7.98 105 ILE B O 1
ATOM 3005 N N . GLY B 1 105 ? 5.672 7.608 117.764 1.00 7.03 106 GLY B N 1
ATOM 3006 C CA . GLY B 1 105 ? 6.373 6.436 118.246 1.00 8.53 106 GLY B CA 1
ATOM 3007 C C . GLY B 1 105 ? 5.633 5.161 117.896 1.00 8.20 106 GLY B C 1
ATOM 3008 O O . GLY B 1 105 ? 4.423 5.043 118.118 1.00 7.04 106 GLY B O 1
ATOM 3009 N N . PRO B 1 106 ? 6.346 4.185 117.331 1.00 9.09 107 PRO B N 1
ATOM 3010 C CA . PRO B 1 106 ? 5.728 2.884 117.036 1.00 10.24 107 PRO B CA 1
ATOM 3011 C C . PRO B 1 106 ? 5.176 2.253 118.303 1.00 9.58 107 PRO B C 1
ATOM 3012 O O . PRO B 1 106 ? 5.852 2.203 119.335 1.00 12.43 107 PRO B O 1
ATOM 3016 N N . CYS B 1 107 ? 3.937 1.766 118.221 1.00 8.04 108 CYS B N 1
ATOM 3017 C CA . CYS B 1 107 ? 3.182 1.411 119.411 1.00 10.56 108 CYS B CA 1
ATOM 3018 C C . CYS B 1 107 ? 2.980 -0.085 119.602 1.00 9.80 108 CYS B C 1
ATOM 3019 O O . CYS B 1 107 ? 2.329 -0.477 120.576 1.00 12.85 108 CYS B O 1
ATOM 3022 N N . PHE B 1 108 ? 3.515 -0.932 118.722 1.00 8.07 109 PHE B N 1
ATOM 3023 C CA . PHE B 1 108 ? 3.349 -2.366 118.927 1.00 10.11 109 PHE B CA 1
ATOM 3024 C C . PHE B 1 108 ? 4.630 -2.975 119.479 1.00 11.18 109 PHE B C 1
ATOM 3025 O O . PHE B 1 108 ? 4.679 -3.344 120.656 1.00 10.78 109 PHE B O 1
ATOM 3033 N N . PHE B 1 109 ? 5.657 -3.103 118.640 1.00 8.41 110 PHE B N 1
ATOM 3034 C CA . PHE B 1 109 ? 7.016 -3.285 119.145 1.00 6.17 110 PHE B CA 1
ATOM 3035 C C . PHE B 1 109 ? 7.476 -1.927 119.659 1.00 8.54 110 PHE B C 1
ATOM 3036 O O . PHE B 1 109 ? 7.881 -1.062 118.880 1.00 10.96 110 PHE B O 1
ATOM 3044 N N . LYS B 1 110 ? 7.384 -1.720 120.964 1.00 7.22 111 LYS B N 1
ATOM 3045 C CA . LYS B 1 110 ? 7.643 -0.408 121.545 1.00 9.06 111 LYS B CA 1
ATOM 3046 C C . LYS B 1 110 ? 9.139 -0.212 121.748 1.00 9.29 111 LYS B C 1
ATOM 3047 O O . LYS B 1 110 ? 9.748 -0.965 122.516 1.00 12.04 111 LYS B O 1
ATOM 3053 N N . PRO B 1 111 ? 9.768 0.766 121.092 1.00 9.35 112 PRO B N 1
ATOM 3054 C CA . PRO B 1 111 ? 11.170 1.068 121.408 1.00 11.22 112 PRO B CA 1
ATOM 3055 C C . PRO B 1 111 ? 11.328 1.363 122.890 1.00 12.42 112 PRO B C 1
ATOM 3056 O O . PRO B 1 111 ? 10.531 2.093 123.484 1.00 11.00 112 PRO B O 1
ATOM 3060 N N . SER B 1 112 ? 12.347 0.754 123.492 1.00 13.67 113 SER B N 1
ATOM 3061 C CA . SER B 1 112 ? 12.597 0.894 124.916 1.00 13.50 113 SER B CA 1
ATOM 3062 C C . SER B 1 112 ? 13.937 1.539 125.219 1.00 12.88 113 SER B C 1
ATOM 3063 O O . SER B 1 112 ? 14.250 1.761 126.395 1.00 16.08 113 SER B O 1
ATOM 3066 N N . HIS B 1 113 ? 14.741 1.832 124.204 1.00 11.39 114 HIS B N 1
ATOM 3067 C CA . HIS B 1 113 ? 16.003 2.522 124.403 1.00 11.66 114 HIS B CA 1
ATOM 3068 C C . HIS B 1 113 ? 16.059 3.737 123.491 1.00 10.04 114 HIS B C 1
ATOM 3069 O O . HIS B 1 113 ? 15.556 3.697 122.364 1.00 12.35 114 HIS B O 1
ATOM 3076 N N . VAL B 1 114 ? 16.658 4.817 124.007 1.00 9.77 115 VAL B N 1
ATOM 3077 C CA . VAL B 1 114 ? 16.795 6.062 123.249 1.00 9.50 115 VAL B CA 1
ATOM 3078 C C . VAL B 1 114 ? 17.319 5.794 121.844 1.00 10.08 115 VAL B C 1
ATOM 3079 O O . VAL B 1 114 ? 16.749 6.256 120.845 1.00 8.76 115 VAL B O 1
ATOM 3083 N N . ASP B 1 115 ? 18.429 5.059 121.742 1.00 10.30 116 ASP B N 1
ATOM 3084 C CA . ASP B 1 115 ? 19.067 4.922 120.436 1.00 10.24 116 ASP B CA 1
ATOM 3085 C C . ASP B 1 115 ? 18.165 4.202 119.441 1.00 6.90 116 ASP B C 1
ATOM 3086 O O . ASP B 1 115 ? 18.256 4.446 118.232 1.00 10.66 116 ASP B O 1
ATOM 3091 N N . ASP B 1 116 ? 17.293 3.316 119.927 1.00 9.44 117 ASP B N 1
ATOM 3092 C CA . ASP B 1 116 ? 16.407 2.595 119.024 1.00 11.83 117 ASP B CA 1
ATOM 3093 C C . ASP B 1 116 ? 15.336 3.515 118.455 1.00 7.67 117 ASP B C 1
ATOM 3094 O O . ASP B 1 116 ? 15.005 3.434 117.266 1.00 9.87 117 ASP B O 1
ATOM 3099 N N . LEU B 1 117 ? 14.786 4.400 119.285 1.00 7.17 118 LEU B N 1
ATOM 3100 C CA . LEU B 1 117 ? 13.813 5.357 118.775 1.00 5.25 118 LEU B CA 1
ATOM 3101 C C . LEU B 1 117 ? 14.484 6.368 117.855 1.00 7.09 118 LEU B C 1
ATOM 3102 O O . LEU B 1 117 ? 13.908 6.769 116.838 1.00 7.75 118 LEU B O 1
ATOM 3107 N N . VAL B 1 118 ? 15.710 6.778 118.195 1.00 8.18 119 VAL B N 1
ATOM 3108 C CA . VAL B 1 118 ? 16.450 7.718 117.354 1.00 7.18 119 VAL B CA 1
ATOM 3109 C C . VAL B 1 118 ? 16.667 7.141 115.964 1.00 9.54 119 VAL B C 1
ATOM 3110 O O . VAL B 1 118 ? 16.473 7.833 114.957 1.00 8.87 119 VAL B O 1
ATOM 3114 N N . GLU B 1 119 ? 17.070 5.869 115.880 1.00 9.28 120 GLU B N 1
ATOM 3115 C CA . GLU B 1 119 ? 17.360 5.299 114.564 1.00 11.36 120 GLU B CA 1
ATOM 3116 C C . GLU B 1 119 ? 16.104 5.199 113.707 1.00 9.40 120 GLU B C 1
ATOM 3117 O O . GLU B 1 119 ? 16.151 5.466 112.504 1.00 9.95 120 GLU B O 1
ATOM 3123 N N . TYR B 1 120 ? 14.970 4.814 114.298 1.00 7.34 121 TYR B N 1
ATOM 3124 C CA . TYR B 1 120 ? 13.723 4.810 113.546 1.00 9.11 121 TYR B CA 1
ATOM 3125 C C . TYR B 1 120 ? 13.422 6.197 112.983 1.00 9.69 121 TYR B C 1
ATOM 3126 O O . TYR B 1 120 ? 13.137 6.347 111.788 1.00 9.95 121 TYR B O 1
ATOM 3135 N N . CYS B 1 121 ? 13.497 7.231 113.831 1.00 7.55 122 CYS B N 1
ATOM 3136 C CA . CYS B 1 121 ? 13.245 8.591 113.363 1.00 7.58 122 CYS B CA 1
ATOM 3137 C C . CYS B 1 121 ? 14.257 9.018 112.313 1.00 7.09 122 CYS B C 1
ATOM 3138 O O . CYS B 1 121 ? 13.909 9.738 111.370 1.00 9.10 122 CYS B O 1
ATOM 3141 N N . ARG B 1 122 ? 15.519 8.608 112.478 1.00 6.53 123 ARG B N 1
ATOM 3142 C CA . ARG B 1 122 ? 16.567 9.012 111.544 1.00 6.96 123 ARG B CA 1
ATOM 3143 C C . ARG B 1 122 ? 16.261 8.539 110.132 1.00 7.81 123 ARG B C 1
ATOM 3144 O O . ARG B 1 122 ? 16.453 9.284 109.161 1.00 6.11 123 ARG B O 1
ATOM 3152 N N . LEU B 1 123 ? 15.792 7.299 110.001 1.00 7.68 124 LEU B N 1
ATOM 3153 C CA . LEU B 1 123 ? 15.420 6.773 108.694 1.00 8.17 124 LEU B CA 1
ATOM 3154 C C . LEU B 1 123 ? 14.281 7.579 108.084 1.00 7.15 124 LEU B C 1
ATOM 3155 O O . LEU B 1 123 ? 14.312 7.926 106.898 1.00 7.05 124 LEU B O 1
ATOM 3160 N N . ALA B 1 124 ? 13.258 7.885 108.888 1.00 8.06 125 ALA B N 1
ATOM 3161 C CA . ALA B 1 124 ? 12.101 8.611 108.379 1.00 5.78 125 ALA B CA 1
ATOM 3162 C C . ALA B 1 124 ? 12.475 10.025 107.963 1.00 7.04 125 ALA B C 1
ATOM 3163 O O . ALA B 1 124 ? 12.024 10.517 106.923 1.00 9.07 125 ALA B O 1
ATOM 3165 N N . ALA B 1 125 ? 13.312 10.692 108.758 1.00 5.44 126 ALA B N 1
ATOM 3166 C CA . ALA B 1 125 ? 13.718 12.049 108.417 1.00 6.22 126 ALA B CA 1
ATOM 3167 C C . ALA B 1 125 ? 14.622 12.072 107.191 1.00 6.31 126 ALA B C 1
ATOM 3168 O O . ALA B 1 125 ? 14.565 13.013 106.394 1.00 6.42 126 ALA B O 1
ATOM 3170 N N . ALA B 1 126 ? 15.441 11.038 107.012 1.00 6.21 127 ALA B N 1
ATOM 3171 C CA . ALA B 1 126 ? 16.391 11.026 105.903 1.00 7.54 127 ALA B CA 1
ATOM 3172 C C . ALA B 1 126 ? 15.723 10.764 104.560 1.00 7.86 127 ALA B C 1
ATOM 3173 O O . ALA B 1 126 ? 16.339 11.010 103.509 1.00 8.53 127 ALA B O 1
ATOM 3175 N N . SER B 1 127 ? 14.480 10.278 104.564 1.00 6.00 128 SER B N 1
ATOM 3176 C CA . SER B 1 127 ? 13.753 10.096 103.319 1.00 7.58 128 SER B CA 1
ATOM 3177 C C . SER B 1 127 ? 12.985 11.336 102.903 1.00 6.39 128 SER B C 1
ATOM 3178 O O . SER B 1 127 ? 12.449 11.365 101.793 1.00 7.73 128 SER B O 1
ATOM 3181 N N . ALA B 1 128 ? 12.918 12.355 103.763 1.00 6.38 129 ALA B N 1
ATOM 3182 C CA . ALA B 1 128 ? 12.384 13.668 103.396 1.00 6.74 129 ALA B CA 1
ATOM 3183 C C . ALA B 1 128 ? 13.372 14.730 103.857 1.00 6.19 129 ALA B C 1
ATOM 3184 O O . ALA B 1 128 ? 13.065 15.574 104.705 1.00 6.92 129 ALA B O 1
ATOM 3186 N N . PRO B 1 129 ? 14.579 14.719 103.287 1.00 5.19 130 PRO B N 1
ATOM 3187 C CA . PRO B 1 129 ? 15.687 15.474 103.893 1.00 7.74 130 PRO B CA 1
ATOM 3188 C C . PRO B 1 129 ? 15.550 16.978 103.780 1.00 6.28 130 PRO B C 1
ATOM 3189 O O . PRO B 1 129 ? 16.086 17.688 104.638 1.00 6.41 130 PRO B O 1
ATOM 3193 N N . SER B 1 130 ? 14.870 17.500 102.758 1.00 6.23 131 SER B N 1
ATOM 3194 C CA . SER B 1 130 ? 14.813 18.947 102.590 1.00 6.71 131 SER B CA 1
ATOM 3195 C C . SER B 1 130 ? 13.650 19.580 103.337 1.00 8.68 131 SER B C 1
ATOM 3196 O O . SER B 1 130 ? 13.470 20.801 103.255 1.00 8.76 131 SER B O 1
ATOM 3199 N N . LYS B 1 131 ? 12.863 18.787 104.063 1.00 6.67 132 LYS B N 1
ATOM 3200 C CA . LYS B 1 131 ? 11.798 19.301 104.908 1.00 5.11 132 LYS B CA 1
ATOM 3201 C C . LYS B 1 131 ? 12.222 19.198 106.365 1.00 6.67 132 LYS B C 1
ATOM 3202 O O . LYS B 1 131 ? 13.109 18.415 106.713 1.00 7.16 132 LYS B O 1
ATOM 3208 N N . GLY B 1 132 ? 11.590 19.997 107.216 1.00 5.98 133 GLY B N 1
ATOM 3209 C CA . GLY B 1 132 ? 11.807 19.845 108.646 1.00 6.22 133 GLY B CA 1
ATOM 3210 C C . GLY B 1 132 ? 11.298 18.499 109.123 1.00 4.93 133 GLY B C 1
ATOM 3211 O O . GLY B 1 132 ? 10.623 17.765 108.400 1.00 6.40 133 GLY B O 1
ATOM 3212 N N . PHE B 1 133 ? 11.627 18.164 110.373 1.00 6.48 134 PHE B N 1
ATOM 3213 C CA . PHE B 1 133 ? 11.198 16.884 110.938 1.00 6.46 134 PHE B CA 1
ATOM 3214 C C . PHE B 1 133 ? 10.823 17.052 112.403 1.00 7.60 134 PHE B C 1
ATOM 3215 O O . PHE B 1 133 ? 11.649 17.482 113.219 1.00 6.38 134 PHE B O 1
ATOM 3223 N N . TYR B 1 134 ? 9.595 16.672 112.744 1.00 4.79 135 TYR B N 1
ATOM 3224 C CA . TYR B 1 134 ? 9.121 16.695 114.124 1.00 5.40 135 TYR B CA 1
ATOM 3225 C C . TYR B 1 134 ? 8.856 15.278 114.609 1.00 6.90 135 TYR B C 1
ATOM 3226 O O . TYR B 1 134 ? 8.107 14.539 113.966 1.00 6.20 135 TYR B O 1
ATOM 3235 N N . TYR B 1 135 ? 9.448 14.894 115.744 1.00 5.67 136 TYR B N 1
ATOM 3236 C CA . TYR B 1 135 ? 8.975 13.678 116.389 1.00 3.83 136 TYR B CA 1
ATOM 3237 C C . TYR B 1 135 ? 7.618 13.961 117.020 1.00 6.28 136 TYR B C 1
ATOM 3238 O O . TYR B 1 135 ? 7.395 15.029 117.589 1.00 9.77 136 TYR B O 1
ATOM 3247 N N . TYR B 1 136 ? 6.695 13.014 116.900 1.00 4.30 137 TYR B N 1
ATOM 3248 C CA . TYR B 1 136 ? 5.393 13.136 117.540 1.00 5.25 137 TYR B CA 1
ATOM 3249 C C . TYR B 1 136 ? 5.424 12.280 118.806 1.00 5.90 137 TYR B C 1
ATOM 3250 O O . TYR B 1 136 ? 5.292 11.054 118.748 1.00 5.66 137 TYR B O 1
ATOM 3259 N N . HIS B 1 137 ? 5.580 12.937 119.953 1.00 5.94 138 HIS B N 1
ATOM 3260 C CA . HIS B 1 137 ? 5.544 12.264 121.243 1.00 5.41 138 HIS B CA 1
ATOM 3261 C C . HIS B 1 137 ? 4.102 12.201 121.737 1.00 7.63 138 HIS B C 1
ATOM 3262 O O . HIS B 1 137 ? 3.490 13.239 121.995 1.00 6.36 138 HIS B O 1
ATOM 3269 N N . SER B 1 138 ? 3.560 10.989 121.866 1.00 6.66 139 SER B N 1
ATOM 3270 C CA . SER B 1 138 ? 2.192 10.797 122.335 1.00 6.87 139 SER B CA 1
ATOM 3271 C C . SER B 1 138 ? 2.166 9.721 123.401 1.00 7.64 139 SER B C 1
ATOM 3272 O O . SER B 1 138 ? 2.726 8.643 123.201 1.00 8.18 139 SER B O 1
ATOM 3275 N N . THR B 1 139 ? 1.471 9.988 124.507 1.00 8.49 140 THR B N 1
ATOM 3276 C CA . THR B 1 139 ? 1.300 8.944 125.511 1.00 10.02 140 THR B CA 1
ATOM 3277 C C . THR B 1 139 ? 0.524 7.749 124.972 1.00 9.31 140 THR B C 1
ATOM 3278 O O . THR B 1 139 ? 0.630 6.655 125.541 1.00 10.06 140 THR B O 1
ATOM 3282 N N . MET B 1 140 ? -0.236 7.927 123.886 1.00 8.56 141 MET B N 1
ATOM 3283 C CA . MET B 1 140 ? -0.924 6.800 123.262 1.00 9.28 141 MET B CA 1
ATOM 3284 C C . MET B 1 140 ? 0.035 5.730 122.756 1.00 9.98 141 MET B C 1
ATOM 3285 O O . MET B 1 140 ? -0.362 4.565 122.645 1.00 12.35 141 MET B O 1
ATOM 3290 N N . SER B 1 141 ? 1.283 6.086 122.455 1.00 7.19 142 SER B N 1
ATOM 3291 C CA . SER B 1 141 ? 2.254 5.090 122.021 1.00 9.38 142 SER B CA 1
ATOM 3292 C C . SER B 1 141 ? 2.788 4.245 123.170 1.00 9.21 142 SER B C 1
ATOM 3293 O O . SER B 1 141 ? 3.317 3.158 122.924 1.00 11.24 142 SER B O 1
ATOM 3296 N N . GLY B 1 142 ? 2.691 4.727 124.405 1.00 9.21 143 GLY B N 1
ATOM 3297 C CA . GLY B 1 142 ? 3.073 3.918 125.547 1.00 10.73 143 GLY B CA 1
ATOM 3298 C C . GLY B 1 142 ? 4.559 3.685 125.711 1.00 10.68 143 GLY B C 1
ATOM 3299 O O . GLY B 1 142 ? 4.954 2.679 126.306 1.00 13.45 143 GLY B O 1
ATOM 3300 N N . LEU B 1 143 ? 5.397 4.586 125.209 1.00 9.22 144 LEU B N 1
ATOM 3301 C CA . LEU B 1 143 ? 6.840 4.431 125.343 1.00 9.37 144 LEU B CA 1
ATOM 3302 C C . LEU B 1 143 ? 7.306 5.043 126.656 1.00 13.40 144 LEU B C 1
ATOM 3303 O O . LEU B 1 143 ? 6.685 5.965 127.189 1.00 16.68 144 LEU B O 1
ATOM 3308 N N . SER B 1 144 ? 8.403 4.507 127.185 1.00 11.45 145 SER B N 1
ATOM 3309 C CA . SER B 1 144 ? 8.962 4.966 128.453 1.00 11.09 145 SER B CA 1
ATOM 3310 C C . SER B 1 144 ? 10.281 5.713 128.275 1.00 14.99 145 SER B C 1
ATOM 3311 O O . SER B 1 144 ? 11.063 5.814 129.223 1.00 22.78 145 SER B O 1
ATOM 3314 N N . ILE B 1 145 ? 10.533 6.250 127.090 1.00 10.05 146 ILE B N 1
ATOM 3315 C CA . ILE B 1 145 ? 11.786 6.926 126.782 1.00 7.09 146 ILE B CA 1
ATOM 3316 C C . ILE B 1 145 ? 11.657 8.395 127.146 1.00 8.57 146 ILE B C 1
ATOM 3317 O O . ILE B 1 145 ? 10.681 9.052 126.767 1.00 10.35 146 ILE B O 1
ATOM 3322 N N . ASP B 1 146 ? 12.642 8.919 127.873 1.00 8.37 147 ASP B N 1
ATOM 3323 C CA . ASP B 1 146 ? 12.588 10.323 128.241 1.00 6.79 147 ASP B CA 1
ATOM 3324 C C . ASP B 1 146 ? 12.834 11.204 127.024 1.00 7.98 147 ASP B C 1
ATOM 3325 O O . ASP B 1 146 ? 13.809 11.009 126.290 1.00 8.34 147 ASP B O 1
ATOM 3330 N N . MET B 1 147 ? 11.964 12.201 126.834 1.00 6.93 148 MET B N 1
ATOM 3331 C CA . MET B 1 147 ? 12.012 13.000 125.618 1.00 6.55 148 MET B CA 1
ATOM 3332 C C . MET B 1 147 ? 13.167 13.993 125.592 1.00 8.67 148 MET B C 1
ATOM 3333 O O . MET B 1 147 ? 13.602 14.368 124.497 1.00 7.47 148 MET B O 1
ATOM 3338 N N . GLU B 1 148 ? 13.675 14.428 126.753 1.00 7.87 149 GLU B N 1
ATOM 3339 C CA . GLU B 1 148 ? 14.871 15.265 126.732 1.00 6.46 149 GLU B CA 1
ATOM 3340 C C . GLU B 1 148 ? 16.065 14.465 126.243 1.00 7.15 149 GLU B C 1
ATOM 3341 O O . GLU B 1 148 ? 16.816 14.923 125.375 1.00 7.46 149 GLU B O 1
ATOM 3347 N N . LYS B 1 149 ? 16.247 13.257 126.786 1.00 7.41 150 LYS B N 1
ATOM 3348 C CA . LYS B 1 149 ? 17.337 12.394 126.333 1.00 7.88 150 LYS B CA 1
ATOM 3349 C C . LYS B 1 149 ? 17.178 12.048 124.859 1.00 7.51 150 LYS B C 1
ATOM 3350 O O . LYS B 1 149 ? 18.161 12.010 124.112 1.00 8.64 150 LYS B O 1
ATOM 3356 N N . PHE B 1 150 ? 15.946 11.777 124.424 1.00 6.81 151 PHE B N 1
ATOM 3357 C CA . PHE B 1 150 ? 15.731 11.492 123.009 1.00 6.60 151 PHE B CA 1
ATOM 3358 C C . PHE B 1 150 ? 16.155 12.673 122.149 1.00 5.56 151 PHE B C 1
ATOM 3359 O O . PHE B 1 150 ? 16.853 12.507 121.147 1.00 8.11 151 PHE B O 1
ATOM 3367 N N . LEU B 1 151 ? 15.744 13.878 122.536 1.00 6.76 152 LEU B N 1
ATOM 3368 C CA . LEU B 1 151 ? 16.005 15.046 121.704 1.00 8.56 152 LEU B CA 1
ATOM 3369 C C . LEU B 1 151 ? 17.498 15.341 121.639 1.00 10.27 152 LEU B C 1
ATOM 3370 O O . LEU B 1 151 ? 18.022 15.704 120.581 1.00 9.76 152 LEU B O 1
ATOM 3375 N N . GLN B 1 152 ? 18.201 15.161 122.759 1.00 8.72 153 GLN B N 1
ATOM 3376 C CA . GLN B 1 152 ? 19.644 15.364 122.771 1.00 9.09 153 GLN B CA 1
ATOM 3377 C C . GLN B 1 152 ? 20.345 14.379 121.848 1.00 9.97 153 GLN B C 1
ATOM 3378 O O . GLN B 1 152 ? 21.250 14.758 121.099 1.00 11.05 153 GLN B O 1
ATOM 3384 N N . ALA B 1 153 ? 19.934 13.110 121.883 1.00 8.27 154 ALA B N 1
ATOM 3385 C CA . ALA B 1 153 ? 20.560 12.099 121.040 1.00 7.59 154 ALA B CA 1
ATOM 3386 C C . ALA B 1 153 ? 20.169 12.279 119.580 1.00 8.57 154 ALA B C 1
ATOM 3387 O O . ALA B 1 153 ? 21.008 12.131 118.675 1.00 8.31 154 ALA B O 1
ATOM 3389 N N . ALA B 1 154 ? 18.894 12.579 119.331 1.00 6.71 155 ALA B N 1
ATOM 3390 C CA . ALA B 1 154 ? 18.433 12.738 117.959 1.00 5.56 155 ALA B CA 1
ATOM 3391 C C . ALA B 1 154 ? 19.098 13.930 117.290 1.00 10.19 155 ALA B C 1
ATOM 3392 O O . ALA B 1 154 ? 19.396 13.887 116.093 1.00 9.16 155 ALA B O 1
ATOM 3394 N N . GLY B 1 155 ? 19.348 14.999 118.049 1.00 9.96 156 GLY B N 1
ATOM 3395 C CA . GLY B 1 155 ? 19.960 16.183 117.467 1.00 11.74 156 GLY B CA 1
ATOM 3396 C C . GLY B 1 155 ? 21.330 15.919 116.879 1.00 11.89 156 GLY B C 1
ATOM 3397 O O . GLY B 1 155 ? 21.751 16.600 115.938 1.00 16.64 156 GLY B O 1
ATOM 3398 N N . LYS B 1 156 ? 22.038 14.918 117.401 1.00 10.18 157 LYS B N 1
ATOM 3399 C CA . LYS B 1 156 ? 23.375 14.614 116.912 1.00 11.80 157 LYS B CA 1
ATOM 3400 C C . LYS B 1 156 ? 23.386 13.882 115.577 1.00 13.11 157 LYS B C 1
ATOM 3401 O O . LYS B 1 156 ? 24.415 13.911 114.890 1.00 14.90 157 LYS B O 1
ATOM 3407 N N . VAL B 1 157 ? 22.294 13.216 115.185 1.00 9.52 158 VAL B N 1
ATOM 3408 C CA . VAL B 1 157 ? 22.343 12.387 113.985 1.00 10.93 158 VAL B CA 1
ATOM 3409 C C . VAL B 1 157 ? 21.236 12.702 112.983 1.00 10.63 158 VAL B C 1
ATOM 3410 O O . VAL B 1 157 ? 21.237 12.161 111.869 1.00 11.72 158 VAL B O 1
ATOM 3414 N N . ILE B 1 158 ? 20.296 13.570 113.347 1.00 7.80 159 ILE B N 1
ATOM 3415 C CA . ILE B 1 158 ? 19.232 13.959 112.421 1.00 7.16 159 ILE B CA 1
ATOM 3416 C C . ILE B 1 158 ? 19.395 15.433 112.067 1.00 6.06 159 ILE B C 1
ATOM 3417 O O . ILE B 1 158 ? 18.963 16.306 112.826 1.00 6.57 159 ILE B O 1
ATOM 3422 N N . PRO B 1 159 ? 20.017 15.761 110.931 1.00 6.60 160 PRO B N 1
ATOM 3423 C CA . PRO B 1 159 ? 20.372 17.167 110.684 1.00 5.40 160 PRO B CA 1
ATOM 3424 C C . PRO B 1 159 ? 19.189 18.064 110.378 1.00 6.49 160 PRO B C 1
ATOM 3425 O O . PRO B 1 159 ? 19.316 19.286 110.538 1.00 7.65 160 PRO B O 1
ATOM 3429 N N . ASN B 1 160 ? 18.050 17.512 109.943 1.00 6.30 161 ASN B N 1
ATOM 3430 C CA . ASN B 1 160 ? 16.858 18.312 109.701 1.00 6.45 161 ASN B CA 1
ATOM 3431 C C . ASN B 1 160 ? 15.863 18.234 110.859 1.00 5.61 161 ASN B C 1
ATOM 3432 O O . ASN B 1 160 ? 14.699 18.609 110.694 1.00 6.41 161 ASN B O 1
ATOM 3437 N N . LEU B 1 161 ? 16.314 17.812 112.045 1.00 5.45 162 LEU B N 1
ATOM 3438 C CA . LEU B 1 161 ? 15.434 17.781 113.210 1.00 5.10 162 LEU B CA 1
ATOM 3439 C C . LEU B 1 161 ? 14.945 19.182 113.554 1.00 7.50 162 LEU B C 1
ATOM 3440 O O . LEU B 1 161 ? 15.743 20.088 113.807 1.00 8.65 162 LEU B O 1
ATOM 3445 N N . SER B 1 162 ? 13.627 19.350 113.578 1.00 5.98 163 SER B N 1
ATOM 3446 C CA . SER B 1 162 ? 12.996 20.603 113.972 1.00 5.13 163 SER B CA 1
ATOM 3447 C C . SER B 1 162 ? 12.566 20.619 115.428 1.00 6.75 163 SER B C 1
ATOM 3448 O O . SER B 1 162 ? 12.584 21.679 116.056 1.00 8.30 163 SER B O 1
ATOM 3451 N N . GLY B 1 163 ? 12.174 19.484 115.966 1.00 5.08 164 GLY B N 1
ATOM 3452 C CA . GLY B 1 163 ? 11.714 19.439 117.338 1.00 6.78 164 GLY B CA 1
ATOM 3453 C C . GLY B 1 163 ? 10.713 18.302 117.529 1.00 6.72 164 GLY B C 1
ATOM 3454 O O . GLY B 1 163 ? 10.897 17.208 116.999 1.00 6.37 164 GLY B O 1
ATOM 3455 N N . MET B 1 164 ? 9.661 18.602 118.288 1.00 6.12 165 MET B N 1
ATOM 3456 C CA . MET B 1 164 ? 8.788 17.555 118.796 1.00 7.58 165 MET B CA 1
ATOM 3457 C C . MET B 1 164 ? 7.397 18.118 119.048 1.00 6.45 165 MET B C 1
ATOM 3458 O O . MET B 1 164 ? 7.276 19.166 119.677 1.00 7.30 165 MET B O 1
ATOM 3463 N N . LYS B 1 165 ? 6.361 17.434 118.548 1.00 5.53 166 LYS B N 1
ATOM 3464 C CA . LYS B 1 165 ? 4.985 17.696 118.975 1.00 4.44 166 LYS B CA 1
ATOM 3465 C C . LYS B 1 165 ? 4.751 16.965 120.294 1.00 5.19 166 LYS B C 1
ATOM 3466 O O . LYS B 1 165 ? 5.003 15.762 120.382 1.00 5.54 166 LYS B O 1
ATOM 3472 N N . PHE B 1 166 ? 4.298 17.684 121.331 1.00 5.15 167 PHE B N 1
ATOM 3473 C CA . PHE B 1 166 ? 4.349 17.173 122.708 1.00 4.40 167 PHE B CA 1
ATOM 3474 C C . PHE B 1 166 ? 2.931 16.886 123.204 1.00 6.51 167 PHE B C 1
ATOM 3475 O O . PHE B 1 166 ? 2.229 17.788 123.669 1.00 6.04 167 PHE B O 1
ATOM 3483 N N . ASN B 1 167 ? 2.514 15.622 123.114 1.00 5.19 168 ASN B N 1
ATOM 3484 C CA . ASN B 1 167 ? 1.190 15.183 123.569 1.00 5.03 168 ASN B CA 1
ATOM 3485 C C . ASN B 1 167 ? 1.378 14.317 124.814 1.00 6.15 168 ASN B C 1
ATOM 3486 O O . ASN B 1 167 ? 1.317 13.090 124.777 1.00 7.20 168 ASN B O 1
ATOM 3491 N N . SER B 1 168 ? 1.600 14.991 125.934 1.00 6.04 169 SER B N 1
ATOM 3492 C CA . SER B 1 168 ? 1.845 14.349 127.215 1.00 5.53 169 SER B CA 1
ATOM 3493 C C . SER B 1 168 ? 1.539 15.355 128.309 1.00 5.42 169 SER B C 1
ATOM 3494 O O . SER B 1 168 ? 1.748 16.555 128.110 1.00 5.59 169 SER B O 1
ATOM 3497 N N . PRO B 1 169 ? 1.051 14.901 129.464 1.00 6.53 170 PRO B N 1
ATOM 3498 C CA . PRO B 1 169 ? 0.821 15.807 130.596 1.00 6.37 170 PRO B CA 1
ATOM 3499 C C . PRO B 1 169 ? 2.074 16.124 131.396 1.00 6.20 170 PRO B C 1
ATOM 3500 O O . PRO B 1 169 ? 1.978 16.836 132.401 1.00 6.75 170 PRO B O 1
ATOM 3504 N N . ASP B 1 170 ? 3.238 15.615 130.997 1.00 6.01 171 ASP B N 1
ATOM 3505 C CA . ASP B 1 170 ? 4.441 15.784 131.814 1.00 6.26 171 ASP B CA 1
ATOM 3506 C C . ASP B 1 170 ? 5.051 17.152 131.521 1.00 6.20 171 ASP B C 1
ATOM 3507 O O . ASP B 1 170 ? 5.924 17.298 130.664 1.00 5.59 171 ASP B O 1
ATOM 3512 N N . MET B 1 171 ? 4.599 18.165 132.271 1.00 5.75 172 MET B N 1
ATOM 3513 C CA . MET B 1 171 ? 5.073 19.530 132.072 1.00 6.07 172 MET B CA 1
ATOM 3514 C C . MET B 1 171 ? 6.522 19.711 132.490 1.00 6.96 172 MET B C 1
ATOM 3515 O O . MET B 1 171 ? 7.167 20.657 132.030 1.00 7.01 172 MET B O 1
ATOM 3520 N N . TYR B 1 172 ? 7.039 18.842 133.360 1.00 5.99 173 TYR B N 1
ATOM 3521 C CA . TYR B 1 172 ? 8.455 18.899 133.720 1.00 5.01 173 TYR B CA 1
ATOM 3522 C C . TYR B 1 172 ? 9.323 18.487 132.534 1.00 5.89 173 TYR B C 1
ATOM 3523 O O . TYR B 1 172 ? 10.279 19.185 132.171 1.00 7.15 173 TYR B O 1
ATOM 3532 N N . GLU B 1 173 ? 8.970 17.367 131.903 1.00 6.03 174 GLU B N 1
ATOM 3533 C CA . GLU B 1 173 ? 9.632 16.923 130.681 1.00 6.61 174 GLU B CA 1
ATOM 3534 C C . GLU B 1 173 ? 9.513 17.974 129.580 1.00 6.72 174 GLU B C 1
ATOM 3535 O O . GLU B 1 173 ? 10.490 18.272 128.888 1.00 6.59 174 GLU B O 1
ATOM 3541 N N . PHE B 1 174 ? 8.323 18.558 129.417 1.00 4.87 175 PHE B N 1
ATOM 3542 C CA . PHE B 1 174 ? 8.128 19.614 128.426 1.00 5.21 175 PHE B CA 1
ATOM 3543 C C . PHE B 1 174 ? 9.125 20.744 128.634 1.00 5.64 175 PHE B C 1
ATOM 3544 O O . PHE B 1 174 ? 9.803 21.179 127.694 1.00 5.98 175 PHE B O 1
ATOM 3552 N N . GLN B 1 175 ? 9.254 21.210 129.876 1.00 5.21 176 GLN B N 1
ATOM 3553 C CA . GLN B 1 175 ? 10.162 22.322 130.138 1.00 6.26 176 GLN B CA 1
ATOM 3554 C C . GLN B 1 175 ? 11.613 21.935 129.874 1.00 7.16 176 GLN B C 1
ATOM 3555 O O . GLN B 1 175 ? 12.405 22.767 129.409 1.00 6.75 176 GLN B O 1
ATOM 3561 N N . ARG B 1 176 ? 11.988 20.687 130.170 1.00 5.74 177 ARG B N 1
ATOM 3562 C CA . ARG B 1 176 ? 13.352 20.255 129.858 1.00 5.39 177 ARG B CA 1
ATOM 3563 C C . ARG B 1 176 ? 13.587 20.213 128.346 1.00 5.03 177 ARG B C 1
ATOM 3564 O O . ARG B 1 176 ? 14.667 20.582 127.864 1.00 8.07 177 ARG B O 1
ATOM 3572 N N . CYS B 1 177 ? 12.593 19.768 127.578 1.00 5.72 178 CYS B N 1
ATOM 3573 C CA . CYS B 1 177 ? 12.769 19.710 126.130 1.00 6.27 178 CYS B CA 1
ATOM 3574 C C . CYS B 1 177 ? 12.933 21.104 125.532 1.00 5.33 178 CYS B C 1
ATOM 3575 O O . CYS B 1 177 ? 13.713 21.299 124.592 1.00 7.95 178 CYS B O 1
ATOM 3578 N N . LEU B 1 178 ? 12.187 22.080 126.044 1.00 7.00 179 LEU B N 1
ATOM 3579 C CA . LEU B 1 178 ? 12.333 23.443 125.552 1.00 5.81 179 LEU B CA 1
ATOM 3580 C C . LEU B 1 178 ? 13.741 23.973 125.742 1.00 6.92 179 LEU B C 1
ATOM 3581 O O . LEU B 1 178 ? 14.149 24.880 125.010 1.00 8.11 179 LEU B O 1
ATOM 3586 N N . ARG B 1 179 ? 14.491 23.429 126.699 1.00 7.33 180 ARG B N 1
ATOM 3587 C CA . ARG B 1 179 ? 15.820 23.936 127.009 1.00 6.85 180 ARG B CA 1
ATOM 3588 C C . ARG B 1 179 ? 16.947 23.213 126.282 1.00 8.11 180 ARG B C 1
ATOM 3589 O O . ARG B 1 179 ? 18.083 23.685 126.342 1.00 10.20 180 ARG B O 1
ATOM 3597 N N . VAL B 1 180 ? 16.668 22.101 125.594 1.00 7.41 181 VAL B N 1
ATOM 3598 C CA . VAL B 1 180 ? 17.728 21.342 124.933 1.00 7.93 181 VAL B CA 1
ATOM 3599 C C . VAL B 1 180 ? 18.465 22.206 123.906 1.00 7.64 181 VAL B C 1
ATOM 3600 O O . VAL B 1 180 ? 17.858 22.993 123.166 1.00 8.27 181 VAL B O 1
ATOM 3604 N N . GLU B 1 181 ? 19.792 22.051 123.854 1.00 9.66 182 GLU B N 1
ATOM 3605 C CA . GLU B 1 181 ? 20.639 22.770 122.891 1.00 8.90 182 GLU B CA 1
ATOM 3606 C C . GLU B 1 181 ? 20.339 24.271 122.903 1.00 8.15 182 GLU B C 1
ATOM 3607 O O . GLU B 1 181 ? 20.180 24.918 121.863 1.00 10.23 182 GLU B O 1
ATOM 3613 N N . GLY B 1 182 ? 20.275 24.829 124.108 1.00 8.90 183 GLY B N 1
ATOM 3614 C CA . GLY B 1 182 ? 20.069 26.260 124.253 1.00 11.98 183 GLY B CA 1
ATOM 3615 C C . GLY B 1 182 ? 18.759 26.766 123.695 1.00 11.06 183 GLY B C 1
ATOM 3616 O O . GLY B 1 182 ? 18.669 27.933 123.307 1.00 13.12 183 GLY B O 1
ATOM 3617 N N . GLY B 1 183 ? 17.734 25.920 123.641 1.00 8.65 184 GLY B N 1
ATOM 3618 C CA . GLY B 1 183 ? 16.457 26.332 123.095 1.00 10.63 184 GLY B CA 1
ATOM 3619 C C . GLY B 1 183 ? 16.335 26.226 121.593 1.00 8.97 184 GLY B C 1
ATOM 3620 O O . GLY B 1 183 ? 15.466 26.877 121.003 1.00 11.33 184 GLY B O 1
ATOM 3621 N N . LYS B 1 184 ? 17.169 25.407 120.955 1.00 8.59 185 LYS B N 1
ATOM 3622 C CA . LYS B 1 184 ? 17.172 25.323 119.498 1.00 9.50 185 LYS B CA 1
ATOM 3623 C C . LYS B 1 184 ? 15.844 24.812 118.949 1.00 11.04 185 LYS B C 1
ATOM 3624 O O . LYS B 1 184 ? 15.365 25.298 117.918 1.00 12.08 185 LYS B O 1
ATOM 3630 N N . TYR B 1 185 ? 15.233 23.841 119.620 1.00 6.99 186 TYR B N 1
ATOM 3631 C CA . TYR B 1 185 ? 14.192 23.067 118.958 1.00 7.46 186 TYR B CA 1
ATOM 3632 C C . TYR B 1 185 ? 12.808 23.660 119.193 1.00 7.54 186 TYR B C 1
ATOM 3633 O O . TYR B 1 185 ? 12.575 24.442 120.120 1.00 8.57 186 TYR B O 1
ATOM 3642 N N . ASP B 1 186 ? 11.890 23.278 118.309 1.00 6.15 187 ASP B N 1
ATOM 3643 C CA . ASP B 1 186 ? 10.508 23.724 118.336 1.00 6.45 187 ASP B CA 1
ATOM 3644 C C . ASP B 1 186 ? 9.683 22.638 119.012 1.00 7.60 187 ASP B C 1
ATOM 3645 O O . ASP B 1 186 ? 9.674 21.496 118.549 1.00 7.36 187 ASP B O 1
ATOM 3650 N N . ILE B 1 187 ? 8.996 22.992 120.095 1.00 6.88 188 ILE B N 1
ATOM 3651 C CA . ILE B 1 187 ? 8.210 22.016 120.854 1.00 6.44 188 ILE B CA 1
ATOM 3652 C C . ILE B 1 187 ? 6.751 22.458 120.909 1.00 6.10 188 ILE B C 1
ATOM 3653 O O . ILE B 1 187 ? 6.280 22.879 121.977 1.00 7.16 188 ILE B O 1
ATOM 3658 N N . PRO B 1 188 ? 5.997 22.379 119.809 1.00 5.60 189 PRO B N 1
ATOM 3659 C CA . PRO B 1 188 ? 4.571 22.728 119.874 1.00 4.49 189 PRO B CA 1
ATOM 3660 C C . PRO B 1 188 ? 3.838 21.862 120.887 1.00 5.43 189 PRO B C 1
ATOM 3661 O O . PRO B 1 188 ? 4.082 20.662 120.999 1.00 6.40 189 PRO B O 1
ATOM 3665 N N . PHE B 1 189 ? 2.946 22.493 121.644 1.00 5.40 190 PHE B N 1
ATOM 3666 C CA . PHE B 1 189 ? 2.280 21.838 122.768 1.00 5.41 190 PHE B CA 1
ATOM 3667 C C . PHE B 1 189 ? 0.956 21.215 122.328 1.00 5.38 190 PHE B C 1
ATOM 3668 O O . PHE B 1 189 ? 0.100 21.896 121.765 1.00 7.65 190 PHE B O 1
ATOM 3676 N N . GLY B 1 190 ? 0.766 19.937 122.641 1.00 6.03 191 GLY B N 1
ATOM 3677 C CA . GLY B 1 190 ? -0.325 19.177 122.067 1.00 5.56 191 GLY B CA 1
ATOM 3678 C C . GLY B 1 190 ? -1.549 18.902 122.930 1.00 8.74 191 GLY B C 1
ATOM 3679 O O . GLY B 1 190 ? -2.503 18.302 122.425 1.00 10.13 191 GLY B O 1
ATOM 3680 N N . VAL B 1 191 ? -1.582 19.346 124.189 1.00 5.24 192 VAL B N 1
ATOM 3681 C CA . VAL B 1 191 ? -2.700 19.000 125.071 1.00 5.12 192 VAL B CA 1
ATOM 3682 C C . VAL B 1 191 ? -3.631 20.203 125.246 1.00 5.82 192 VAL B C 1
ATOM 3683 O O . VAL B 1 191 ? -3.397 21.061 126.108 1.00 6.29 192 VAL B O 1
ATOM 3687 N N . ASP B 1 192 ? -4.698 20.263 124.426 1.00 6.63 193 ASP B N 1
ATOM 3688 C CA . ASP B 1 192 ? -5.544 21.455 124.351 1.00 5.07 193 ASP B CA 1
ATOM 3689 C C . ASP B 1 192 ? -6.055 21.862 125.725 1.00 5.08 193 ASP B C 1
ATOM 3690 O O . ASP B 1 192 ? -6.026 23.042 126.094 1.00 6.84 193 ASP B O 1
ATOM 3695 N N . GLU B 1 193 ? -6.545 20.886 126.488 1.00 6.38 194 GLU B N 1
ATOM 3696 C CA . GLU B 1 193 ? -7.169 21.150 127.775 1.00 8.32 194 GLU B CA 1
ATOM 3697 C C . GLU B 1 193 ? -6.158 21.561 128.836 1.00 7.96 194 GLU B C 1
ATOM 3698 O O . GLU B 1 193 ? -6.566 21.952 129.928 1.00 8.36 194 GLU B O 1
ATOM 3704 N N . PHE B 1 194 ? -4.860 21.494 128.535 1.00 5.21 195 PHE B N 1
ATOM 3705 C CA . PHE B 1 194 ? -3.808 22.011 129.407 1.00 5.63 195 PHE B CA 1
ATOM 3706 C C . PHE B 1 194 ? -3.261 23.360 128.935 1.00 7.65 195 PHE B C 1
ATOM 3707 O O . PHE B 1 194 ? -2.205 23.777 129.420 1.00 6.32 195 PHE B O 1
ATOM 3715 N N . ILE B 1 195 ? -3.904 24.032 127.982 1.00 6.56 196 ILE B N 1
ATOM 3716 C CA . ILE B 1 195 ? -3.221 25.150 127.323 1.00 5.86 196 ILE B CA 1
ATOM 3717 C C . ILE B 1 195 ? -2.740 26.243 128.289 1.00 6.75 196 ILE B C 1
ATOM 3718 O O . ILE B 1 195 ? -1.653 26.781 128.045 1.00 7.18 196 ILE B O 1
ATOM 3723 N N . PRO B 1 196 ? -3.418 26.584 129.405 1.00 7.66 197 PRO B N 1
ATOM 3724 C CA . PRO B 1 196 ? -2.799 27.575 130.311 1.00 8.35 197 PRO B CA 1
ATOM 3725 C C . PRO B 1 196 ? -1.495 27.070 130.897 1.00 7.68 197 PRO B C 1
ATOM 3726 O O . PRO B 1 196 ? -0.548 27.848 131.082 1.00 8.31 197 PRO B O 1
ATOM 3730 N N . ALA B 1 197 ? -1.430 25.764 131.176 1.00 6.33 198 ALA B N 1
ATOM 3731 C CA . ALA B 1 197 ? -0.201 25.163 131.684 1.00 6.49 198 ALA B CA 1
ATOM 3732 C C . ALA B 1 197 ? 0.902 25.214 130.637 1.00 9.05 198 ALA B C 1
ATOM 3733 O O . ALA B 1 197 ? 2.051 25.558 130.948 1.00 8.49 198 ALA B O 1
ATOM 3735 N N . GLY B 1 198 ? 0.575 24.860 129.394 1.00 7.49 199 GLY B N 1
ATOM 3736 C CA . GLY B 1 198 ? 1.577 24.911 128.340 1.00 7.29 199 GLY B CA 1
ATOM 3737 C C . GLY B 1 198 ? 2.134 26.307 128.143 1.00 6.94 199 GLY B C 1
ATOM 3738 O O . GLY B 1 198 ? 3.347 26.493 128.047 1.00 7.54 199 GLY B O 1
ATOM 3739 N N . LEU B 1 199 ? 1.250 27.302 128.071 1.00 7.75 200 LEU B N 1
ATOM 3740 C CA . LEU B 1 199 ? 1.692 28.683 127.912 1.00 6.85 200 LEU B CA 1
ATOM 3741 C C . LEU B 1 199 ? 2.584 29.110 129.073 1.00 7.34 20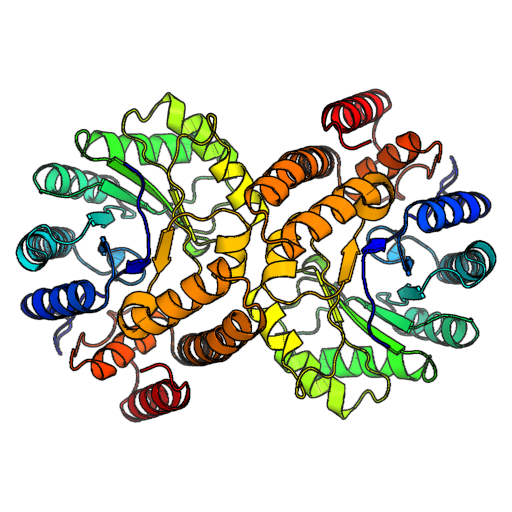0 LEU B C 1
ATOM 3742 O O . LEU B 1 199 ? 3.632 29.732 128.869 1.00 9.61 200 LEU B O 1
ATOM 3747 N N . ALA B 1 200 ? 2.166 28.804 130.302 1.00 7.90 201 ALA B N 1
ATOM 3748 C CA . ALA B 1 200 ? 2.956 29.198 131.464 1.00 6.60 201 ALA B CA 1
ATOM 3749 C C . ALA B 1 200 ? 4.311 28.506 131.486 1.00 8.48 201 ALA B C 1
ATOM 3750 O O . ALA B 1 200 ? 5.266 29.022 132.075 1.00 9.09 201 ALA B O 1
ATOM 3752 N N . CYS B 1 201 ? 4.412 27.336 130.870 1.00 7.36 202 CYS B N 1
ATOM 3753 C CA . CYS B 1 201 ? 5.655 26.579 130.850 1.00 8.27 202 CYS B CA 1
ATOM 3754 C C . CYS B 1 201 ? 6.491 26.855 129.610 1.00 7.90 202 CYS B C 1
ATOM 3755 O O . CYS B 1 201 ? 7.462 26.134 129.371 1.00 9.29 202 CYS B O 1
ATOM 3758 N N . GLY B 1 202 ? 6.132 27.867 128.817 1.00 7.17 203 GLY B N 1
ATOM 3759 C CA . GLY B 1 202 ? 6.964 28.330 127.722 1.00 9.32 203 GLY B CA 1
ATOM 3760 C C . GLY B 1 202 ? 6.491 28.006 126.317 1.00 8.07 203 GLY B C 1
ATOM 3761 O O . GLY B 1 202 ? 7.227 28.281 125.362 1.00 9.94 203 GLY B O 1
ATOM 3762 N N . ALA B 1 203 ? 5.303 27.436 126.143 1.00 7.71 204 ALA B N 1
ATOM 3763 C CA . ALA B 1 203 ? 4.881 27.089 124.787 1.00 6.11 204 ALA B CA 1
ATOM 3764 C C . ALA B 1 203 ? 4.787 28.320 123.884 1.00 6.57 204 ALA B C 1
ATOM 3765 O O . ALA B 1 203 ? 4.274 29.370 124.282 1.00 9.38 204 ALA B O 1
ATOM 3767 N N . LEU B 1 204 ? 5.278 28.174 122.649 1.00 6.21 205 LEU B N 1
ATOM 3768 C CA . LEU B 1 204 ? 5.156 29.202 121.617 1.00 7.26 205 LEU B CA 1
ATOM 3769 C C . LEU B 1 204 ? 4.055 28.914 120.609 1.00 8.78 205 LEU B C 1
ATOM 3770 O O . LEU B 1 204 ? 3.665 29.821 119.864 1.00 10.90 205 LEU B O 1
ATOM 3775 N N . SER B 1 205 ? 3.585 27.672 120.546 1.00 8.35 206 SER B N 1
ATOM 3776 C CA . SER B 1 205 ? 2.491 27.278 119.671 1.00 8.97 206 SER B CA 1
ATOM 3777 C C . SER B 1 205 ? 1.791 26.089 120.296 1.00 6.88 206 SER B C 1
ATOM 3778 O O . SER B 1 205 ? 2.337 25.405 121.168 1.00 7.38 206 SER B O 1
ATOM 3781 N N . ALA B 1 206 ? 0.558 25.866 119.853 1.00 7.70 207 ALA B N 1
ATOM 3782 C CA . ALA B 1 206 ? -0.231 24.733 120.303 1.00 8.53 207 ALA B CA 1
ATOM 3783 C C . ALA B 1 206 ? -0.789 24.014 119.086 1.00 9.33 207 ALA B C 1
ATOM 3784 O O . ALA B 1 206 ? -1.231 24.653 118.126 1.00 10.13 207 ALA B O 1
ATOM 3786 N N . VAL B 1 207 ? -0.763 22.686 119.119 1.00 7.17 208 VAL B N 1
ATOM 3787 C CA . VAL B 1 207 ? -1.296 21.876 118.030 1.00 8.48 208 VAL B CA 1
ATOM 3788 C C . VAL B 1 207 ? -2.371 20.972 118.611 1.00 8.12 208 VAL B C 1
ATOM 3789 O O . VAL B 1 207 ? -2.138 20.296 119.616 1.00 7.96 208 VAL B O 1
ATOM 3793 N N . GLY B 1 208 ? -3.553 20.974 118.002 1.00 6.81 209 GLY B N 1
ATOM 3794 C CA . GLY B 1 208 ? -4.648 20.273 118.640 1.00 7.06 209 GLY B CA 1
ATOM 3795 C C . GLY B 1 208 ? -5.874 20.135 117.771 1.00 6.75 209 GLY B C 1
ATOM 3796 O O . GLY B 1 208 ? -6.058 20.853 116.781 1.00 8.93 209 GLY B O 1
ATOM 3797 N N . SER B 1 209 ? -6.739 19.210 118.195 1.00 5.20 210 SER B N 1
ATOM 3798 C CA . SER B 1 209 ? -7.974 18.926 117.474 1.00 5.34 210 SER B CA 1
ATOM 3799 C C . SER B 1 209 ? -9.046 19.980 117.704 1.00 5.15 210 SER B C 1
ATOM 3800 O O . SER B 1 209 ? -9.880 20.218 116.817 1.00 6.12 210 SER B O 1
ATOM 3803 N N . THR B 1 210 ? -9.091 20.582 118.892 1.00 5.37 211 THR B N 1
ATOM 3804 C CA . THR B 1 210 ? -10.215 21.481 119.132 1.00 5.13 211 THR B CA 1
ATOM 3805 C C . THR B 1 210 ? -10.058 22.801 118.402 1.00 5.06 211 THR B C 1
ATOM 3806 O O . THR B 1 210 ? -11.048 23.535 118.278 1.00 7.44 211 THR B O 1
ATOM 3810 N N . TYR B 1 211 ? -8.864 23.094 117.877 1.00 4.41 212 TYR B N 1
ATOM 3811 C CA . TYR B 1 211 ? -8.678 24.319 117.103 1.00 5.13 212 TYR B CA 1
ATOM 3812 C C . TYR B 1 211 ? -9.311 24.219 115.722 1.00 6.62 212 TYR B C 1
ATOM 3813 O O . TYR B 1 211 ? -9.377 25.233 115.021 1.00 8.92 212 TYR B O 1
ATOM 3822 N N . ASN B 1 212 ? -9.798 23.031 115.332 1.00 5.55 213 ASN B N 1
ATOM 3823 C CA . ASN B 1 212 ? -10.590 22.882 114.116 1.00 7.18 213 ASN B CA 1
ATOM 3824 C C . ASN B 1 212 ? -11.921 23.605 114.206 1.00 6.34 213 ASN B C 1
ATOM 3825 O O . ASN B 1 212 ? -12.477 23.990 113.172 1.00 7.35 213 ASN B O 1
ATOM 3830 N N . TYR B 1 213 ? -12.476 23.743 115.412 1.00 5.87 214 TYR B N 1
ATOM 3831 C CA . TYR B 1 213 ? -13.833 24.269 115.545 1.00 6.98 214 TYR B CA 1
ATOM 3832 C C . TYR B 1 213 ? -14.005 25.285 116.665 1.00 7.77 214 TYR B C 1
ATOM 3833 O O . TYR B 1 213 ? -15.078 25.893 116.753 1.00 8.13 214 TYR B O 1
ATOM 3842 N N . ALA B 1 214 ? -12.996 25.510 117.507 1.00 6.57 215 ALA B N 1
ATOM 3843 C CA . ALA B 1 214 ? -13.090 26.487 118.584 1.00 6.79 215 ALA B CA 1
ATOM 3844 C C . ALA B 1 214 ? -11.877 27.414 118.614 1.00 6.38 215 ALA B C 1
ATOM 3845 O O . ALA B 1 214 ? -11.500 27.906 119.679 1.00 6.64 215 ALA B O 1
ATOM 3847 N N . ALA B 1 215 ? -11.268 27.688 117.459 1.00 7.94 216 ALA B N 1
ATOM 3848 C CA . ALA B 1 215 ? -10.069 28.523 117.454 1.00 7.96 216 ALA B CA 1
ATOM 3849 C C . ALA B 1 215 ? -10.290 29.909 118.057 1.00 8.05 216 ALA B C 1
ATOM 3850 O O . ALA B 1 215 ? -9.425 30.353 118.831 1.00 8.57 216 ALA B O 1
ATOM 3852 N N . PRO B 1 216 ? -11.384 30.631 117.775 1.00 8.71 217 PRO B N 1
ATOM 3853 C CA . PRO B 1 216 ? -11.532 31.961 118.398 1.00 9.60 217 PRO B CA 1
ATOM 3854 C C . PRO B 1 216 ? -11.505 31.929 119.916 1.00 8.59 217 PRO B C 1
ATOM 3855 O O . PRO B 1 216 ? -10.927 32.828 120.538 1.00 9.03 217 PRO B O 1
ATOM 3859 N N . LEU B 1 217 ? -12.115 30.912 120.530 1.00 6.40 218 LEU B N 1
ATOM 3860 C CA . LEU B 1 217 ? -12.051 30.766 121.981 1.00 7.93 218 LEU B CA 1
ATOM 3861 C C . LEU B 1 217 ? -10.607 30.704 122.461 1.00 8.20 218 LEU B C 1
ATOM 3862 O O . LEU B 1 217 ? -10.223 31.388 123.414 1.00 7.34 218 LEU B O 1
ATOM 3867 N N . TYR B 1 218 ? -9.782 29.897 121.802 1.00 6.88 219 TYR B N 1
ATOM 3868 C CA . TYR B 1 218 ? -8.413 29.762 122.280 1.00 6.58 219 TYR B CA 1
ATOM 3869 C C . TYR B 1 218 ? -7.560 30.977 121.930 1.00 7.11 219 TYR B C 1
ATOM 3870 O O . TYR B 1 218 ? -6.614 31.302 122.663 1.00 7.37 219 TYR B O 1
ATOM 3879 N N . LEU B 1 219 ? -7.855 31.640 120.813 1.00 7.81 220 LEU B N 1
ATOM 3880 C CA . LEU B 1 219 ? -7.170 32.892 120.517 1.00 7.81 220 LEU B CA 1
ATOM 3881 C C . LEU B 1 219 ? -7.447 33.933 121.594 1.00 9.54 220 LEU B C 1
ATOM 3882 O O . LEU B 1 219 ? -6.538 34.667 122.002 1.00 9.92 220 LEU B O 1
ATOM 3887 N N . GLU B 1 220 ? -8.690 33.994 122.086 1.00 8.65 221 GLU B N 1
ATOM 3888 C CA . GLU B 1 220 ? -8.997 34.891 123.196 1.00 9.79 221 GLU B CA 1
ATOM 3889 C C . GLU B 1 220 ? -8.275 34.467 124.465 1.00 11.06 221 GLU B C 1
ATOM 3890 O O . GLU B 1 220 ? -7.772 35.316 125.209 1.00 8.65 221 GLU B O 1
ATOM 3896 N N . LEU B 1 221 ? -8.243 33.163 124.750 1.00 7.67 222 LEU B N 1
ATOM 3897 C CA . LEU B 1 221 ? -7.537 32.697 125.941 1.00 8.43 222 LEU B CA 1
ATOM 3898 C C . LEU B 1 221 ? -6.068 33.101 125.894 1.00 10.08 222 LEU B C 1
ATOM 3899 O O . LEU B 1 221 ? -5.501 33.526 126.906 1.00 10.07 222 LEU B O 1
ATOM 3904 N N . ILE B 1 222 ? -5.437 32.964 124.722 1.00 8.61 223 ILE B N 1
ATOM 3905 C CA . ILE B 1 222 ? -4.025 33.317 124.581 1.00 9.19 223 ILE B CA 1
ATOM 3906 C C . ILE B 1 222 ? -3.826 34.808 124.816 1.00 10.51 223 ILE B C 1
ATOM 3907 O O . ILE B 1 222 ? -2.861 35.227 125.471 1.00 10.88 223 ILE B O 1
ATOM 3912 N N . GLU B 1 223 ? -4.733 35.627 124.278 1.00 10.95 224 GLU B N 1
ATOM 3913 C CA . GLU B 1 223 ? -4.675 37.069 124.512 1.00 13.81 224 GLU B CA 1
ATOM 3914 C C . GLU B 1 223 ? -4.755 37.396 126.001 1.00 14.20 224 GLU B C 1
ATOM 3915 O O . GLU B 1 223 ? -3.946 38.181 126.519 1.00 12.32 224 GLU B O 1
ATOM 3921 N N . LYS B 1 224 ? -5.720 36.794 126.711 1.00 10.92 225 LYS B N 1
ATOM 3922 C CA . LYS B 1 224 ? -5.851 37.041 128.146 1.00 11.07 225 LYS B CA 1
ATOM 3923 C C . LYS B 1 224 ? -4.619 36.566 128.901 1.00 11.49 225 LYS B C 1
ATOM 3924 O O . LYS B 1 224 ? -4.174 37.213 129.856 1.00 11.54 225 LYS B O 1
ATOM 3930 N N . PHE B 1 225 ? -4.069 35.415 128.513 1.00 9.51 226 PHE B N 1
ATOM 3931 C CA . PHE B 1 225 ? -2.884 34.924 129.200 1.00 12.00 226 PHE B CA 1
ATOM 3932 C C . PHE B 1 225 ? -1.712 35.878 129.004 1.00 11.57 226 PHE B C 1
ATOM 3933 O O . PHE B 1 225 ? -0.990 36.201 129.957 1.00 12.85 226 PHE B O 1
ATOM 3941 N N . ASN B 1 226 ? -1.502 36.330 127.766 1.00 11.15 227 ASN B N 1
ATOM 3942 C CA . ASN B 1 226 ? -0.392 37.237 127.498 1.00 13.46 227 ASN B CA 1
ATOM 3943 C C . ASN B 1 226 ? -0.567 38.560 128.228 1.00 18.42 227 ASN B C 1
ATOM 3944 O O . ASN B 1 226 ? 0.426 39.215 128.558 1.00 17.93 227 ASN B O 1
ATOM 3949 N N . GLN B 1 227 ? -1.809 38.954 128.517 1.00 13.27 228 GLN B N 1
ATOM 3950 C CA . GLN B 1 227 ? -2.060 40.160 129.298 1.00 16.59 228 GLN B CA 1
ATOM 3951 C C . GLN B 1 227 ? -1.942 39.932 130.798 1.00 17.00 228 GLN B C 1
ATOM 3952 O O . GLN B 1 227 ? -2.012 40.898 131.564 1.00 18.28 228 GLN B O 1
ATOM 3958 N N . GLY B 1 228 ? -1.740 38.695 131.244 1.00 13.65 229 GLY B N 1
ATOM 3959 C CA . GLY B 1 228 ? -1.745 38.442 132.667 1.00 14.86 229 GLY B CA 1
ATOM 3960 C C . GLY B 1 228 ? -3.113 38.524 133.298 1.00 15.68 229 GLY B C 1
ATOM 3961 O O . GLY B 1 228 ? -3.215 38.708 134.511 1.00 18.14 229 GLY B O 1
ATOM 3962 N N . ASP B 1 229 ? -4.174 38.388 132.502 1.00 14.89 230 ASP B N 1
ATOM 3963 C CA . ASP B 1 229 ? -5.549 38.506 132.988 1.00 15.09 230 ASP B CA 1
ATOM 3964 C C . ASP B 1 229 ? -5.990 37.117 133.434 1.00 15.66 230 ASP B C 1
ATOM 3965 O O . ASP B 1 229 ? -6.615 36.360 132.686 1.00 12.64 230 ASP B O 1
ATOM 3970 N N . HIS B 1 230 ? -5.668 36.794 134.686 1.00 17.37 231 HIS B N 1
ATOM 3971 C CA . HIS B 1 230 ? -5.850 35.439 135.187 1.00 19.18 231 HIS B CA 1
ATOM 3972 C C . HIS B 1 230 ? -7.319 35.040 135.204 1.00 14.81 231 HIS B C 1
ATOM 3973 O O . HIS B 1 230 ? -7.661 33.897 134.875 1.00 15.61 231 HIS B O 1
ATOM 3980 N N . GLN B 1 231 ? -8.205 35.967 135.577 1.00 15.49 232 GLN B N 1
ATOM 3981 C CA . GLN B 1 231 ? -9.629 35.651 135.556 1.00 15.50 232 GLN B CA 1
ATOM 3982 C C . GLN B 1 231 ? -10.118 35.433 134.136 1.00 12.61 232 GLN B C 1
ATOM 3983 O O . GLN B 1 231 ? -10.965 34.569 133.892 1.00 12.65 232 GLN B O 1
ATOM 3989 N N . GLY B 1 232 ? -9.602 36.217 133.189 1.00 11.03 233 GLY B N 1
ATOM 3990 C CA . GLY B 1 232 ? -9.988 36.032 131.803 1.00 11.34 233 GLY B CA 1
ATOM 3991 C C . GLY B 1 232 ? -9.643 34.649 131.289 1.00 11.41 233 GLY B C 1
ATOM 3992 O O . GLY B 1 232 ? -10.439 34.028 130.581 1.00 10.40 233 GLY B O 1
ATOM 3993 N N . VAL B 1 233 ? -8.452 34.151 131.636 1.00 11.92 234 VAL B N 1
ATOM 3994 C CA . VAL B 1 233 ? -8.054 32.804 131.225 1.00 9.13 234 VAL B CA 1
ATOM 3995 C C . VAL B 1 233 ? -8.990 31.769 131.832 1.00 9.42 234 VAL B C 1
ATOM 3996 O O . VAL B 1 233 ? -9.441 30.842 131.151 1.00 8.65 234 VAL B O 1
ATOM 4000 N N . ALA B 1 234 ? -9.309 31.919 133.121 1.00 8.21 235 ALA B N 1
ATOM 4001 C CA . ALA B 1 234 ? -10.205 30.963 133.766 1.00 8.99 235 ALA B CA 1
ATOM 4002 C C . ALA B 1 234 ? -11.585 30.976 133.123 1.00 9.04 235 ALA B C 1
ATOM 4003 O O . ALA B 1 234 ? -12.195 29.915 132.926 1.00 9.25 235 ALA B O 1
ATOM 4005 N N . ASP B 1 235 ? -12.091 32.167 132.782 1.00 10.08 236 ASP B N 1
ATOM 4006 C CA . ASP B 1 235 ? -13.395 32.264 132.126 1.00 8.70 236 ASP B CA 1
ATOM 4007 C C . ASP B 1 235 ? -13.384 31.562 130.776 1.00 8.77 236 ASP B C 1
ATOM 4008 O O . ASP B 1 235 ? -14.359 30.891 130.409 1.00 9.54 236 ASP B O 1
ATOM 4013 N N . CYS B 1 236 ? -12.298 31.718 130.015 1.00 8.66 237 CYS B N 1
ATOM 4014 C CA . CYS B 1 236 ? -12.163 30.962 128.776 1.00 7.46 237 CYS B CA 1
ATOM 4015 C C . CYS B 1 236 ? -12.105 29.466 129.053 1.00 7.42 237 CYS B C 1
ATOM 4016 O O . CYS B 1 236 ? -12.725 28.673 128.331 1.00 6.41 237 CYS B O 1
ATOM 4019 N N . MET B 1 237 ? -11.370 29.059 130.097 1.00 6.78 238 MET B N 1
ATOM 4020 C CA . MET B 1 237 ? -11.265 27.634 130.399 1.00 6.11 238 MET B CA 1
ATOM 4021 C C . MET B 1 237 ? -12.588 27.017 130.846 1.00 5.88 238 MET B C 1
ATOM 4022 O O . MET B 1 237 ? -12.753 25.804 130.708 1.00 7.37 238 MET B O 1
ATOM 4027 N N . ASP B 1 238 ? -13.530 27.801 131.388 1.00 6.39 239 ASP B N 1
ATOM 4028 C CA . ASP B 1 238 ? -14.869 27.255 131.617 1.00 6.68 239 ASP B CA 1
ATOM 4029 C C . ASP B 1 238 ? -15.428 26.652 130.334 1.00 6.41 239 ASP B C 1
ATOM 4030 O O . ASP B 1 238 ? -16.078 25.598 130.355 1.00 7.34 239 ASP B O 1
ATOM 4035 N N . LYS B 1 239 ? -15.203 27.332 129.206 1.00 6.80 240 LYS B N 1
ATOM 4036 C CA . LYS B 1 239 ? -15.746 26.882 127.932 1.00 8.13 240 LYS B CA 1
ATOM 4037 C C . LYS B 1 239 ? -14.918 25.749 127.342 1.00 6.58 240 LYS B C 1
ATOM 4038 O O . LYS B 1 239 ? -15.475 24.791 126.800 1.00 7.06 240 LYS B O 1
ATOM 4044 N N . VAL B 1 240 ? -13.592 25.836 127.466 1.00 5.89 241 VAL B N 1
ATOM 4045 C CA . VAL B 1 240 ? -12.730 24.727 127.059 1.00 6.79 241 VAL B CA 1
ATOM 4046 C C . VAL B 1 240 ? -13.127 23.449 127.787 1.00 7.40 241 VAL B C 1
ATOM 4047 O O . VAL B 1 240 ? -13.269 22.384 127.175 1.00 6.20 241 VAL B O 1
ATOM 4051 N N . ILE B 1 241 ? -13.285 23.532 129.111 1.00 6.54 242 ILE B N 1
ATOM 4052 C CA . ILE B 1 241 ? -13.685 22.355 129.877 1.00 5.90 242 ILE B CA 1
ATOM 4053 C C . ILE B 1 241 ? -14.990 21.783 129.339 1.00 5.69 242 ILE B C 1
ATOM 4054 O O . ILE B 1 241 ? -15.126 20.567 129.161 1.00 6.95 242 ILE B O 1
ATOM 4059 N N . ALA B 1 242 ? -15.964 22.652 129.053 1.00 6.48 243 ALA B N 1
ATOM 4060 C CA . ALA B 1 242 ? -17.246 22.168 128.543 1.00 6.43 243 ALA B CA 1
ATOM 4061 C C . ALA B 1 242 ? -17.090 21.405 127.226 1.00 6.62 243 ALA B C 1
ATOM 4062 O O . ALA B 1 242 ? -17.768 20.393 127.009 1.00 8.05 243 ALA B O 1
ATOM 4064 N N . ILE B 1 243 ? -16.195 21.866 126.342 1.00 6.07 244 ILE B N 1
ATOM 4065 C CA . ILE B 1 243 ? -15.885 21.124 125.117 1.00 7.05 244 ILE B CA 1
ATOM 4066 C C . ILE B 1 243 ? -15.288 19.766 125.453 1.00 6.22 244 ILE B C 1
ATOM 4067 O O . ILE B 1 243 ? -15.695 18.731 124.908 1.00 6.18 244 ILE B O 1
ATOM 4072 N N . ILE B 1 244 ? -14.284 19.750 126.329 1.00 6.68 245 ILE B N 1
ATOM 4073 C CA . ILE B 1 244 ? -13.566 18.503 126.580 1.00 6.00 245 ILE B CA 1
ATOM 4074 C C . ILE B 1 244 ? -14.504 17.448 127.154 1.00 5.51 245 ILE B C 1
ATOM 4075 O O . ILE B 1 244 ? -14.382 16.257 126.845 1.00 7.22 245 ILE B O 1
ATOM 4080 N N . ARG B 1 245 ? -15.460 17.866 127.992 1.00 6.41 246 ARG B N 1
ATOM 4081 C CA . ARG B 1 245 ? -16.402 16.902 128.558 1.00 4.83 246 ARG B CA 1
ATOM 4082 C C . ARG B 1 245 ? -17.122 16.109 127.473 1.00 6.57 246 ARG B C 1
ATOM 4083 O O . ARG B 1 245 ? -17.426 14.924 127.660 1.00 9.04 246 ARG B O 1
ATOM 4091 N N . VAL B 1 246 ? -17.436 16.753 126.349 1.00 7.38 247 VAL B N 1
ATOM 4092 C CA . VAL B 1 246 ? -18.142 16.060 125.277 1.00 7.45 247 VAL B CA 1
ATOM 4093 C C . VAL B 1 246 ? -17.223 15.052 124.604 1.00 7.25 247 VAL B C 1
ATOM 4094 O O . VAL B 1 246 ? -17.646 13.955 124.232 1.00 8.05 247 VAL B O 1
ATOM 4098 N N . LEU B 1 247 ? -15.948 15.412 124.438 1.00 6.29 248 LEU B N 1
ATOM 4099 C CA . LEU B 1 247 ? -14.989 14.481 123.847 1.00 6.39 248 LEU B CA 1
ATOM 4100 C C . LEU B 1 247 ? -14.765 13.273 124.748 1.00 8.23 248 LEU B C 1
ATOM 4101 O O . LEU B 1 247 ? -14.602 12.145 124.267 1.00 8.61 248 LEU B O 1
ATOM 4106 N N . VAL B 1 248 ? -14.737 13.492 126.062 1.00 7.64 249 VAL B N 1
ATOM 4107 C CA . VAL B 1 248 ? -14.580 12.379 126.992 1.00 8.89 249 VAL B CA 1
ATOM 4108 C C . VAL B 1 248 ? -15.794 11.461 126.931 1.00 9.05 249 VAL B C 1
ATOM 4109 O O . VAL B 1 248 ? -15.663 10.230 126.933 1.00 11.83 249 VAL B O 1
ATOM 4113 N N . GLU B 1 249 ? -16.992 12.039 126.850 1.00 7.78 250 GLU B N 1
ATOM 4114 C CA . GLU B 1 249 ? -18.200 11.218 126.863 1.00 9.17 250 GLU B CA 1
ATOM 4115 C C . GLU B 1 249 ? -18.327 10.368 125.603 1.00 10.87 250 GLU B C 1
ATOM 4116 O O . GLU B 1 249 ? -18.676 9.183 125.679 1.00 12.84 250 GLU B O 1
ATOM 4122 N N . TYR B 1 250 ? -18.048 10.947 124.435 1.00 8.53 251 TYR B N 1
ATOM 4123 C CA . TYR B 1 250 ? -18.398 10.322 123.164 1.00 10.65 251 TYR B CA 1
ATOM 4124 C C . TYR B 1 250 ? -17.205 9.884 122.328 1.00 12.07 251 TYR B C 1
ATOM 4125 O O . TYR B 1 250 ? -17.404 9.244 121.286 1.00 13.08 251 TYR B O 1
ATOM 4134 N N . GLY B 1 251 ? -15.989 10.195 122.750 1.00 8.24 252 GLY B N 1
ATOM 4135 C CA . GLY B 1 251 ? -14.806 9.856 121.984 1.00 8.45 252 GLY B CA 1
ATOM 4136 C C . GLY B 1 251 ? -14.244 11.092 121.316 1.00 7.19 252 GLY B C 1
ATOM 4137 O O . GLY B 1 251 ? -14.993 11.887 120.745 1.00 8.89 252 GLY B O 1
ATOM 4138 N N . GLY B 1 252 ? -12.929 11.281 121.402 1.00 7.94 253 GLY B N 1
ATOM 4139 C CA . GLY B 1 252 ? -12.333 12.499 120.875 1.00 6.91 253 GLY B CA 1
ATOM 4140 C C . GLY B 1 252 ? -12.502 12.647 119.373 1.00 7.65 253 GLY B C 1
ATOM 4141 O O . GLY B 1 252 ? -12.914 13.705 118.884 1.00 7.28 253 GLY B O 1
ATOM 4142 N N . VAL B 1 253 ? -12.152 11.602 118.612 1.00 6.63 254 VAL B N 1
ATOM 4143 C CA . VAL B 1 253 ? -12.282 11.695 117.161 1.00 5.87 254 VAL B CA 1
ATOM 4144 C C . VAL B 1 253 ? -13.750 11.785 116.773 1.00 6.22 254 VAL B C 1
ATOM 4145 O O . VAL B 1 253 ? -14.145 12.641 115.974 1.00 7.77 254 VAL B O 1
ATOM 4149 N N . ALA B 1 254 ? -14.585 10.919 117.351 1.00 6.92 255 ALA B N 1
ATOM 4150 C CA . ALA B 1 254 ? -15.987 10.869 116.944 1.00 6.76 255 ALA B CA 1
ATOM 4151 C C . ALA B 1 254 ? -16.694 12.178 117.260 1.00 5.88 255 ALA B C 1
ATOM 4152 O O . ALA B 1 254 ? -17.401 12.737 116.413 1.00 6.83 255 ALA B O 1
ATOM 4154 N N . ALA B 1 255 ? -16.525 12.680 118.484 1.00 6.16 256 ALA B N 1
ATOM 4155 C CA . ALA B 1 255 ? -17.224 13.906 118.847 1.00 9.33 256 ALA B CA 1
ATOM 4156 C C . ALA B 1 255 ? -16.644 15.111 118.117 1.00 6.20 256 ALA B C 1
ATOM 4157 O O . ALA B 1 255 ? -17.386 16.011 117.713 1.00 5.28 256 ALA B O 1
ATOM 4159 N N . GLY B 1 256 ? -15.321 15.159 117.941 1.00 6.42 257 GLY B N 1
ATOM 4160 C CA . GLY B 1 256 ? -14.741 16.285 117.218 1.00 7.71 257 GLY B CA 1
ATOM 4161 C C . GLY B 1 256 ? -15.183 16.329 115.767 1.00 4.55 257 GLY B C 1
ATOM 4162 O O . GLY B 1 256 ? -15.375 17.409 115.194 1.00 5.90 257 GLY B O 1
ATOM 4163 N N . LYS B 1 257 ? -15.362 15.158 115.152 1.00 5.97 258 LYS B N 1
ATOM 4164 C CA . LYS B 1 257 ? -15.875 15.117 113.785 1.00 6.30 258 LYS B CA 1
ATOM 4165 C C . LYS B 1 257 ? -17.288 15.692 113.720 1.00 7.33 258 LYS B C 1
ATOM 4166 O O . LYS B 1 257 ? -17.602 16.494 112.832 1.00 7.45 258 LYS B O 1
ATOM 4172 N N . VAL B 1 258 ? -18.134 15.327 114.686 1.00 5.16 259 VAL B N 1
ATOM 4173 C CA . VAL B 1 258 ? -19.478 15.895 114.783 1.00 9.28 259 VAL B CA 1
ATOM 4174 C C . VAL B 1 258 ? -19.417 17.411 114.932 1.00 8.08 259 VAL B C 1
ATOM 4175 O O . VAL B 1 258 ? -20.201 18.143 114.314 1.00 8.10 259 VAL B O 1
ATOM 4179 N N . ALA B 1 259 ? -18.491 17.908 115.760 1.00 6.77 260 ALA B N 1
ATOM 4180 C CA . ALA B 1 259 ? -18.395 19.345 116.000 1.00 6.47 260 ALA B CA 1
ATOM 4181 C C . ALA B 1 259 ? -18.164 20.136 114.715 1.00 6.11 260 ALA B C 1
ATOM 4182 O O . ALA B 1 259 ? -18.506 21.323 114.665 1.00 7.29 260 ALA B O 1
ATOM 4184 N N . MET B 1 260 ? -17.585 19.520 113.680 1.00 6.18 261 MET B N 1
ATOM 4185 C CA . MET B 1 260 ? -17.353 20.261 112.445 1.00 5.44 261 MET B CA 1
ATOM 4186 C C . MET B 1 260 ? -18.659 20.675 111.781 1.00 6.25 261 MET B C 1
ATOM 4187 O O . MET B 1 260 ? -18.656 21.617 110.982 1.00 7.55 261 MET B O 1
ATOM 4192 N N . GLN B 1 261 ? -19.768 20.004 112.114 1.00 6.22 262 GLN B N 1
ATOM 4193 C CA . GLN B 1 261 ? -21.070 20.431 111.606 1.00 8.71 262 GLN B CA 1
ATOM 4194 C C . GLN B 1 261 ? -21.471 21.806 112.116 1.00 8.55 262 GLN B C 1
ATOM 4195 O O . GLN B 1 261 ? -22.284 22.476 111.468 1.00 8.98 262 GLN B O 1
ATOM 4201 N N . LEU B 1 262 ? -20.927 22.249 113.256 1.00 6.82 263 LEU B N 1
ATOM 4202 C CA . LEU B 1 262 ? -21.178 23.608 113.734 1.00 7.55 263 LEU B CA 1
ATOM 4203 C C . LEU B 1 262 ? -20.579 24.665 112.822 1.00 7.88 263 LEU B C 1
ATOM 4204 O O . LEU B 1 262 ? -20.879 25.854 112.987 1.00 10.84 263 LEU B O 1
ATOM 4209 N N . HIS B 1 263 ? -19.750 24.261 111.863 1.00 7.06 264 HIS B N 1
ATOM 4210 C CA . HIS B 1 263 ? -19.227 25.164 110.853 1.00 8.41 264 HIS B CA 1
ATOM 4211 C C . HIS B 1 263 ? -19.670 24.741 109.461 1.00 8.03 264 HIS B C 1
ATOM 4212 O O . HIS B 1 263 ? -19.089 25.180 108.464 1.00 10.08 264 HIS B O 1
ATOM 4219 N N . GLY B 1 264 ? -20.680 23.873 109.386 1.00 6.18 265 GLY B N 1
ATOM 4220 C CA . GLY B 1 264 ? -21.277 23.473 108.131 1.00 7.76 265 GLY B CA 1
ATOM 4221 C C . GLY B 1 264 ? -20.558 22.365 107.398 1.00 6.70 265 GLY B C 1
ATOM 4222 O O . GLY B 1 264 ? -20.881 22.106 106.235 1.00 7.85 265 GLY B O 1
ATOM 4223 N N . ILE B 1 265 ? -19.612 21.680 108.042 1.00 7.08 266 ILE B N 1
ATOM 4224 C CA . ILE B 1 265 ? -18.734 20.728 107.363 1.00 7.68 266 ILE B CA 1
ATOM 4225 C C . ILE B 1 265 ? -19.042 19.321 107.863 1.00 8.69 266 ILE B C 1
ATOM 4226 O O . ILE B 1 265 ? -18.961 19.050 109.067 1.00 8.84 266 ILE B O 1
ATOM 4231 N N . ASP B 1 266 ? -19.384 18.423 106.943 1.00 11.07 267 ASP B N 1
ATOM 4232 C CA . ASP B 1 266 ? -19.665 17.025 107.275 1.00 9.70 267 ASP B CA 1
ATOM 4233 C C . ASP B 1 266 ? -18.430 16.204 106.920 1.00 8.83 267 ASP B C 1
ATOM 4234 O O . ASP B 1 266 ? -18.192 15.891 105.749 1.00 10.46 267 ASP B O 1
ATOM 4239 N N . VAL B 1 267 ? -17.637 15.859 107.936 1.00 7.52 268 VAL B N 1
ATOM 4240 C CA . VAL B 1 267 ? -16.431 15.061 107.736 1.00 6.48 268 VAL B CA 1
ATOM 4241 C C . VAL B 1 267 ? -16.693 13.575 107.942 1.00 8.59 268 VAL B C 1
ATOM 4242 O O . VAL B 1 267 ? -15.742 12.787 107.994 1.00 8.16 268 VAL B O 1
ATOM 4246 N N . GLY B 1 268 ? -17.963 13.168 108.044 1.00 8.67 269 GLY B N 1
ATOM 4247 C CA . GLY B 1 268 ? -18.272 11.759 108.170 1.00 7.96 269 GLY B CA 1
ATOM 4248 C C . GLY B 1 268 ? -17.937 11.209 109.547 1.00 8.67 269 GLY B C 1
ATOM 4249 O O . GLY B 1 268 ? -17.577 11.925 110.471 1.00 10.57 269 GLY B O 1
ATOM 4250 N N . ALA B 1 269 ? -18.074 9.887 109.659 1.00 8.51 270 ALA B N 1
ATOM 4251 C CA . ALA B 1 269 ? -17.766 9.154 110.875 1.00 6.29 270 ALA B CA 1
ATOM 4252 C C . ALA B 1 269 ? -16.284 8.820 110.935 1.00 6.26 270 ALA B C 1
ATOM 4253 O O . ALA B 1 269 ? -15.581 8.885 109.922 1.00 7.50 270 ALA B O 1
ATOM 4255 N N . PRO B 1 270 ? -15.772 8.441 112.101 1.00 6.46 271 PRO B N 1
ATOM 4256 C CA . PRO B 1 270 ? -14.444 7.821 112.132 1.00 6.84 271 PRO B CA 1
ATOM 4257 C C . PRO B 1 270 ? -14.461 6.517 111.352 1.00 7.75 271 PRO B C 1
ATOM 4258 O O . PRO B 1 270 ? -15.517 5.934 111.090 1.00 9.20 271 PRO B O 1
ATOM 4262 N N . ARG B 1 271 ? -13.270 6.054 110.979 1.00 6.15 272 ARG B N 1
ATOM 4263 C CA . ARG B 1 271 ? -13.145 4.712 110.430 1.00 7.22 272 ARG B CA 1
ATOM 4264 C C . ARG B 1 271 ? -13.055 3.692 111.555 1.00 7.94 272 ARG B C 1
ATOM 4265 O O . ARG B 1 271 ? -12.495 3.961 112.619 1.00 7.09 272 ARG B O 1
ATOM 4273 N N . ARG B 1 272 ? -13.619 2.508 111.314 1.00 7.01 273 ARG B N 1
ATOM 4274 C CA . ARG B 1 272 ? -13.379 1.372 112.189 1.00 7.29 273 ARG B CA 1
ATOM 4275 C C . ARG B 1 272 ? -11.867 1.159 112.317 1.00 8.63 273 ARG B C 1
ATOM 4276 O O . ARG B 1 272 ? -11.140 1.328 111.337 1.00 8.66 273 ARG B O 1
ATOM 4284 N N . PRO B 1 273 ? -11.386 0.754 113.505 1.00 7.65 274 PRO B N 1
ATOM 4285 C CA . PRO B 1 273 ? -12.111 0.272 114.691 1.00 9.53 274 PRO B CA 1
ATOM 4286 C C . PRO B 1 273 ? -12.764 1.317 115.581 1.00 10.55 274 PRO B C 1
ATOM 4287 O O . PRO B 1 273 ? -13.409 0.911 116.534 1.00 13.10 274 PRO B O 1
ATOM 4291 N N . LEU B 1 274 ? -12.617 2.609 115.313 1.00 7.17 275 LEU B N 1
ATOM 4292 C CA . LEU B 1 274 ? -13.328 3.579 116.137 1.00 8.69 275 LEU B CA 1
ATOM 4293 C C . LEU B 1 274 ? -14.830 3.435 115.915 1.00 10.61 275 LEU B C 1
ATOM 4294 O O . LEU B 1 274 ? -15.287 3.133 114.812 1.00 11.34 275 LEU B O 1
ATOM 4299 N N . ARG B 1 275 ? -15.600 3.642 116.987 1.00 14.15 276 ARG B N 1
ATOM 4300 C CA . ARG B 1 275 ? -17.048 3.463 116.967 1.00 16.22 276 ARG B CA 1
ATOM 4301 C C . ARG B 1 275 ? -17.733 4.739 116.490 1.00 12.61 276 ARG B C 1
ATOM 4302 O O . ARG B 1 275 ? -17.391 5.826 116.964 1.00 12.94 276 ARG B O 1
ATOM 4310 N N . PRO B 1 276 ? -18.705 4.649 115.584 1.00 14.01 277 PRO B N 1
ATOM 4311 C CA . PRO B 1 276 ? -19.465 5.836 115.191 1.00 11.58 277 PRO B CA 1
ATOM 4312 C C . PRO B 1 276 ? -20.515 6.180 116.239 1.00 13.50 277 PRO B C 1
ATOM 4313 O O . PRO B 1 276 ? -20.882 5.365 117.088 1.00 16.06 277 PRO B O 1
ATOM 4317 N N . LEU B 1 277 ? -20.997 7.415 116.168 1.00 10.29 278 LEU B N 1
ATOM 4318 C CA . LEU B 1 277 ? -22.075 7.872 117.035 1.00 10.30 278 LEU B CA 1
ATOM 4319 C C . LEU B 1 277 ? -23.421 7.566 116.390 1.00 10.88 278 LEU B C 1
ATOM 4320 O O . LEU B 1 277 ? -23.573 7.678 115.170 1.00 12.98 278 LEU B O 1
ATOM 4325 N N . THR B 1 278 ? -24.391 7.165 117.213 1.00 12.76 279 THR B N 1
ATOM 4326 C CA . THR B 1 278 ? -25.760 7.039 116.728 1.00 13.05 279 THR B CA 1
ATOM 4327 C C . THR B 1 278 ? -26.343 8.422 116.451 1.00 14.64 279 THR B C 1
ATOM 4328 O O . THR B 1 278 ? -25.800 9.446 116.862 1.00 12.00 279 THR B O 1
ATOM 4332 N N . ALA B 1 279 ? -27.482 8.451 115.755 1.00 14.10 280 ALA B N 1
ATOM 4333 C CA . ALA B 1 279 ? -28.136 9.732 115.501 1.00 15.00 280 ALA B CA 1
ATOM 4334 C C . ALA B 1 279 ? -28.460 10.448 116.806 1.00 11.65 280 ALA B C 1
ATOM 4335 O O . ALA B 1 279 ? -28.283 11.668 116.918 1.00 14.24 280 ALA B O 1
ATOM 4337 N N . GLU B 1 280 ? -28.914 9.700 117.812 1.0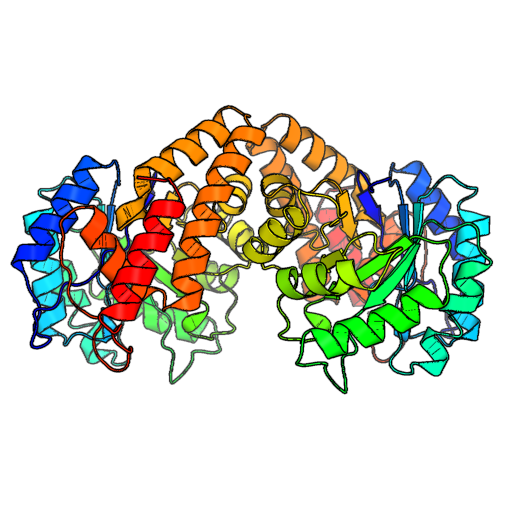0 14.63 281 GLU B N 1
ATOM 4338 C CA . GLU B 1 280 ? -29.258 10.304 119.094 1.00 14.07 281 GLU B CA 1
ATOM 4339 C C . GLU B 1 280 ? -28.020 10.870 119.784 1.00 13.62 281 GLU B C 1
ATOM 4340 O O . GLU B 1 280 ? -28.069 11.961 120.370 1.00 11.79 281 GLU B O 1
ATOM 4346 N N . GLN B 1 281 ? -26.900 10.147 119.712 1.00 13.44 282 GLN B N 1
ATOM 4347 C CA . GLN B 1 281 ? -25.665 10.624 120.327 1.00 10.73 282 GLN B CA 1
ATOM 4348 C C . GLN B 1 281 ? -25.134 11.860 119.618 1.00 9.71 282 GLN B C 1
ATOM 4349 O O . GLN B 1 281 ? -24.652 12.789 120.273 1.00 9.58 282 GLN B O 1
ATOM 4355 N N . LYS B 1 282 ? -25.191 11.878 118.280 1.00 11.30 283 LYS B N 1
ATOM 4356 C CA . LYS B 1 282 ? -24.756 13.057 117.541 1.00 10.13 283 LYS B CA 1
ATOM 4357 C C . LYS B 1 282 ? -25.550 14.281 117.959 1.00 9.97 283 LYS B C 1
ATOM 4358 O O . LYS B 1 282 ? -24.985 15.364 118.159 1.00 10.88 283 LYS B O 1
ATOM 4364 N N . ALA B 1 283 ? -26.874 14.133 118.078 1.00 10.49 284 ALA B N 1
ATOM 4365 C CA . ALA B 1 283 ? -27.699 15.274 118.449 1.00 8.94 284 ALA B CA 1
ATOM 4366 C C . ALA B 1 283 ? -27.379 15.745 119.861 1.00 8.69 284 ALA B C 1
ATOM 4367 O O . ALA B 1 283 ? -27.327 16.953 120.122 1.00 9.70 284 ALA B O 1
ATOM 4369 N N . ASP B 1 284 ? -27.137 14.805 120.781 1.00 9.72 285 ASP B N 1
ATOM 4370 C CA . ASP B 1 284 ? -26.789 15.183 122.146 1.00 9.46 285 ASP B CA 1
ATOM 4371 C C . ASP B 1 284 ? -25.436 15.877 122.193 1.00 8.45 285 ASP B C 1
ATOM 4372 O O . ASP B 1 284 ? -25.261 16.867 122.914 1.00 8.85 285 ASP B O 1
ATOM 4377 N N . ALA B 1 285 ? -24.461 15.361 121.437 1.00 9.29 286 ALA B N 1
ATOM 4378 C CA . ALA B 1 285 ? -23.144 15.990 121.414 1.00 8.78 286 ALA B CA 1
ATOM 4379 C C . ALA B 1 285 ? -23.224 17.408 120.864 1.00 8.09 286 ALA B C 1
ATOM 4380 O O . ALA B 1 285 ? -22.634 18.338 121.423 1.00 7.20 286 ALA B O 1
ATOM 4382 N N . LEU B 1 286 ? -23.943 17.591 119.751 1.00 7.66 287 LEU B N 1
ATOM 4383 C CA . LEU B 1 286 ? -24.082 18.929 119.182 1.00 7.45 287 LEU B CA 1
ATOM 4384 C C . LEU B 1 286 ? -24.768 19.878 120.154 1.00 7.68 287 LEU B C 1
ATOM 4385 O O . LEU B 1 286 ? -24.375 21.044 120.266 1.00 8.98 287 LEU B O 1
ATOM 4390 N N . ALA B 1 287 ? -25.807 19.406 120.848 1.00 7.67 288 ALA B N 1
ATOM 4391 C CA . ALA B 1 287 ? -26.451 20.240 121.862 1.00 7.75 288 ALA B CA 1
ATOM 4392 C C . ALA B 1 287 ? -25.481 20.622 122.975 1.00 10.23 288 ALA B C 1
ATOM 4393 O O . ALA B 1 287 ? -25.490 21.762 123.454 1.00 10.11 288 ALA B O 1
ATOM 4395 N N . LYS B 1 288 ? -24.634 19.687 123.402 1.00 8.72 289 LYS B N 1
ATOM 4396 C CA . LYS B 1 288 ? -23.685 20.013 124.462 1.00 9.08 289 LYS B CA 1
ATOM 4397 C C . LYS B 1 288 ? -22.609 20.973 123.970 1.00 10.30 289 LYS B C 1
ATOM 4398 O O . LYS B 1 288 ? -22.200 21.879 124.705 1.00 8.80 289 LYS B O 1
ATOM 4404 N N . PHE B 1 289 ? -22.129 20.792 122.735 1.00 8.32 290 PHE B N 1
ATOM 4405 C CA . PHE B 1 289 ? -21.190 21.758 122.176 1.00 7.23 290 PHE B CA 1
ATOM 4406 C C . PHE B 1 289 ? -21.807 23.152 122.119 1.00 8.81 290 PHE B C 1
ATOM 4407 O O . PHE B 1 289 ? -21.134 24.147 122.399 1.00 9.57 290 PHE B O 1
ATOM 4415 N N . LYS B 1 290 ? -23.081 23.245 121.741 1.00 9.66 291 LYS B N 1
ATOM 4416 C CA . LYS B 1 290 ? -23.719 24.559 121.657 1.00 9.20 291 LYS B CA 1
ATOM 4417 C C . LYS B 1 290 ? -23.873 25.185 123.037 1.00 10.09 291 LYS B C 1
ATOM 4418 O O . LYS B 1 290 ? -23.647 26.389 123.210 1.00 13.37 291 LYS B O 1
ATOM 4424 N N . ALA B 1 291 ? -24.244 24.377 124.030 1.00 10.01 292 ALA B N 1
ATOM 4425 C CA . ALA B 1 291 ? -24.378 24.863 125.398 1.00 11.30 292 ALA B CA 1
ATOM 4426 C C . ALA B 1 291 ? -23.048 25.304 125.991 1.00 14.46 292 ALA B C 1
ATOM 4427 O O . ALA B 1 291 ? -23.040 26.114 126.925 1.00 17.90 292 ALA B O 1
ATOM 4429 N N . ALA B 1 292 ? -21.926 24.782 125.486 1.00 13.26 293 ALA B N 1
ATOM 4430 C CA . ALA B 1 292 ? -20.615 25.225 125.951 1.00 10.83 293 ALA B CA 1
ATOM 4431 C C . ALA B 1 292 ? -20.359 26.693 125.641 1.00 15.01 293 ALA B C 1
ATOM 4432 O O . ALA B 1 292 ? -19.483 27.300 126.270 1.00 18.55 293 ALA B O 1
ATOM 4434 N N . ASN B 1 293 ? -21.073 27.252 124.663 1.00 14.07 294 ASN B N 1
ATOM 4435 C CA . ASN B 1 293 ? -21.133 28.692 124.397 1.00 18.56 294 ASN B CA 1
ATOM 4436 C C . ASN B 1 293 ? -19.801 29.246 123.888 1.00 19.28 294 ASN B C 1
ATOM 4437 O O . ASN B 1 293 ? -19.394 30.347 124.257 1.00 21.16 294 ASN B O 1
ATOM 4442 N N . PHE B 1 294 ? -19.121 28.501 123.019 1.00 13.27 295 PHE B N 1
ATOM 4443 C CA . PHE B 1 294 ? -17.873 29.004 122.456 1.00 13.68 295 PHE B CA 1
ATOM 4444 C C . PHE B 1 294 ? -18.016 29.580 121.049 1.00 13.67 295 PHE B C 1
ATOM 4445 O O . PHE B 1 294 ? -17.130 30.322 120.611 1.00 14.66 295 PHE B O 1
ATOM 4453 N N . LEU B 1 295 ? -19.089 29.266 120.329 1.00 13.66 296 LEU B N 1
ATOM 4454 C CA . LEU B 1 295 ? -19.238 29.734 118.951 1.00 17.58 296 LEU B CA 1
ATOM 4455 C C . LEU B 1 295 ? -19.455 31.242 118.901 1.00 21.41 296 LEU B C 1
ATOM 4456 O O . LEU B 1 295 ? -20.022 31.811 119.829 1.00 25.07 296 LEU B O 1
#

Sequence (590 aa):
NKLSGLIAAPHTPFAADGSVNYPVIDDIAKHLIATGVTGAYVLGTTGEGIHCSVEERKKVAERWVTASQGQLDLIIHTGALSIADTLEELARHAETLDIKATSVIGPCFFKPSHVDDLVEYCRLAAASAPSKGFYYYHSTMSGLSIDMEKFLQAAGKVIPNLSGMKFNSPDMYEFQRCLRVEGGKYDIPFGVDEFIPAGLACGALSAVGSTYNYAAPLYLELIEKFNQGDHQGVADCMDKVIAIIRVLVEYGGVAAGKVAMQLHGIDVGAPRRPLRPLTAEQKADALAKFKAANFLNKLSGLIAAPHTPFAADGSVNYPVIDDIAKHLIATGVTGAYVLGTTGEGIHCSVEERKKVAERWVTASQGQLDLIIHTGALSIADTLEELARHAETLDIKATSVIGPCFFKPSHVDDLVEYCRLAAASAPSKGFYYYHSTMSGLSIDMEKFLQAAGKVIPNLSGMKFNSPDMYEFQRCLRVEGGKYDIPFGVDEFIPAGLACGALSAVGSTYNYAAPLYLELIEKFNQGDHQGVADCMDKVIAIIRVLVEYGGVAAGKVAMQLHGIDVGAPRRPLRPLTAEQKADALAKFKAANFL

Foldseek 3Di:
DFDFAEEEADAQFADPVRHGPLVLLLVLLVLCLVLPHAAYEYLPPLHVVQVDDLVSLLSNLVSNQVSNVPRHAYEREQEYLDLVSSLVSLLSVLVGPHAYYEYEQRQPPGDADLVVSLVSQQSSCVSNVVHAYAYEYACNSVYDDQVLVNVQVNVVRRVRYAYYAAHDPPLVSVLSRCCRPNRRHHYAYEDVLCVVSCVVSPHRYHYYNCCSQQSVLVVQLVVCVVVVNVVSNVVSSLLVVLLVVLCVVQNVSQLSQLSCVVVPRRRDGDDPPPDHDDPVSSVVSNVSNVVSPRD/DFDFAEEEADAQFADPVRHGPLVLLLVLLVLCLVLPHAAYEYLDVLNVVQVDDLVSLLVNLVSNLVSNVPRHQYEREQEYLDLVSSLVSLLSVLVGPHAYYEYEQRQPPGDADLVVSLVSQQSNCVSNVVHAYAYEYACNSVYPDQQLVNVQVNVVRRVRYAYYADHDPPLVSVLSRCCRPNRRHHYAYEDQLCVLSCVVSPHRYHYYNCCSQQVVLVVQLVVCVVVVVVVSNVVSSLLVVLLVVLCVVQNVSQLSQLSCVVVPRRRDGDDPPPDHDDPVSSVVSNVSNVVSPRD

Secondary structure (DSSP, 8-state):
----EEEE-PPPPB-TTSSB-HHHHHHHHHHHHHTT--EEEETSTTTTGGGS-HHHHHHHHHHHHHHHTT-SEEEEE---S-HHHHHHHHHHHTTSS-SEEEEEPPSSS---SHHHHHHHHHHHHHTSTTSEEEEEEEGGG-----HHHHHHHHHHH-TTEEEEEEESS-HHHHHHHHHGGGGTSB--B--GGGHHHHHHTT-SEEEESTHHHHHHHHHHHHHHHHTT-HHHHHHHHHHHHHHHHHHHHH-HHHHHHHHGGGGT----PPPTTSPPPPHHHHHHHHHHHHHTT--/----EEEE-PPPPB-TTS-B-HHHHHHHHHHHHHTT--EEEETSTTTTGGGS-HHHHHHHHHHHHHHHTT-SEEEEE---SSHHHHHHHHHHHTTSS-SEEEEEPPSSS---SHHHHHHHHHHHHHTSTTSEEEEEEEGGG-----HHHHHHHHHHH-TTEEEEEEESS-HHHHHHHHHGGGGTSB--B--GGGHHHHHHTT-SEEEESGGGT-HHHHHHHHHHHHTT-HHHHHHHHHHHHHHHHHHHHH-HHHHHHHHGGGGT----PPPTTSPPPPHHHHHHHHHHHHHTT--

CATH classification: 3.20.20.70

Organism: Proteus mirabilis (strain HI4320) (NCBI:txid529507)

Nearest PDB structures (foldseek):
  6h4e-assembly1_A  TM=1.003E+00  e=1.156E-54  Proteus mirabilis HI4320
  5afd-assembly1_A  TM=9.986E-01  e=5.133E-43  Aliivibrio salmonicida LFI1238
  6rab-assembly1_A  TM=9.207E-01  e=1.234E-21  Mediterraneibacter gnavus ATCC 29149
  3na8-assembly1_D  TM=9.158E-01  e=2.167E-19  Pseudomonas aeruginosa
  3s5o-assembly1_A  TM=8.879E-01  e=6.798E-16  Homo sapiens

Solvent-accessible surface area: 23139 Å² total; per-residue (Å²): 176,92,4,72,26,0,0,0,5,2,2,2,0,6,37,121,121,24,52,15,47,51,79,19,0,33,66,0,0,118,28,0,60,86,28,41,7,53,0,0,3,1,2,2,48,18,0,3,0,111,42,12,60,29,98,38,8,32,115,0,2,78,72,2,35,93,7,1,123,74,113,13,56,8,2,6,6,1,0,17,118,47,73,69,56,0,35,59,9,0,124,29,1,48,107,20,122,16,60,0,1,0,0,30,1,19,64,150,175,110,21,81,120,25,105,79,0,11,75,30,0,78,62,0,1,58,24,0,77,83,36,18,0,3,2,7,16,7,82,148,3,40,30,114,12,39,0,14,119,0,0,78,26,0,23,170,71,3,134,27,10,29,0,0,9,0,33,6,44,49,0,21,14,0,3,18,1,33,73,4,90,85,22,121,5,6,6,2,3,5,21,9,40,7,4,1,0,0,38,16,9,37,16,108,7,7,1,5,29,1,1,0,2,1,2,75,8,0,68,83,0,37,92,50,30,101,114,57,57,151,104,7,11,37,68,5,2,72,68,0,6,30,0,9,102,4,20,110,95,22,32,42,23,7,0,1,2,15,0,0,53,31,62,74,11,85,0,24,48,14,47,168,116,68,114,45,30,78,87,144,48,75,61,49,0,35,56,79,0,130,86,8,101,21,109,168,78,5,66,27,0,0,0,5,2,2,2,0,6,38,122,121,24,52,16,46,50,78,18,0,36,66,0,0,134,26,0,44,87,30,40,7,49,0,0,3,1,2,2,47,19,1,3,0,111,39,12,60,26,94,39,8,37,115,0,2,80,72,2,35,99,9,0,136,76,112,13,56,8,4,6,5,1,0,18,122,49,70,68,52,0,35,58,9,0,133,29,0,47,106,20,119,16,60,0,1,0,0,31,1,20,64,152,173,111,21,73,121,36,104,77,0,10,77,30,0,79,63,0,1,59,24,0,80,82,36,18,0,3,2,8,17,8,80,149,4,42,32,106,11,39,0,15,130,0,0,78,24,0,21,170,74,4,138,28,12,30,0,0,9,0,32,6,46,50,0,20,13,0,3,19,1,35,75,5,92,85,24,123,7,7,4,3,2,6,20,10,44,8,2,0,0,0,29,17,7,36,13,107,7,5,2,4,28,1,2,0,3,1,2,77,13,0,67,92,0,33,87,60,46,110,116,36,54,103,121,10,6,35,72,5,1,71,70,0,6,30,0,8,102,4,21,110,95,36,32,41,24,7,0,1,4,10,0,0,78,33,62,73,12,93,1,26,45,15,46,171,114,69,178,48,15,67,74,127,56,67,64,50,0,34,57,76,0,128,86,9,97,17,116

B-factor: mean 11.44, std 6.57, range [3.18, 50.38]

Radius of gyration: 25.57 Å; Cα contacts (8 Å, |Δi|>4): 1171; chains: 2; bounding box: 59×44×74 Å